Protein AF-0000000081719015 (afdb_homodimer)

pLDDT: mean 72.29, std 29.76, range [15.91, 98.38]

Radius of gyration: 31.26 Å; Cα contacts (8 Å, |Δi|>4): 1299; chains: 2; bounding box: 78×66×126 Å

InterPro domains:
  IPR002864 Acyl-ACP thioesterase, N-terminal hotdog domain [PF01643] (111-244)
  IPR029069 HotDog domain superfamily [SSF54637] (106-254)
  IPR029069 HotDog domain superfamily [SSF54637] (267-381)
  IPR045023 Acyl-[acyl-carrier-protein] hydrolase FATA/B [PTHR31727] (86-385)
  IPR049427 Acyl-ACP thioesterase-like, C-terminal domain [PF20791] (272-381)

Organism: Abrus precatorius (NCBI:txid3816)

Structure (mmCIF, N/CA/C/O backbone):
data_AF-0000000081719015-model_v1
#
loop_
_entity.id
_entity.type
_entity.pdbx_description
1 polymer Acyl-
#
loop_
_atom_site.group_PDB
_atom_site.id
_atom_site.type_symbol
_atom_site.label_atom_id
_atom_site.label_alt_id
_atom_site.label_comp_id
_atom_site.label_asym_id
_atom_site.label_entity_id
_atom_site.label_seq_id
_atom_site.pdbx_PDB_ins_code
_atom_site.Cartn_x
_atom_site.Cartn_y
_atom_site.Cartn_z
_atom_site.occupancy
_atom_site.B_iso_or_equiv
_atom_site.auth_seq_id
_atom_site.auth_comp_id
_atom_site.auth_asym_id
_atom_site.auth_atom_id
_atom_site.pdbx_PDB_model_num
ATOM 1 N N . MET A 1 1 ? -24.312 12.938 -63.031 1 16.83 1 MET A N 1
ATOM 2 C CA . MET A 1 1 ? -23.156 12.5 -63.781 1 16.83 1 MET A CA 1
ATOM 3 C C . MET A 1 1 ? -21.859 12.82 -63.062 1 16.83 1 MET A C 1
ATOM 5 O O . MET A 1 1 ? -20.781 12.375 -63.469 1 16.83 1 MET A O 1
ATOM 9 N N . ASN A 1 2 ? -21.75 13.93 -62.219 1 18.41 2 ASN A N 1
ATOM 10 C CA . ASN A 1 2 ? -20.531 14.727 -62.125 1 18.41 2 ASN A CA 1
ATOM 11 C C . ASN A 1 2 ? -19.469 14.016 -61.281 1 18.41 2 ASN A C 1
ATOM 13 O O . ASN A 1 2 ? -19.781 13.258 -60.375 1 18.41 2 ASN A O 1
ATOM 17 N N . SER A 1 3 ? -18.078 14.312 -61.5 1 18.88 3 SER A N 1
ATOM 18 C CA . SER A 1 3 ? -16.688 13.906 -61.656 1 18.88 3 SER A CA 1
ATOM 19 C C . SER A 1 3 ? -15.945 13.969 -60.312 1 18.88 3 SER A C 1
ATOM 21 O O . SER A 1 3 ? -16.031 14.969 -59.594 1 18.88 3 SER A O 1
ATOM 23 N N . ILE A 1 4 ? -15.43 12.844 -59.656 1 20.81 4 ILE A N 1
ATOM 24 C CA . ILE A 1 4 ? -14.797 12.172 -58.531 1 20.81 4 ILE A CA 1
ATOM 25 C C . ILE A 1 4 ? -13.32 12.562 -58.438 1 20.81 4 ILE A C 1
ATOM 27 O O . ILE A 1 4 ? -12.5 11.812 -57.906 1 20.81 4 ILE A O 1
ATOM 31 N N . SER A 1 5 ? -12.914 13.891 -58.5 1 17.84 5 SER A N 1
ATOM 32 C CA . SER A 1 5 ? -11.57 14.328 -58.875 1 17.84 5 SER A CA 1
ATOM 33 C C . SER A 1 5 ? -10.539 13.867 -57.844 1 17.84 5 SER A C 1
ATOM 35 O O . SER A 1 5 ? -10.789 13.945 -56.625 1 17.84 5 SER A O 1
ATOM 37 N N . ALA A 1 6 ? -9.352 13.109 -58.125 1 19.88 6 ALA A N 1
ATOM 38 C CA . ALA A 1 6 ? -8.258 12.195 -57.812 1 19.88 6 ALA A CA 1
ATOM 39 C C . ALA A 1 6 ? -7.082 12.945 -57.188 1 19.88 6 ALA A C 1
ATOM 41 O O . ALA A 1 6 ? -6.422 13.742 -57.875 1 19.88 6 ALA A O 1
ATOM 42 N N . PRO A 1 7 ? -7.098 13.57 -55.969 1 19.53 7 PRO A N 1
ATOM 43 C CA . PRO A 1 7 ? -6.035 14.539 -55.719 1 19.53 7 PRO A CA 1
ATOM 44 C C . PRO A 1 7 ? -4.645 13.914 -55.75 1 19.53 7 PRO A C 1
ATOM 46 O O . PRO A 1 7 ? -4.496 12.711 -55.531 1 19.53 7 PRO A O 1
ATOM 49 N N . SER A 1 8 ? -3.49 14.594 -56.375 1 17.31 8 SER A N 1
ATOM 50 C CA . SER A 1 8 ? -2.154 14.477 -56.938 1 17.31 8 SER A CA 1
ATOM 51 C C . SER A 1 8 ? -1.097 14.312 -55.844 1 17.31 8 SER A C 1
ATOM 53 O O . SER A 1 8 ? -1.199 14.914 -54.781 1 17.31 8 SER A O 1
ATOM 55 N N . ASN A 1 9 ? -0.097 13.266 -55.844 1 17.97 9 ASN A N 1
ATOM 56 C CA . ASN A 1 9 ? 0.99 12.477 -55.281 1 17.97 9 ASN A CA 1
ATOM 57 C C . ASN A 1 9 ? 2.287 13.281 -55.188 1 17.97 9 ASN A C 1
ATOM 59 O O . ASN A 1 9 ? 3.359 12.711 -54.969 1 17.97 9 ASN A O 1
ATOM 63 N N . ILE A 1 10 ? 2.449 14.68 -55.125 1 17.94 10 ILE A N 1
ATOM 64 C CA . ILE A 1 10 ? 3.691 15.188 -55.688 1 17.94 10 ILE A CA 1
ATOM 65 C C . ILE A 1 10 ? 4.863 14.836 -54.781 1 17.94 10 ILE A C 1
ATOM 67 O O . ILE A 1 10 ? 4.812 15.078 -53.562 1 17.94 10 ILE A O 1
ATOM 71 N N . GLY A 1 11 ? 6.012 14.016 -55.188 1 17.75 11 GLY A N 1
ATOM 72 C CA . GLY A 1 11 ? 7.242 13.305 -54.875 1 17.75 11 GLY A CA 1
ATOM 73 C C . GLY A 1 11 ? 8.414 14.227 -54.625 1 17.75 11 GLY A C 1
ATOM 74 O O . GLY A 1 11 ? 9.555 13.781 -54.531 1 17.75 11 GLY A O 1
ATOM 75 N N . LEU A 1 12 ? 8.453 15.484 -54 1 17.61 12 LEU A N 1
ATOM 76 C CA . LEU A 1 12 ? 9.594 16.328 -54.344 1 17.61 12 LEU A CA 1
ATOM 77 C C . LEU A 1 12 ? 10.875 15.805 -53.719 1 17.61 12 LEU A C 1
ATOM 79 O O . LEU A 1 12 ? 10.891 15.461 -52.531 1 17.61 12 LEU A O 1
ATOM 83 N N . GLN A 1 13 ? 12.016 15.406 -54.469 1 17.95 13 GLN A N 1
ATOM 84 C CA . GLN A 1 13 ? 13.352 14.812 -54.531 1 17.95 13 GLN A CA 1
ATOM 85 C C . GLN A 1 13 ? 14.406 15.805 -54.031 1 17.95 13 GLN A C 1
ATOM 87 O O . GLN A 1 13 ? 14.977 16.547 -54.844 1 17.95 13 GLN A O 1
ATOM 92 N N . PHE A 1 14 ? 14.445 16.484 -52.844 1 17.12 14 PHE A N 1
ATOM 93 C CA . PHE A 1 14 ? 15.422 17.562 -52.688 1 17.12 14 PHE A CA 1
ATOM 94 C C . PHE A 1 14 ? 16.828 16.984 -52.594 1 17.12 14 PHE A C 1
ATOM 96 O O . PHE A 1 14 ? 17.109 16.156 -51.719 1 17.12 14 PHE A O 1
ATOM 103 N N . ARG A 1 15 ? 17.812 17.031 -53.625 1 17.81 15 ARG A N 1
ATOM 104 C CA . ARG A 1 15 ? 19.141 16.562 -54 1 17.81 15 ARG A CA 1
ATOM 105 C C . ARG A 1 15 ? 20.219 17.375 -53.312 1 17.81 15 ARG A C 1
ATOM 107 O O . ARG A 1 15 ? 21.406 17.156 -53.531 1 17.81 15 ARG A O 1
ATOM 114 N N . GLY A 1 16 ? 20.219 18.5 -52.531 1 18.19 16 GLY A N 1
ATOM 115 C CA . GLY A 1 16 ? 21.312 19.469 -52.656 1 18.19 16 GLY A CA 1
ATOM 116 C C . GLY A 1 16 ? 22.609 18.984 -52.031 1 18.19 16 GLY A C 1
ATOM 117 O O . GLY A 1 16 ? 22.594 18.125 -51.156 1 18.19 16 GLY A O 1
ATOM 118 N N . ASN A 1 17 ? 23.922 19.234 -52.625 1 18.23 17 ASN A N 1
ATOM 119 C CA . ASN A 1 17 ? 25.359 18.969 -52.781 1 18.23 17 ASN A CA 1
ATOM 120 C C . ASN A 1 17 ? 26.156 19.609 -51.656 1 18.23 17 ASN A C 1
ATOM 122 O O . ASN A 1 17 ? 26.375 20.812 -51.656 1 18.23 17 ASN A O 1
ATOM 126 N N . ILE A 1 18 ? 25.906 19.516 -50.344 1 19.23 18 ILE A N 1
ATOM 127 C CA . ILE A 1 18 ? 26.609 20.344 -49.375 1 19.23 18 ILE A CA 1
ATOM 128 C C . ILE A 1 18 ? 28.109 20.047 -49.406 1 19.23 18 ILE A C 1
ATOM 130 O O . ILE A 1 18 ? 28.516 18.891 -49.25 1 19.23 18 ILE A O 1
ATOM 134 N N . CYS A 1 19 ? 29.016 21.016 -49.844 1 18.5 19 CYS A N 1
ATOM 135 C CA . CYS A 1 19 ? 30.422 21.25 -50.188 1 18.5 19 CYS A CA 1
ATOM 136 C C . CYS A 1 19 ? 31.312 20.984 -48.969 1 18.5 19 CYS A C 1
ATOM 138 O O . CYS A 1 19 ? 30.906 21.203 -47.844 1 18.5 19 CYS A O 1
ATOM 140 N N . ASN A 1 20 ? 32.656 20.406 -49.125 1 19.12 20 ASN A N 1
ATOM 141 C CA . ASN A 1 20 ? 33.75 19.656 -48.5 1 19.12 20 ASN A CA 1
ATOM 142 C C . ASN A 1 20 ? 34.625 20.562 -47.656 1 19.12 20 ASN A C 1
ATOM 144 O O . ASN A 1 20 ? 35.719 20.172 -47.25 1 19.12 20 ASN A O 1
ATOM 148 N N . THR A 1 21 ? 34.406 21.875 -47.344 1 18.88 21 THR A N 1
ATOM 149 C CA . THR A 1 21 ? 35.594 22.656 -47.094 1 18.88 21 THR A CA 1
ATOM 150 C C . THR A 1 21 ? 36.344 22.156 -45.875 1 18.88 21 THR A C 1
ATOM 152 O O . THR A 1 21 ? 35.719 21.984 -44.812 1 18.88 21 THR A O 1
ATOM 155 N N . LYS A 1 22 ? 37.688 21.797 -46 1 21.91 22 LYS A N 1
ATOM 156 C CA . LYS A 1 22 ? 38.844 21.188 -45.312 1 21.91 22 LYS A CA 1
ATOM 157 C C . LYS A 1 22 ? 39.375 22.109 -44.219 1 21.91 22 LYS A C 1
ATOM 159 O O . LYS A 1 22 ? 40.5 22.594 -44.312 1 21.91 22 LYS A O 1
ATOM 164 N N . MET A 1 23 ? 38.656 22.781 -43.281 1 18.45 23 MET A N 1
ATOM 165 C CA . MET A 1 23 ? 39.406 23.75 -42.5 1 18.45 23 MET A CA 1
ATOM 166 C C . MET A 1 23 ? 40.469 23.047 -41.625 1 18.45 23 MET A C 1
ATOM 168 O O . MET A 1 23 ? 40.156 22.031 -41 1 18.45 23 MET A O 1
ATOM 172 N N . LYS A 1 24 ? 41.781 23.375 -41.844 1 21.75 24 LYS A N 1
ATOM 173 C CA . LYS A 1 24 ? 43.094 23.047 -41.344 1 21.75 24 LYS A CA 1
ATOM 174 C C . LYS A 1 24 ? 43.219 23.344 -39.844 1 21.75 24 LYS A C 1
ATOM 176 O O . LYS A 1 24 ? 43.25 24.5 -39.438 1 21.75 24 LYS A O 1
ATOM 181 N N . ILE A 1 25 ? 42.531 22.609 -38.875 1 18.98 25 ILE A N 1
ATOM 182 C CA . ILE A 1 25 ? 42.594 22.812 -37.438 1 18.98 25 ILE A CA 1
ATOM 183 C C . ILE A 1 25 ? 44 22.516 -36.938 1 18.98 25 ILE A C 1
ATOM 185 O O . ILE A 1 25 ? 44.531 21.422 -37.125 1 18.98 25 ILE A O 1
ATOM 189 N N . VAL A 1 26 ? 44.875 23.484 -36.812 1 21.28 26 VAL A N 1
ATOM 190 C CA . VAL A 1 26 ? 46.25 23.547 -36.312 1 21.28 26 VAL A CA 1
ATOM 191 C C . VAL A 1 26 ? 46.312 22.812 -34.969 1 21.28 26 VAL A C 1
ATOM 193 O O . VAL A 1 26 ? 45.5 23.047 -34.062 1 21.28 26 VAL A O 1
ATOM 196 N N . GLU A 1 27 ? 47.125 21.656 -34.75 1 22.33 27 GLU A N 1
ATOM 197 C CA . GLU A 1 27 ? 47.406 20.5 -33.906 1 22.33 27 GLU A CA 1
ATOM 198 C C . GLU A 1 27 ? 48.125 20.922 -32.625 1 22.33 27 GLU A C 1
ATOM 200 O O . GLU A 1 27 ? 49.375 20.953 -32.625 1 22.33 27 GLU A O 1
ATOM 205 N N . LYS A 1 28 ? 48.094 22.094 -32.062 1 21.89 28 LYS A N 1
ATOM 206 C CA . LYS A 1 28 ? 49.031 22.234 -30.953 1 21.89 28 LYS A CA 1
ATOM 207 C C . LYS A 1 28 ? 49 21.016 -30.031 1 21.89 28 LYS A C 1
ATOM 209 O O . LYS A 1 28 ? 47.969 20.328 -29.953 1 21.89 28 LYS A O 1
ATOM 214 N N . ALA A 1 29 ? 50.094 20.609 -29.234 1 21.42 29 ALA A N 1
ATOM 215 C CA . ALA A 1 29 ? 50.688 19.469 -28.547 1 21.42 29 ALA A CA 1
ATOM 216 C C . ALA A 1 29 ? 49.719 18.938 -27.453 1 21.42 29 ALA A C 1
ATOM 218 O O . ALA A 1 29 ? 50.188 18.578 -26.375 1 21.42 29 ALA A O 1
ATOM 219 N N . GLY A 1 30 ? 48.469 19.312 -27.469 1 19.14 30 GLY A N 1
ATOM 220 C CA . GLY A 1 30 ? 47.594 19.234 -26.328 1 19.14 30 GLY A CA 1
ATOM 221 C C . GLY A 1 30 ? 47.281 17.812 -25.906 1 19.14 30 GLY A C 1
ATOM 222 O O . GLY A 1 30 ? 47 16.953 -26.75 1 19.14 30 GLY A O 1
ATOM 223 N N . GLU A 1 31 ? 47.875 17.281 -24.656 1 22.62 31 GLU A N 1
ATOM 224 C CA . GLU A 1 31 ? 47.844 15.93 -24.078 1 22.62 31 GLU A CA 1
ATOM 225 C C . GLU A 1 31 ? 46.438 15.32 -24.125 1 22.62 31 GLU A C 1
ATOM 227 O O . GLU A 1 31 ? 45.5 15.938 -23.672 1 22.62 31 GLU A O 1
ATOM 232 N N . ILE A 1 32 ? 46.094 14.602 -25.188 1 21.55 32 ILE A N 1
ATOM 233 C CA . ILE A 1 32 ? 44.875 13.898 -25.5 1 21.55 32 ILE A CA 1
ATOM 234 C C . ILE A 1 32 ? 44.594 12.836 -24.438 1 21.55 32 ILE A C 1
ATOM 236 O O . ILE A 1 32 ? 45.344 11.883 -24.297 1 21.55 32 ILE A O 1
ATOM 240 N N . LEU A 1 33 ? 44.156 13.297 -23.25 1 19.91 33 LEU A N 1
ATOM 241 C CA . LEU A 1 33 ? 43.812 12.281 -22.281 1 19.91 33 LEU A CA 1
ATOM 242 C C . LEU A 1 33 ? 42.781 11.305 -22.844 1 19.91 33 LEU A C 1
ATOM 244 O O . LEU A 1 33 ? 41.719 11.719 -23.281 1 19.91 33 LEU A O 1
ATOM 248 N N . LYS A 1 34 ? 43.219 10.375 -23.625 1 20.39 34 LYS A N 1
ATOM 249 C CA . LYS A 1 34 ? 42.438 9.289 -24.172 1 20.39 34 LYS A CA 1
ATOM 250 C C . LYS A 1 34 ? 41.625 8.594 -23.078 1 20.39 34 LYS A C 1
ATOM 252 O O . LYS A 1 34 ? 42.188 8.008 -22.156 1 20.39 34 LYS A O 1
ATOM 257 N N . LEU A 1 35 ? 40.594 9.227 -22.672 1 19.56 35 LEU A N 1
ATOM 258 C CA . LEU A 1 35 ? 39.75 8.508 -21.719 1 19.56 35 LEU A CA 1
ATOM 259 C C . LEU A 1 35 ? 39.188 7.234 -22.328 1 19.56 35 LEU A C 1
ATOM 261 O O . LEU A 1 35 ? 38.531 7.285 -23.375 1 19.56 35 LEU A O 1
ATOM 265 N N . SER A 1 36 ? 39.938 6.223 -22.438 1 20.36 36 SER A N 1
ATOM 266 C CA . SER A 1 36 ? 39.438 4.938 -22.906 1 20.36 36 SER A CA 1
ATOM 267 C C . SER A 1 36 ? 38.25 4.473 -22.078 1 20.36 36 SER A C 1
ATOM 269 O O . SER A 1 36 ? 38.344 4.375 -20.844 1 20.36 36 SER A O 1
ATOM 271 N N . PHE A 1 37 ? 37.031 4.93 -22.469 1 20.7 37 PHE A N 1
ATOM 272 C CA . PHE A 1 37 ? 35.812 4.453 -21.875 1 20.7 37 PHE A CA 1
ATOM 273 C C . PHE A 1 37 ? 35.625 2.963 -22.141 1 20.7 37 PHE A C 1
ATOM 275 O O . PHE A 1 37 ? 35.438 2.547 -23.281 1 20.7 37 PHE A O 1
ATOM 282 N N . ASN A 1 38 ? 36.406 2.117 -21.578 1 21.08 38 ASN A N 1
ATOM 283 C CA . ASN A 1 38 ? 36.094 0.701 -21.719 1 21.08 38 ASN A CA 1
ATOM 284 C C . ASN A 1 38 ? 34.656 0.392 -21.234 1 21.08 38 ASN A C 1
ATOM 286 O O . ASN A 1 38 ? 34.406 0.462 -20.031 1 21.08 38 ASN A O 1
ATOM 290 N N . SER A 1 39 ? 33.656 0.854 -21.953 1 21.84 39 SER A N 1
ATOM 291 C CA . SER A 1 39 ? 32.25 0.611 -21.672 1 21.84 39 SER A CA 1
ATOM 292 C C . SER A 1 39 ? 31.922 -0.876 -21.75 1 21.84 39 SER A C 1
ATOM 294 O O . SER A 1 39 ? 31.891 -1.45 -22.844 1 21.84 39 SER A O 1
ATOM 296 N N . SER A 1 40 ? 32.688 -1.756 -21.219 1 22.58 40 SER A N 1
ATOM 297 C CA . SER A 1 40 ? 32.062 -3.076 -21.328 1 22.58 40 SER A CA 1
ATOM 298 C C . SER A 1 40 ? 30.625 -3.055 -20.844 1 22.58 40 SER A C 1
ATOM 300 O O . SER A 1 40 ? 30.359 -3.146 -19.641 1 22.58 40 SER A O 1
ATOM 302 N N . PHE A 1 41 ? 29.875 -2.021 -21.172 1 22.64 41 PHE A N 1
ATOM 303 C CA . PHE A 1 41 ? 28.438 -1.97 -20.891 1 22.64 41 PHE A CA 1
ATOM 304 C C . PHE A 1 41 ? 27.719 -3.168 -21.5 1 22.64 41 PHE A C 1
ATOM 306 O O . PHE A 1 41 ? 27.938 -3.49 -22.672 1 22.64 41 PHE A O 1
ATOM 313 N N . ASN A 1 42 ? 27.625 -4.266 -20.734 1 22.84 42 ASN A N 1
ATOM 314 C CA . ASN A 1 42 ? 26.688 -5.266 -21.25 1 22.84 42 ASN A CA 1
ATOM 315 C C . ASN A 1 42 ? 25.5 -4.617 -21.938 1 22.84 42 ASN A C 1
ATOM 317 O O . ASN A 1 42 ? 24.875 -3.705 -21.391 1 22.84 42 ASN A O 1
ATOM 321 N N . SER A 1 43 ? 25.438 -4.555 -23.25 1 24.62 43 SER A N 1
ATOM 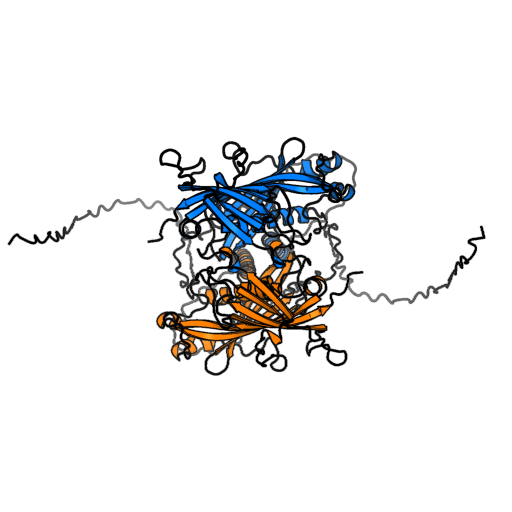322 C CA . SER A 1 43 ? 24.594 -4 -24.297 1 24.62 43 SER A CA 1
ATOM 323 C C . SER A 1 43 ? 23.109 -4.223 -23.984 1 24.62 43 SER A C 1
ATOM 325 O O . SER A 1 43 ? 22.234 -3.732 -24.703 1 24.62 43 SER A O 1
ATOM 327 N N . CYS A 1 44 ? 22.75 -5.285 -23.312 1 23.19 44 CYS A N 1
ATOM 328 C CA . CYS A 1 44 ? 21.375 -5.594 -23.672 1 23.19 44 CYS A CA 1
ATOM 329 C C . CYS A 1 44 ? 20.453 -4.426 -23.359 1 23.19 44 CYS A C 1
ATOM 331 O O . CYS A 1 44 ? 19.359 -4.309 -23.938 1 23.19 44 CYS A O 1
ATOM 333 N N . ILE A 1 45 ? 20.422 -3.988 -22.109 1 25.66 45 ILE A N 1
ATOM 334 C CA . ILE A 1 45 ? 19.234 -3.199 -21.828 1 25.66 45 ILE A CA 1
ATOM 335 C C . ILE A 1 45 ? 19.328 -1.847 -22.531 1 25.66 45 ILE A C 1
ATOM 337 O O . ILE A 1 45 ? 20.125 -0.993 -22.141 1 25.66 45 ILE A O 1
ATOM 341 N N . LEU A 1 46 ? 19.297 -1.758 -23.859 1 25.91 46 LEU A N 1
ATOM 342 C CA . LEU A 1 46 ? 19.234 -0.547 -24.672 1 25.91 46 LEU A CA 1
ATOM 343 C C . LEU A 1 46 ? 18.109 0.374 -24.203 1 25.91 46 LEU A C 1
ATOM 345 O O . LEU A 1 46 ? 17.688 1.271 -24.938 1 25.91 46 LEU A O 1
ATOM 349 N N . ASN A 1 47 ? 17.359 0.091 -23.156 1 25.83 47 ASN A N 1
ATOM 350 C CA . ASN A 1 47 ? 16.359 1.147 -23.047 1 25.83 47 ASN A CA 1
ATOM 351 C C . ASN A 1 47 ? 17.016 2.529 -23.016 1 25.83 47 ASN A C 1
ATOM 353 O O . ASN A 1 47 ? 18.031 2.723 -22.359 1 25.83 47 ASN A O 1
ATOM 357 N N . ASN A 1 48 ? 16.844 3.398 -24.094 1 26.81 48 ASN A N 1
ATOM 358 C CA . ASN A 1 48 ? 17.234 4.758 -24.438 1 26.81 48 ASN A CA 1
ATOM 359 C C . ASN A 1 48 ? 17.125 5.703 -23.25 1 26.81 48 ASN A C 1
ATOM 361 O O . ASN A 1 48 ? 17.125 6.922 -23.406 1 26.81 48 ASN A O 1
ATOM 365 N N . ASP A 1 49 ? 16.609 5.277 -22.141 1 27.23 49 ASP A N 1
ATOM 366 C CA . ASP A 1 49 ? 16.547 6.457 -21.281 1 27.23 49 ASP A CA 1
ATOM 367 C C . ASP A 1 49 ? 17.938 6.961 -20.938 1 27.23 49 ASP A C 1
ATOM 369 O O . ASP A 1 49 ? 18.719 6.25 -20.297 1 27.23 49 ASP A O 1
ATOM 373 N N . LYS A 1 50 ? 18.641 7.879 -21.75 1 29.64 50 LYS A N 1
ATOM 374 C CA . LYS A 1 50 ? 19.891 8.648 -21.656 1 29.64 50 LYS A CA 1
ATOM 375 C C . LYS A 1 50 ? 20.172 9.062 -20.219 1 29.64 50 LYS A C 1
ATOM 377 O O . LYS A 1 50 ? 21.188 9.711 -19.938 1 29.64 50 LYS A O 1
ATOM 382 N N . ARG A 1 51 ? 19.156 9.133 -19.375 1 28.11 51 ARG A N 1
ATOM 383 C CA . ARG A 1 51 ? 19.375 9.992 -18.219 1 28.11 51 ARG A CA 1
ATOM 384 C C . ARG A 1 51 ? 20.375 9.359 -17.25 1 28.11 51 ARG A C 1
ATOM 386 O O . ARG A 1 51 ? 20.625 9.898 -16.172 1 28.11 51 ARG A O 1
ATOM 393 N N . ARG A 1 52 ? 20.688 8.109 -17.328 1 28.25 52 ARG A N 1
ATOM 394 C CA . ARG A 1 52 ? 21.344 7.59 -16.141 1 28.25 52 ARG A CA 1
ATOM 395 C C . ARG A 1 52 ? 22.844 7.914 -16.141 1 28.25 52 ARG A C 1
ATOM 397 O O . ARG A 1 52 ? 23.641 7.195 -15.539 1 28.25 52 ARG A O 1
ATOM 404 N N . SER A 1 53 ? 23.359 8.797 -17.062 1 25.77 53 SER A N 1
ATOM 405 C CA . SER A 1 53 ? 24.812 8.898 -16.875 1 25.77 53 SER A CA 1
ATOM 406 C C . SER A 1 53 ? 25.156 9.594 -15.562 1 25.77 53 SER A C 1
ATOM 408 O O . SER A 1 53 ? 25.031 10.82 -15.461 1 25.77 53 SER A O 1
ATOM 410 N N . SER A 1 54 ? 24.578 9.328 -14.477 1 24.17 54 SER A N 1
ATOM 411 C CA . SER A 1 54 ? 25 10.133 -13.336 1 24.17 54 SER A CA 1
ATOM 412 C C . SER A 1 54 ? 26.5 9.977 -13.078 1 24.17 54 SER A C 1
ATOM 414 O O . SER A 1 54 ? 27.016 8.859 -13.039 1 24.17 54 SER A O 1
ATOM 416 N N . LEU A 1 55 ? 27.234 10.945 -13.578 1 23.55 55 LEU A N 1
ATOM 417 C CA . LEU A 1 55 ? 28.609 11.242 -13.156 1 23.55 55 LEU A CA 1
ATOM 418 C C . LEU A 1 55 ? 28.672 11.438 -11.641 1 23.55 55 LEU A C 1
ATOM 420 O O . LEU A 1 55 ? 28.047 12.352 -11.102 1 23.55 55 LEU A O 1
ATOM 424 N N . LEU A 1 56 ? 28.688 10.484 -10.844 1 23.03 56 LEU A N 1
ATOM 425 C CA . LEU A 1 56 ? 28.906 10.648 -9.406 1 23.03 56 LEU A CA 1
ATOM 426 C C . LEU A 1 56 ? 30.219 11.406 -9.148 1 23.03 56 LEU A C 1
ATOM 428 O O . LEU A 1 56 ? 31.297 10.922 -9.492 1 23.03 56 LEU A O 1
ATOM 432 N N . VAL A 1 57 ? 30.188 12.711 -9.367 1 21.09 57 VAL A N 1
ATOM 433 C CA . VAL A 1 57 ? 31.281 13.531 -8.867 1 21.09 57 VAL A CA 1
ATOM 434 C C . VAL A 1 57 ? 31.297 13.5 -7.336 1 21.09 57 VAL A C 1
ATOM 436 O O . VAL A 1 57 ? 30.312 13.891 -6.695 1 21.09 57 VAL A O 1
ATOM 439 N N . SER A 1 58 ? 31.922 12.641 -6.664 1 21.38 58 SER A N 1
ATOM 440 C CA . SER A 1 58 ? 32.188 12.617 -5.227 1 21.38 58 SER A CA 1
ATOM 441 C C . SER A 1 58 ? 32.906 13.875 -4.77 1 21.38 58 SER A C 1
ATOM 443 O O . SER A 1 58 ? 34.031 14.125 -5.18 1 21.38 58 SER A O 1
ATOM 445 N N . ALA A 1 59 ? 32.219 15 -4.629 1 20.95 59 ALA A N 1
ATOM 446 C CA . ALA A 1 59 ? 32.875 16.172 -4.027 1 20.95 59 ALA A CA 1
ATOM 447 C C . ALA A 1 59 ? 33.281 15.891 -2.578 1 20.95 59 ALA A C 1
ATOM 449 O O . ALA A 1 59 ? 32.438 15.477 -1.772 1 20.95 59 ALA A O 1
ATOM 450 N N . CYS A 1 60 ? 34.438 15.469 -2.275 1 21.25 60 CYS A N 1
ATOM 451 C CA . CYS A 1 60 ? 35.094 15.391 -0.968 1 21.25 60 CYS A CA 1
ATOM 452 C C . CYS A 1 60 ? 35.125 16.75 -0.297 1 21.25 60 CYS A C 1
ATOM 454 O O . CYS A 1 60 ? 35.719 17.703 -0.828 1 21.25 60 CYS A O 1
ATOM 456 N N . PHE A 1 61 ? 34 17.219 0.293 1 19.17 61 PHE A N 1
ATOM 457 C CA . PHE A 1 61 ? 34.031 18.469 1.063 1 19.17 61 PHE A CA 1
ATOM 458 C C . PHE A 1 61 ? 35.062 18.391 2.17 1 19.17 61 PHE A C 1
ATOM 460 O O . PHE A 1 61 ? 35.031 17.469 2.992 1 19.17 61 PHE A O 1
ATOM 467 N N . ASP A 1 62 ? 36.219 18.906 1.958 1 22.08 62 ASP A N 1
ATOM 468 C CA . ASP A 1 62 ? 37.25 19.188 2.934 1 22.08 62 ASP A CA 1
ATOM 469 C C . ASP A 1 62 ? 36.812 20.25 3.941 1 22.08 62 ASP A C 1
ATOM 471 O O . ASP A 1 62 ? 36.719 21.438 3.611 1 22.08 62 ASP A O 1
ATOM 475 N N . GLY A 1 63 ? 35.719 20.078 4.734 1 19.88 63 GLY A N 1
ATOM 476 C CA . GLY A 1 63 ? 35.375 21.062 5.754 1 19.88 63 GLY A CA 1
ATOM 477 C C . GLY A 1 63 ? 36.5 21.359 6.723 1 19.88 63 GLY A C 1
ATOM 478 O O . GLY A 1 63 ? 36.938 20.469 7.438 1 19.88 63 GLY A O 1
ATOM 479 N N . SER A 1 64 ? 37.375 22.234 6.387 1 21.34 64 SER A N 1
ATOM 480 C CA . SER A 1 64 ? 38.281 22.828 7.352 1 21.34 64 SER A CA 1
ATOM 481 C C . SER A 1 64 ? 37.5 23.516 8.484 1 21.34 64 SER A C 1
ATOM 483 O O . SER A 1 64 ? 36.781 24.469 8.258 1 21.34 64 SER A O 1
ATOM 485 N N . PHE A 1 65 ? 36.969 22.781 9.5 1 19.66 65 PHE A N 1
ATOM 486 C CA . PHE A 1 65 ? 36.438 23.328 10.742 1 19.66 65 PHE A CA 1
ATOM 487 C C . PHE A 1 65 ? 37.469 24.281 11.383 1 19.66 65 PHE A C 1
ATOM 489 O O . PHE A 1 65 ? 38.625 23.906 11.602 1 19.66 65 PHE A O 1
ATOM 496 N N . TRP A 1 66 ? 37.375 25.547 11.117 1 20.56 66 TRP A N 1
ATOM 497 C CA . TRP A 1 66 ? 38.094 26.594 11.836 1 20.56 66 TRP A CA 1
ATOM 498 C C . TRP A 1 66 ? 37.969 26.406 13.344 1 20.56 66 TRP A C 1
ATOM 500 O O . TRP A 1 66 ? 37.031 25.75 13.82 1 20.56 66 TRP A O 1
ATOM 510 N N . GLY A 1 67 ? 38.938 26.969 14.133 1 20.27 67 GLY A N 1
ATOM 511 C CA . GLY A 1 67 ? 39.562 27 15.453 1 20.27 67 GLY A CA 1
ATOM 512 C C . GLY A 1 67 ? 38.625 27.562 16.516 1 20.27 67 GLY A C 1
ATOM 513 O O . GLY A 1 67 ? 38.5 28.781 16.656 1 20.27 67 GLY A O 1
ATOM 514 N N . LEU A 1 68 ? 37.344 27.156 16.688 1 19.92 68 LEU A N 1
ATOM 515 C CA . LEU A 1 68 ? 36.688 27.766 17.844 1 19.92 68 LEU A CA 1
ATOM 516 C C . LEU A 1 68 ? 37.5 27.609 19.094 1 19.92 68 LEU A C 1
ATOM 518 O O . LEU A 1 68 ? 38.125 26.547 19.312 1 19.92 68 LEU A O 1
ATOM 522 N N . ASP A 1 69 ? 37.781 28.688 19.828 1 20.45 69 ASP A N 1
ATOM 523 C CA . ASP A 1 69 ? 38.5 28.984 21.078 1 20.45 69 ASP A CA 1
ATOM 524 C C . ASP A 1 69 ? 38.062 28.031 22.188 1 20.45 69 ASP A C 1
ATOM 526 O O . ASP A 1 69 ? 36.906 27.625 22.25 1 20.45 69 ASP A O 1
ATOM 530 N N . THR A 1 70 ? 39.094 27.328 22.844 1 21.81 70 THR A N 1
ATOM 531 C CA . THR A 1 70 ? 39.281 26.359 23.922 1 21.81 70 THR A CA 1
ATOM 532 C C . THR A 1 70 ? 38.594 26.828 25.203 1 21.81 70 THR A C 1
ATOM 534 O O . THR A 1 70 ? 39.062 27.766 25.859 1 21.81 70 THR A O 1
ATOM 537 N N . VAL A 1 71 ? 37.375 27.234 25.297 1 20.7 71 VAL A N 1
ATOM 538 C CA . VAL A 1 71 ? 37.094 27.547 26.703 1 20.7 71 VAL A CA 1
ATOM 539 C C . VAL A 1 71 ? 37.562 26.375 27.578 1 20.7 71 VAL A C 1
ATOM 541 O O . VAL A 1 71 ? 37.594 25.219 27.125 1 20.7 71 VAL A O 1
ATOM 544 N N . ASP A 1 72 ? 37.938 26.609 28.906 1 19.38 72 ASP A N 1
ATOM 545 C CA . ASP A 1 72 ? 38.812 26.062 29.938 1 19.38 72 ASP A CA 1
ATOM 546 C C . ASP A 1 72 ? 38.5 24.594 30.203 1 19.38 72 ASP A C 1
ATOM 548 O O . ASP A 1 72 ? 39.375 23.75 30.203 1 19.38 72 ASP A O 1
ATOM 552 N N . GLY A 1 73 ? 37.688 24.344 31.203 1 21.33 73 GLY A N 1
ATOM 553 C CA . GLY A 1 73 ? 37.938 23.375 32.281 1 21.33 73 GLY A CA 1
ATOM 554 C C . GLY A 1 73 ? 37.719 21.938 31.844 1 21.33 73 GLY A C 1
ATOM 555 O O . GLY A 1 73 ? 37.969 21.016 32.625 1 21.33 73 GLY A O 1
ATOM 556 N N . MET A 1 74 ? 36.688 21.719 31.062 1 18.66 74 MET A N 1
ATOM 557 C CA . MET A 1 74 ? 36.312 20.312 31.172 1 18.66 74 MET A CA 1
ATOM 558 C C . MET A 1 74 ? 37.344 19.422 30.5 1 18.66 74 MET A C 1
ATOM 560 O O . MET A 1 74 ? 37.906 19.781 29.469 1 18.66 74 MET A O 1
ATOM 564 N N . LYS A 1 75 ? 37.969 18.5 31.312 1 21.83 75 LYS A N 1
ATOM 565 C CA . LYS A 1 75 ? 38.969 17.484 31.016 1 21.83 75 LYS A CA 1
ATOM 566 C C . LYS A 1 75 ? 38.719 16.844 29.656 1 21.83 75 LYS A C 1
ATOM 568 O O . LYS A 1 75 ? 37.594 16.5 29.312 1 21.83 75 LYS A O 1
ATOM 573 N N . HIS A 1 76 ? 39.562 17.188 28.656 1 21.25 76 HIS A N 1
ATOM 574 C CA . HIS A 1 76 ? 39.781 16.766 27.266 1 21.25 76 HIS A CA 1
ATOM 575 C C . HIS A 1 76 ? 39.781 15.25 27.141 1 21.25 76 HIS A C 1
ATOM 577 O O . HIS A 1 76 ? 40.75 14.594 27.578 1 21.25 76 HIS A O 1
ATOM 583 N N . ALA A 1 77 ? 38.719 14.539 27.484 1 21.78 77 ALA A N 1
ATOM 584 C CA . ALA A 1 77 ? 38.938 13.117 27.266 1 21.78 77 ALA A CA 1
ATOM 585 C C . ALA A 1 77 ? 39.594 12.867 25.906 1 21.78 77 ALA A C 1
ATOM 587 O O . ALA A 1 77 ? 39.156 13.422 24.891 1 21.78 77 ALA A O 1
ATOM 588 N N . SER A 1 78 ? 40.875 12.688 25.938 1 21.09 78 SER A N 1
ATOM 589 C CA . SER A 1 78 ? 41.75 12.391 24.828 1 21.09 78 SER A CA 1
ATOM 590 C C . SER A 1 78 ? 41.125 11.414 23.844 1 21.09 78 SER A C 1
ATOM 592 O O . SER A 1 78 ? 40.781 10.289 24.203 1 21.09 78 SER A O 1
ATOM 594 N N . LEU A 1 79 ? 40.312 11.922 22.938 1 21.95 79 LEU A N 1
ATOM 595 C CA . LEU A 1 79 ? 39.875 11.07 21.828 1 21.95 79 LEU A CA 1
ATOM 596 C C . LEU A 1 79 ? 41.062 10.438 21.125 1 21.95 79 LEU A C 1
ATOM 598 O O . LEU A 1 79 ? 41.969 11.141 20.656 1 21.95 79 LEU A O 1
ATOM 602 N N . ALA A 1 80 ? 41.469 9.281 21.578 1 23.72 80 ALA A N 1
ATOM 603 C CA . ALA A 1 80 ? 42.562 8.562 20.953 1 23.72 80 ALA A CA 1
ATOM 604 C C . ALA A 1 80 ? 42.469 8.609 19.422 1 23.72 80 ALA A C 1
ATOM 606 O O . ALA A 1 80 ? 41.375 8.664 18.875 1 23.72 80 ALA A O 1
ATOM 607 N N . PRO A 1 81 ? 43.562 8.836 18.719 1 24.11 81 PRO A N 1
ATOM 608 C CA . PRO A 1 81 ? 43.688 8.922 17.25 1 24.11 81 PRO A CA 1
ATOM 609 C C . PRO A 1 81 ? 43.156 7.672 16.547 1 24.11 81 PRO A C 1
ATOM 611 O O . PRO A 1 81 ? 43.5 6.551 16.953 1 24.11 81 PRO A O 1
ATOM 614 N N . PHE A 1 82 ? 41.938 7.656 16 1 23.22 82 PHE A N 1
ATOM 615 C CA . PHE A 1 82 ? 41.406 6.574 15.195 1 23.22 82 PHE A CA 1
ATOM 616 C C . PHE A 1 82 ? 42.312 6.277 14.008 1 23.22 82 PHE A C 1
ATOM 618 O O . PHE A 1 82 ? 42.625 7.176 13.234 1 23.22 82 PHE A O 1
ATOM 625 N N . THR A 1 83 ? 43.188 5.383 14.203 1 24.98 83 THR A N 1
ATOM 626 C CA . THR A 1 83 ? 43.969 4.93 13.055 1 24.98 83 THR A CA 1
ATOM 627 C C . THR A 1 83 ? 43.031 4.453 11.938 1 24.98 83 THR A C 1
ATOM 629 O O . THR A 1 83 ? 42.125 3.68 12.18 1 24.98 83 THR A O 1
ATOM 632 N N . PRO A 1 84 ? 43.094 5.016 10.758 1 27.95 84 PRO A N 1
ATOM 633 C CA . PRO A 1 84 ? 42.312 4.754 9.531 1 27.95 84 PRO A CA 1
ATOM 634 C C . PRO A 1 84 ? 42.406 3.297 9.086 1 27.95 84 PRO A C 1
ATOM 636 O O . PRO A 1 84 ? 42.062 2.979 7.941 1 27.95 84 PRO A O 1
ATOM 639 N N . SER A 1 85 ? 42.375 2.332 9.992 1 26.02 85 SER A N 1
ATOM 640 C CA . SER A 1 85 ? 42.688 1.021 9.422 1 26.02 85 SER A CA 1
ATOM 641 C C . SER A 1 85 ? 41.625 0.596 8.414 1 26.02 85 SER A C 1
ATOM 643 O O . SER A 1 85 ? 40.5 1.104 8.43 1 26.02 85 SER A O 1
ATOM 645 N N . LYS A 1 86 ? 41.875 -0.466 7.582 1 33.38 86 LYS A N 1
ATOM 646 C CA . LYS A 1 86 ? 41.188 -1.158 6.5 1 33.38 86 LYS A CA 1
ATOM 647 C C . LYS A 1 86 ? 39.719 -1.407 6.852 1 33.38 86 LYS A C 1
ATOM 649 O O . LYS A 1 86 ? 38.938 -1.806 5.992 1 33.38 86 LYS A O 1
ATOM 654 N N . LEU A 1 87 ? 39.281 -1.432 8.086 1 32.72 87 LEU A N 1
ATOM 655 C CA . LEU A 1 87 ? 37.938 -1.612 8.672 1 32.72 87 LEU A CA 1
ATOM 656 C C . LEU A 1 87 ? 37.094 -0.359 8.484 1 32.72 87 LEU A C 1
ATOM 658 O O . LEU A 1 87 ? 35.906 -0.352 8.828 1 32.72 87 LEU A O 1
ATOM 662 N N . ALA A 1 88 ? 37.625 0.688 8.086 1 36.72 88 ALA A N 1
ATOM 663 C CA . ALA A 1 88 ? 37 2.004 7.918 1 36.72 88 ALA A CA 1
ATOM 664 C C . ALA A 1 88 ? 36.125 2.047 6.66 1 36.72 88 ALA A C 1
ATOM 666 O O . ALA A 1 88 ? 35.094 2.689 6.648 1 36.72 88 ALA A O 1
ATOM 667 N N . ASN A 1 89 ? 36.469 1.349 5.648 1 39.62 89 ASN A N 1
ATOM 668 C CA . ASN A 1 89 ? 35.75 1.416 4.367 1 39.62 89 ASN A CA 1
ATOM 669 C C . ASN A 1 89 ? 34.438 0.643 4.398 1 39.62 89 ASN A C 1
ATOM 671 O O . ASN A 1 89 ? 33.469 1.04 3.756 1 39.62 89 ASN A O 1
ATOM 675 N N . GLU A 1 90 ? 34.438 -0.626 4.977 1 43.81 90 GLU A N 1
ATOM 676 C CA . GLU A 1 90 ? 33.188 -1.38 5.082 1 43.81 90 GLU A CA 1
ATOM 677 C C . GLU A 1 90 ? 32.156 -0.631 5.93 1 43.81 90 GLU A C 1
ATOM 679 O O . GLU A 1 90 ? 30.969 -0.668 5.637 1 43.81 90 GLU A O 1
ATOM 684 N N . SER A 1 91 ? 32.656 0.157 6.941 1 48.81 91 SER A N 1
ATOM 685 C CA . SER A 1 91 ? 31.828 0.943 7.852 1 48.81 91 SER A CA 1
ATOM 686 C C . SER A 1 91 ? 31.172 2.109 7.129 1 48.81 91 SER A C 1
ATOM 688 O O . SER A 1 91 ? 30 2.398 7.359 1 48.81 91 SER A O 1
ATOM 690 N N . THR A 1 92 ? 31.953 2.457 6.082 1 49.91 92 THR A N 1
ATOM 691 C CA . THR A 1 92 ? 31.406 3.598 5.363 1 49.91 92 THR A CA 1
ATOM 692 C C . THR A 1 92 ? 30.312 3.152 4.395 1 49.91 92 THR A C 1
ATOM 694 O O . THR A 1 92 ? 29.281 3.82 4.258 1 49.91 92 THR A O 1
ATOM 697 N N . ALA A 1 93 ? 30.594 1.912 3.797 1 53.19 93 ALA A N 1
ATOM 698 C CA . ALA A 1 93 ? 29.594 1.4 2.859 1 53.19 93 ALA A CA 1
ATOM 699 C C . ALA A 1 93 ? 28.297 1.021 3.582 1 53.19 93 ALA A C 1
ATOM 701 O O . ALA A 1 93 ? 27.203 1.291 3.088 1 53.19 93 ALA A O 1
ATOM 702 N N . GLN A 1 94 ? 28.484 0.463 4.723 1 61.34 94 GLN A N 1
ATOM 703 C CA . GLN A 1 94 ? 27.312 0.079 5.5 1 61.34 94 GLN A CA 1
ATOM 704 C C . GLN A 1 94 ? 26.562 1.308 5.996 1 61.34 94 GLN A C 1
ATOM 706 O O . GLN A 1 94 ? 25.328 1.323 5.992 1 61.34 94 GLN A O 1
ATOM 711 N N . THR A 1 95 ? 27.344 2.27 6.355 1 60.84 95 THR A N 1
ATOM 712 C CA . THR A 1 95 ? 26.734 3.508 6.809 1 60.84 95 THR A CA 1
ATOM 713 C C . THR A 1 95 ? 25.969 4.184 5.668 1 60.84 95 THR A C 1
ATOM 715 O O . THR A 1 95 ? 24.875 4.703 5.863 1 60.84 95 THR A O 1
ATOM 718 N N . ALA A 1 96 ? 26.656 4.102 4.527 1 61.62 96 ALA A N 1
ATOM 719 C CA . ALA A 1 96 ? 26.016 4.691 3.361 1 61.62 96 ALA A CA 1
ATOM 720 C C . ALA A 1 96 ? 24.734 3.93 2.996 1 61.62 96 ALA A C 1
ATOM 722 O O . ALA A 1 96 ? 23.719 4.539 2.654 1 61.62 96 ALA A O 1
ATOM 723 N N . LEU A 1 97 ? 24.906 2.695 3.156 1 66.94 97 LEU A N 1
ATOM 724 C CA . LEU A 1 97 ? 23.75 1.863 2.859 1 66.94 97 LEU A CA 1
ATOM 725 C C . LEU A 1 97 ? 22.625 2.123 3.854 1 66.94 97 LEU A C 1
ATOM 727 O O . LEU A 1 97 ? 21.453 2.258 3.463 1 66.94 97 LEU A O 1
ATOM 731 N N . ASP A 1 98 ? 23.031 2.293 5.051 1 68.56 98 ASP A N 1
ATOM 732 C CA . ASP A 1 98 ? 22.047 2.553 6.09 1 68.56 98 ASP A CA 1
ATOM 733 C C . ASP A 1 98 ? 21.375 3.906 5.879 1 68.56 98 ASP A C 1
ATOM 735 O O . ASP A 1 98 ? 20.156 4.031 6.039 1 68.56 98 ASP A O 1
ATOM 739 N N . GLY A 1 99 ? 22.219 4.828 5.559 1 70.88 99 GLY A N 1
ATOM 740 C CA . GLY A 1 99 ? 21.672 6.148 5.297 1 70.88 99 GLY A CA 1
ATOM 741 C C . GLY A 1 99 ? 20.734 6.176 4.109 1 70.88 99 GLY A C 1
ATOM 742 O O . GLY A 1 99 ? 19.703 6.844 4.145 1 70.88 99 GLY A O 1
ATOM 743 N N . PHE A 1 100 ? 21.141 5.359 3.258 1 71.62 100 PHE A N 1
ATOM 744 C CA . PHE A 1 100 ? 20.312 5.293 2.064 1 71.62 100 PHE A CA 1
ATOM 745 C C . PHE A 1 100 ? 18.984 4.605 2.373 1 71.62 100 PHE A C 1
ATOM 747 O O . PHE A 1 100 ? 17.922 5.043 1.909 1 71.62 100 PHE A O 1
ATOM 754 N N . LEU A 1 101 ? 19 3.705 3.23 1 71.69 101 LEU A N 1
ATOM 755 C CA . LEU A 1 101 ? 17.828 2.875 3.465 1 71.69 101 LEU A CA 1
ATOM 756 C C . LEU A 1 101 ? 16.938 3.486 4.543 1 71.69 101 LEU A C 1
ATOM 758 O O . LEU A 1 101 ? 15.711 3.41 4.453 1 71.69 101 LEU A O 1
ATOM 762 N N . ARG A 1 102 ? 17.531 4.117 5.461 1 79.88 102 ARG A N 1
ATOM 763 C CA . ARG A 1 102 ? 16.766 4.555 6.621 1 79.88 102 ARG A CA 1
ATOM 764 C C . ARG A 1 102 ? 16.656 6.074 6.66 1 79.88 102 ARG A C 1
ATOM 766 O O . ARG A 1 102 ? 15.867 6.625 7.438 1 79.88 102 ARG A O 1
ATOM 773 N N . GLY A 1 103 ? 17.312 6.719 5.801 1 89 103 GLY A N 1
ATOM 774 C CA . GLY A 1 103 ? 17.312 8.172 5.797 1 89 103 GLY A CA 1
ATOM 775 C C . GLY A 1 103 ? 18.438 8.766 6.625 1 89 103 GLY A C 1
ATOM 776 O O . GLY A 1 103 ? 19.078 8.062 7.418 1 89 103 GLY A O 1
ATOM 777 N N . MET A 1 104 ? 18.75 10.031 6.379 1 89.69 104 MET A N 1
ATOM 778 C CA . MET A 1 104 ? 19.812 10.719 7.094 1 89.69 104 MET A CA 1
ATOM 779 C C . MET A 1 104 ? 19.562 12.227 7.133 1 89.69 104 MET A C 1
ATOM 781 O O . MET A 1 104 ? 18.875 12.766 6.258 1 89.69 104 MET A O 1
ATOM 785 N N . PHE A 1 105 ? 20.062 12.797 8.18 1 90.69 105 PHE A N 1
ATOM 786 C CA . PHE A 1 105 ? 20.047 14.258 8.219 1 90.69 105 PHE A CA 1
ATOM 787 C C . PHE A 1 105 ? 21.109 14.836 7.281 1 90.69 105 PHE A C 1
ATOM 789 O O . PHE A 1 105 ? 22.219 14.305 7.188 1 90.69 105 PHE A O 1
ATOM 796 N N . VAL A 1 106 ? 20.672 15.82 6.648 1 88.88 106 VAL A N 1
ATOM 797 C CA . VAL A 1 106 ? 21.578 16.531 5.754 1 88.88 106 VAL A CA 1
ATOM 798 C C . VAL A 1 106 ? 21.531 18.031 6.047 1 88.88 106 VAL A C 1
ATOM 800 O O . VAL A 1 106 ? 20.734 18.484 6.875 1 88.88 106 VAL A O 1
ATOM 803 N N . GLU A 1 107 ? 22.438 18.844 5.496 1 83.38 107 GLU A N 1
ATOM 804 C CA . GLU A 1 107 ? 22.484 20.297 5.656 1 83.38 107 GLU A CA 1
ATOM 805 C C . GLU A 1 107 ? 22.5 20.688 7.129 1 83.38 107 GLU A C 1
ATOM 807 O O . GLU A 1 107 ? 21.672 21.484 7.574 1 83.38 107 GLU A O 1
ATOM 812 N N . ASP A 1 108 ? 23.359 20.266 7.848 1 78.19 108 ASP A N 1
ATOM 813 C CA . ASP A 1 108 ? 23.578 20.578 9.258 1 78.19 108 ASP A CA 1
ATOM 814 C C . ASP A 1 108 ? 22.406 20.141 10.117 1 78.19 108 ASP A C 1
ATOM 816 O O . ASP A 1 108 ? 21.953 20.875 10.984 1 78.19 108 ASP A O 1
ATOM 820 N N . LYS A 1 109 ? 21.594 19.109 9.711 1 78.12 109 LYS A N 1
ATOM 821 C CA . LYS A 1 109 ? 20.625 18.359 10.508 1 78.12 109 LYS A CA 1
ATOM 822 C C . LYS A 1 109 ? 19.25 19 10.422 1 78.12 109 LYS A C 1
ATOM 824 O O . LYS A 1 109 ? 18.344 18.641 11.172 1 78.12 109 LYS A O 1
ATOM 829 N N . PHE A 1 110 ? 19.109 19.953 9.547 1 86.88 110 PHE A N 1
ATOM 830 C CA . PHE A 1 110 ? 17.828 20.625 9.453 1 86.88 110 PHE A CA 1
ATOM 831 C C . PHE A 1 110 ? 16.906 19.906 8.461 1 86.88 110 PHE A C 1
ATOM 833 O O . PHE A 1 110 ? 15.688 20.047 8.531 1 86.88 110 PHE A O 1
ATOM 840 N N . VAL A 1 111 ? 17.594 19.234 7.617 1 94.25 111 VAL A N 1
ATOM 841 C CA . VAL A 1 111 ? 16.828 18.547 6.578 1 94.25 111 VAL A CA 1
ATOM 842 C C . VAL A 1 111 ? 17.078 17.047 6.684 1 94.25 111 VAL A C 1
ATOM 844 O O . VAL A 1 111 ? 18.219 16.594 6.852 1 94.25 111 VAL A O 1
ATOM 847 N N . TYR A 1 112 ? 15.984 16.344 6.723 1 94.81 112 TYR A N 1
ATOM 848 C CA . TYR A 1 112 ? 16.062 14.883 6.703 1 94.81 112 TYR A CA 1
ATOM 849 C C . TYR A 1 112 ? 15.781 14.336 5.309 1 94.81 112 TYR A C 1
ATOM 851 O O . TYR A 1 112 ? 14.781 14.703 4.684 1 94.81 112 TYR A O 1
ATOM 859 N N . ARG A 1 113 ? 16.656 13.484 4.844 1 95.38 113 ARG A N 1
ATOM 860 C CA . ARG A 1 113 ? 16.547 12.953 3.49 1 95.38 113 ARG A CA 1
ATOM 861 C C . ARG A 1 113 ? 16.359 11.438 3.51 1 95.38 113 ARG A C 1
ATOM 863 O O . ARG A 1 113 ? 17.078 10.727 4.207 1 95.38 113 ARG A O 1
ATOM 870 N N . GLN A 1 114 ? 15.43 11.008 2.756 1 95.69 114 GLN A N 1
ATOM 871 C CA . GLN A 1 114 ? 15.164 9.586 2.596 1 95.69 114 GLN A CA 1
ATOM 872 C C . GLN A 1 114 ? 15.055 9.211 1.121 1 95.69 114 GLN A C 1
ATOM 874 O O . GLN A 1 114 ? 14.43 9.922 0.335 1 95.69 114 GLN A O 1
ATOM 879 N N . ASN A 1 115 ? 15.656 8.055 0.795 1 93.56 115 ASN A N 1
ATOM 880 C CA . ASN A 1 115 ? 15.57 7.531 -0.565 1 93.56 115 ASN A CA 1
ATOM 881 C C . ASN A 1 115 ? 14.578 6.375 -0.66 1 93.56 115 ASN A C 1
ATOM 883 O O . ASN A 1 115 ? 14.453 5.582 0.276 1 93.56 115 ASN A O 1
ATOM 887 N N . PHE A 1 116 ? 13.898 6.344 -1.74 1 94.94 116 PHE A N 1
ATOM 888 C CA . PHE A 1 116 ? 12.961 5.262 -2.01 1 94.94 116 PHE A CA 1
ATOM 889 C C . PHE A 1 116 ? 13.18 4.688 -3.404 1 94.94 116 PHE A C 1
ATOM 891 O O . PHE A 1 116 ? 13.445 5.434 -4.352 1 94.94 116 PHE A O 1
ATOM 898 N N . VAL A 1 117 ? 13.125 3.389 -3.523 1 94.19 117 VAL A N 1
ATOM 899 C CA . VAL A 1 117 ? 12.898 2.746 -4.812 1 94.19 117 VAL A CA 1
ATOM 900 C C . VAL A 1 117 ? 11.414 2.426 -4.973 1 94.19 117 VAL A C 1
ATOM 902 O O . VAL A 1 117 ? 10.82 1.751 -4.125 1 94.19 117 VAL A O 1
ATOM 905 N N . VAL A 1 118 ? 10.867 2.939 -6.059 1 96.06 118 VAL A N 1
ATOM 906 C CA . VAL A 1 118 ? 9.438 2.742 -6.273 1 96.06 118 VAL A CA 1
ATOM 907 C C . VAL A 1 118 ? 9.148 1.262 -6.508 1 96.06 118 VAL A C 1
ATOM 909 O O . VAL A 1 118 ? 9.766 0.634 -7.375 1 96.06 118 VAL A O 1
ATOM 912 N N . ARG A 1 119 ? 8.227 0.765 -5.762 1 94.56 119 ARG A N 1
ATOM 913 C CA . ARG A 1 119 ? 7.855 -0.644 -5.844 1 94.56 119 ARG A CA 1
ATOM 914 C C . ARG A 1 119 ? 6.656 -0.841 -6.766 1 94.56 119 ARG A C 1
ATOM 916 O O . ARG A 1 119 ? 5.926 0.108 -7.051 1 94.56 119 ARG A O 1
ATOM 923 N N . SER A 1 120 ? 6.43 -2.068 -7.234 1 92 120 SER A N 1
ATOM 924 C CA . SER A 1 120 ? 5.434 -2.359 -8.258 1 92 120 SER A CA 1
ATOM 925 C C . SER A 1 120 ? 4.02 -2.131 -7.734 1 92 120 SER A C 1
ATOM 927 O O . SER A 1 120 ? 3.123 -1.769 -8.5 1 92 120 SER A O 1
ATOM 929 N N . TYR A 1 121 ? 3.852 -2.326 -6.449 1 93.25 121 TYR A N 1
ATOM 930 C CA . TYR A 1 121 ? 2.504 -2.199 -5.906 1 93.25 121 TYR A CA 1
ATOM 931 C C . TYR A 1 121 ? 2.227 -0.766 -5.469 1 93.25 121 TYR A C 1
ATOM 933 O O . TYR A 1 121 ? 1.17 -0.477 -4.902 1 93.25 121 TYR A O 1
ATOM 941 N N . GLU A 1 122 ? 3.146 0.101 -5.734 1 95.38 122 GLU A N 1
ATOM 942 C CA . GLU A 1 122 ? 3.014 1.511 -5.383 1 95.38 122 GLU A CA 1
ATOM 943 C C . GLU A 1 122 ? 2.578 2.342 -6.586 1 95.38 122 GLU A C 1
ATOM 945 O O . GLU A 1 122 ? 2.371 3.551 -6.469 1 95.38 122 GLU A O 1
ATOM 950 N N . ILE A 1 123 ? 2.4 1.682 -7.723 1 93.69 123 ILE A N 1
ATOM 951 C CA . ILE A 1 123 ? 1.966 2.377 -8.93 1 93.69 123 ILE A CA 1
ATOM 952 C C . ILE A 1 123 ? 0.519 2.006 -9.25 1 93.69 123 ILE A C 1
ATOM 954 O O . ILE A 1 123 ? -0.005 1.02 -8.727 1 93.69 123 ILE A O 1
ATOM 958 N N . GLY A 1 124 ? -0.09 2.812 -10.031 1 90.38 124 GLY A N 1
ATOM 959 C CA . GLY A 1 124 ? -1.471 2.592 -10.438 1 90.38 124 GLY A CA 1
ATOM 960 C C . GLY A 1 124 ? -1.604 2.074 -11.852 1 90.38 124 GLY A C 1
ATOM 961 O O . GLY A 1 124 ? -0.623 1.633 -12.453 1 90.38 124 GLY A O 1
ATOM 962 N N . PRO A 1 125 ? -2.867 2.086 -12.32 1 88.44 125 PRO A N 1
ATOM 963 C CA . PRO A 1 125 ? -3.133 1.557 -13.664 1 88.44 125 PRO A CA 1
ATOM 964 C C . PRO A 1 125 ? -2.434 2.352 -14.766 1 88.44 125 PRO A C 1
ATOM 966 O O . PRO A 1 125 ? -2.27 1.855 -15.883 1 88.44 125 PRO A O 1
ATOM 969 N N . ASP A 1 126 ? -2.014 3.523 -14.461 1 88.5 126 ASP A N 1
ATOM 970 C CA . ASP A 1 126 ? -1.332 4.328 -15.469 1 88.5 126 ASP A CA 1
ATOM 971 C C . ASP A 1 126 ? 0.179 4.113 -15.414 1 88.5 126 ASP A C 1
ATOM 973 O O . ASP A 1 126 ? 0.94 4.848 -16.047 1 88.5 126 ASP A O 1
ATOM 977 N N . LYS A 1 127 ? 0.677 3.238 -14.586 1 90.69 127 LYS A N 1
ATOM 978 C CA . LYS A 1 127 ? 2.059 2.771 -14.5 1 90.69 127 LYS A CA 1
ATOM 979 C C . LYS A 1 127 ? 2.951 3.811 -13.828 1 90.69 127 LYS A C 1
ATOM 981 O O . LYS A 1 127 ? 4.152 3.871 -14.094 1 90.69 127 LYS A O 1
ATOM 986 N N . THR A 1 128 ? 2.336 4.688 -13.109 1 94.31 128 THR A N 1
ATOM 987 C CA . THR A 1 128 ? 3.084 5.652 -12.312 1 94.31 128 THR A CA 1
ATOM 988 C C . THR A 1 128 ? 2.641 5.602 -10.852 1 94.31 128 THR A C 1
ATOM 990 O O . THR A 1 128 ? 1.591 5.039 -10.539 1 94.31 128 THR A O 1
ATOM 993 N N . VAL A 1 129 ? 3.463 6.168 -10.039 1 96.5 129 VAL A N 1
ATOM 994 C CA . VAL A 1 129 ? 3.145 6.23 -8.609 1 96.5 129 VAL A CA 1
ATOM 995 C C . VAL A 1 129 ? 1.78 6.887 -8.414 1 96.5 129 VAL A C 1
ATOM 997 O O . VAL A 1 129 ? 1.465 7.883 -9.07 1 96.5 129 VAL A O 1
ATOM 1000 N N . THR A 1 130 ? 0.998 6.312 -7.582 1 95.31 130 THR A N 1
ATOM 1001 C CA . THR A 1 130 ? -0.283 6.93 -7.25 1 95.31 130 THR A CA 1
ATOM 1002 C C . THR A 1 130 ? -0.086 8.117 -6.316 1 95.31 130 THR A C 1
ATOM 1004 O O . THR A 1 130 ? 0.937 8.219 -5.637 1 95.31 130 THR A O 1
ATOM 1007 N N . ILE A 1 131 ? -1.064 9 -6.27 1 96.19 131 ILE A N 1
ATOM 1008 C CA . ILE A 1 131 ? -1.006 10.133 -5.355 1 96.19 131 ILE A CA 1
ATOM 1009 C C . ILE A 1 131 ? -0.977 9.641 -3.912 1 96.19 131 ILE A C 1
ATOM 1011 O O . ILE A 1 131 ? -0.328 10.242 -3.055 1 96.19 131 ILE A O 1
ATOM 1015 N N . GLU A 1 132 ? -1.661 8.547 -3.6 1 95.69 132 GLU A N 1
ATOM 1016 C CA . GLU A 1 132 ? -1.604 7.949 -2.27 1 95.69 132 GLU A CA 1
ATOM 1017 C C . GLU A 1 132 ? -0.178 7.535 -1.911 1 95.69 132 GLU A C 1
ATOM 1019 O O . GLU A 1 132 ? 0.284 7.785 -0.796 1 95.69 132 GLU A O 1
ATOM 1024 N N . THR A 1 133 ? 0.446 6.887 -2.848 1 96.94 133 THR A N 1
ATOM 1025 C CA . THR A 1 133 ? 1.825 6.473 -2.617 1 96.94 133 THR A CA 1
ATOM 1026 C C . THR A 1 133 ? 2.719 7.684 -2.365 1 96.94 133 THR A C 1
ATOM 1028 O O . THR A 1 133 ? 3.568 7.66 -1.471 1 96.94 133 THR A O 1
ATOM 1031 N N . LEU A 1 134 ? 2.541 8.703 -3.178 1 97.56 134 LEU A N 1
ATOM 1032 C CA . LEU A 1 134 ? 3.314 9.93 -2.979 1 97.56 134 LEU A CA 1
ATOM 1033 C C . LEU A 1 134 ? 3.131 10.461 -1.562 1 97.56 134 LEU A C 1
ATOM 1035 O O . LEU A 1 134 ? 4.109 10.789 -0.887 1 97.56 134 LEU A O 1
ATOM 1039 N N . MET A 1 135 ? 1.917 10.492 -1.091 1 97.44 135 MET A N 1
ATOM 1040 C CA . MET A 1 135 ? 1.615 10.953 0.261 1 97.44 135 MET A CA 1
ATOM 1041 C C . MET A 1 135 ? 2.209 10.016 1.304 1 97.44 135 MET A C 1
ATOM 1043 O O . MET A 1 135 ? 2.645 10.453 2.369 1 97.44 135 MET A O 1
ATOM 1047 N N . ASN A 1 136 ? 2.232 8.773 1.007 1 96.75 136 ASN A N 1
ATOM 1048 C CA . ASN A 1 136 ? 2.863 7.793 1.887 1 96.75 136 ASN A CA 1
ATOM 1049 C C . ASN A 1 136 ? 4.363 8.047 2.02 1 96.75 136 ASN A C 1
ATOM 1051 O O . ASN A 1 136 ? 4.934 7.871 3.098 1 96.75 136 ASN A O 1
ATOM 1055 N N . PHE A 1 137 ? 4.988 8.422 0.953 1 97.62 137 PHE A N 1
ATOM 1056 C CA . PHE A 1 137 ? 6.41 8.75 1.011 1 97.62 137 PHE A CA 1
ATOM 1057 C C . PHE A 1 137 ? 6.66 9.93 1.938 1 97.62 137 PHE A C 1
ATOM 1059 O O . PHE A 1 137 ? 7.605 9.922 2.729 1 97.62 137 PHE A O 1
ATOM 1066 N N . LEU A 1 138 ? 5.805 10.922 1.791 1 97.62 138 LEU A N 1
ATOM 1067 C CA . LEU A 1 138 ? 5.926 12.086 2.662 1 97.62 138 LEU A CA 1
ATOM 1068 C C . LEU A 1 138 ? 5.793 11.688 4.125 1 97.62 138 LEU A C 1
ATOM 1070 O O . LEU A 1 138 ? 6.625 12.062 4.957 1 97.62 138 LEU A O 1
ATOM 1074 N N . GLN A 1 139 ? 4.781 10.922 4.383 1 94.88 139 GLN A N 1
ATOM 1075 C CA . GLN A 1 139 ? 4.52 10.484 5.75 1 94.88 139 GLN A CA 1
ATOM 1076 C C . GLN A 1 139 ? 5.664 9.625 6.281 1 94.88 139 GLN A C 1
ATOM 1078 O O . GLN A 1 139 ? 6.109 9.805 7.414 1 94.88 139 GLN A O 1
ATOM 1083 N N . GLU A 1 140 ? 6.094 8.703 5.492 1 94.94 140 GLU A N 1
ATOM 1084 C CA . GLU A 1 140 ? 7.191 7.824 5.883 1 94.94 140 GLU A CA 1
ATOM 1085 C C . GLU A 1 140 ? 8.445 8.625 6.238 1 94.94 140 GLU A C 1
ATOM 1087 O O . GLU A 1 140 ? 9.086 8.359 7.258 1 94.94 140 GLU A O 1
ATOM 1092 N N . THR A 1 141 ? 8.781 9.555 5.449 1 95.88 141 THR A N 1
ATOM 1093 C CA . THR A 1 141 ? 9.969 10.359 5.672 1 95.88 141 THR A CA 1
ATOM 1094 C C . THR A 1 141 ? 9.836 11.18 6.949 1 95.88 141 THR A C 1
ATOM 1096 O O . THR A 1 141 ? 10.781 11.273 7.738 1 95.88 141 THR A O 1
ATOM 1099 N N . ALA A 1 142 ? 8.68 11.758 7.141 1 93.56 142 ALA A N 1
ATOM 1100 C CA . ALA A 1 142 ? 8.43 12.516 8.359 1 93.56 142 ALA A CA 1
ATOM 1101 C C . ALA A 1 142 ? 8.562 11.633 9.594 1 93.56 142 ALA A C 1
ATOM 1103 O O . ALA A 1 142 ? 9.195 12.023 10.578 1 93.56 142 ALA A O 1
ATOM 1104 N N . LEU A 1 143 ? 8.008 10.461 9.547 1 90.69 143 LEU A N 1
ATOM 1105 C CA . LEU A 1 143 ? 8.031 9.539 10.68 1 90.69 143 LEU A CA 1
ATOM 1106 C C . LEU A 1 143 ? 9.453 9.078 10.969 1 90.69 143 LEU A C 1
ATOM 1108 O O . LEU A 1 143 ? 9.844 8.961 12.133 1 90.69 143 LEU A O 1
ATOM 1112 N N . ASN A 1 144 ? 10.156 8.789 9.945 1 91.62 144 ASN A N 1
ATOM 1113 C CA . ASN A 1 144 ? 11.539 8.375 10.133 1 91.62 144 ASN A CA 1
ATOM 1114 C C . ASN A 1 144 ? 12.383 9.492 10.734 1 91.62 144 ASN A C 1
ATOM 1116 O O . ASN A 1 144 ? 13.266 9.242 11.555 1 91.62 144 ASN A O 1
ATOM 1120 N N . GLN A 1 145 ? 12.156 10.695 10.305 1 90.44 145 GLN A N 1
ATOM 1121 C CA . GLN A 1 145 ? 12.859 11.82 10.898 1 90.44 145 GLN A CA 1
ATOM 1122 C C . GLN A 1 145 ? 12.586 11.906 12.398 1 90.44 145 GLN A C 1
ATOM 1124 O O . GLN A 1 145 ? 13.508 12.055 13.203 1 90.44 145 GLN A O 1
ATOM 1129 N N . VAL A 1 146 ? 11.344 11.852 12.742 1 85 146 VAL A N 1
ATOM 1130 C CA . VAL A 1 146 ? 10.953 11.961 14.141 1 85 146 VAL A CA 1
ATOM 1131 C C . VAL A 1 146 ? 11.539 10.805 14.938 1 85 146 VAL A C 1
ATOM 1133 O O . VAL A 1 146 ? 12.023 10.992 16.062 1 85 146 VAL A O 1
ATOM 1136 N N . SER A 1 147 ? 11.461 9.664 14.383 1 83.12 147 SER A N 1
ATOM 1137 C CA . SER A 1 147 ? 12.016 8.484 15.039 1 83.12 147 SER A CA 1
ATOM 1138 C C . SER A 1 147 ? 13.516 8.633 15.273 1 83.12 147 SER A C 1
ATOM 1140 O O . SER A 1 147 ? 14.047 8.117 16.266 1 83.12 147 SER A O 1
ATOM 1142 N N . SER A 1 148 ? 14.141 9.273 14.438 1 81.88 148 SER A N 1
ATOM 1143 C CA . SER A 1 148 ? 15.586 9.445 14.531 1 81.88 148 SER A CA 1
ATOM 1144 C C . SER A 1 148 ? 15.961 10.328 15.719 1 81.88 148 SER A C 1
ATOM 1146 O O . SER A 1 148 ? 17.094 10.281 16.203 1 81.88 148 SER A O 1
ATOM 1148 N N . PHE A 1 149 ? 15.055 11.172 16.156 1 74.25 149 PHE A N 1
ATOM 1149 C CA . PHE A 1 149 ? 15.297 12 17.328 1 74.25 149 PHE A CA 1
ATOM 1150 C C . PHE A 1 149 ? 15.141 11.188 18.609 1 74.25 149 PHE A C 1
ATOM 1152 O O . PHE A 1 149 ? 15.445 11.68 19.688 1 74.25 149 PHE A O 1
ATOM 1159 N N . GLY A 1 150 ? 15.062 9.898 18.531 1 61.78 150 GLY A N 1
ATOM 1160 C CA . GLY A 1 150 ? 14.961 9.047 19.703 1 61.78 150 GLY A CA 1
ATOM 1161 C C . GLY A 1 150 ? 13.57 9.023 20.312 1 61.78 150 GLY A C 1
ATOM 1162 O O . GLY A 1 150 ? 13.391 8.586 21.453 1 61.78 150 GLY A O 1
ATOM 1163 N N . VAL A 1 151 ? 12.766 9.805 19.891 1 53.34 151 VAL A N 1
ATOM 1164 C CA . VAL A 1 151 ? 11.414 9.781 20.422 1 53.34 151 VAL A CA 1
ATOM 1165 C C . VAL A 1 151 ? 10.758 8.438 20.125 1 53.34 151 VAL A C 1
ATOM 1167 O O . VAL A 1 151 ? 11.047 7.809 19.109 1 53.34 151 VAL A O 1
ATOM 1170 N N . SER A 1 152 ? 10.422 7.758 21.172 1 48.44 152 SER A N 1
ATOM 1171 C CA . SER A 1 152 ? 9.828 6.43 21.094 1 48.44 152 SER A CA 1
ATOM 1172 C C . SER A 1 152 ? 8.906 6.305 19.891 1 48.44 152 SER A C 1
ATOM 1174 O O . SER A 1 152 ? 8.18 7.242 19.562 1 48.44 152 SER A O 1
ATOM 1176 N N . GLY A 1 153 ? 9.328 5.625 18.922 1 47.62 153 GLY A N 1
ATOM 1177 C CA . GLY A 1 153 ? 8.727 5.27 17.656 1 47.62 153 GLY A CA 1
ATOM 1178 C C . GLY A 1 153 ? 7.215 5.16 17.719 1 47.62 153 GLY A C 1
ATOM 1179 O O . GLY A 1 153 ? 6.547 5.07 16.688 1 47.62 153 GLY A O 1
ATOM 1180 N N . ASN A 1 154 ? 6.723 4.891 18.938 1 47.84 154 ASN A N 1
ATOM 1181 C CA . ASN A 1 154 ? 5.305 4.562 19.016 1 47.84 154 ASN A CA 1
ATOM 1182 C C . ASN A 1 154 ? 4.43 5.793 18.797 1 47.84 154 ASN A C 1
ATOM 1184 O O . ASN A 1 154 ? 3.211 5.68 18.672 1 47.84 154 ASN A O 1
ATOM 1188 N N . ASP A 1 155 ? 5.078 7.004 18.828 1 53.19 155 ASP A N 1
ATOM 1189 C CA . ASP A 1 155 ? 4.109 8.078 19 1 53.19 155 ASP A CA 1
ATOM 1190 C C . ASP A 1 155 ? 4.184 9.078 17.859 1 53.19 155 ASP A C 1
ATOM 1192 O O . ASP A 1 155 ? 3.785 10.234 18 1 53.19 155 ASP A O 1
ATOM 1196 N N . PHE A 1 156 ? 4.207 8.57 16.719 1 57.06 156 PHE A N 1
ATOM 1197 C CA . PHE A 1 156 ? 3.992 9.32 15.492 1 57.06 156 PHE A CA 1
ATOM 1198 C C . PHE A 1 156 ? 4.465 10.758 15.641 1 57.06 156 PHE A C 1
ATOM 1200 O O . PHE A 1 156 ? 3.727 11.695 15.32 1 57.06 156 PHE A O 1
ATOM 1207 N N . GLY A 1 157 ? 5.715 11 16.281 1 68.19 157 GLY A N 1
ATOM 1208 C CA . GLY A 1 157 ? 6.348 12.305 16.188 1 68.19 157 GLY A CA 1
ATOM 1209 C C . GLY A 1 157 ? 6.211 13.141 17.438 1 68.19 157 GLY A C 1
ATOM 1210 O O . GLY A 1 157 ? 6.367 14.359 17.406 1 68.19 157 GLY A O 1
ATOM 1211 N N . THR A 1 158 ? 5.859 12.547 18.547 1 78.88 158 THR A N 1
ATOM 1212 C CA . THR A 1 158 ? 5.734 13.273 19.797 1 78.88 158 THR A CA 1
ATOM 1213 C C . THR A 1 158 ? 7.09 13.406 20.484 1 78.88 158 THR A C 1
ATOM 1215 O O . THR A 1 158 ? 7.871 12.453 20.531 1 78.88 158 THR A O 1
ATOM 1218 N N . THR A 1 159 ? 7.352 14.617 20.969 1 83.06 159 THR A N 1
ATOM 1219 C CA . THR A 1 159 ? 8.547 14.852 21.766 1 83.06 159 THR A CA 1
ATOM 1220 C C . THR A 1 159 ? 8.336 14.398 23.203 1 83.06 159 THR A C 1
ATOM 1222 O O . THR A 1 159 ? 7.223 14.031 23.594 1 83.06 159 THR A O 1
ATOM 1225 N N . ARG A 1 160 ? 9.398 14.406 23.922 1 84.25 160 ARG A N 1
ATOM 1226 C CA . ARG A 1 160 ? 9.32 14.023 25.312 1 84.25 160 ARG A CA 1
ATOM 1227 C C . ARG A 1 160 ? 8.336 14.906 26.078 1 84.25 160 ARG A C 1
ATOM 1229 O O . ARG A 1 160 ? 7.477 14.406 26.812 1 84.25 160 ARG A O 1
ATOM 1236 N N . GLU A 1 161 ? 8.445 16.203 25.906 1 89.38 161 GLU A N 1
ATOM 1237 C CA . GLU A 1 161 ? 7.578 17.141 26.609 1 89.38 161 GLU A CA 1
ATOM 1238 C C . GLU A 1 161 ? 6.129 17 26.156 1 89.38 161 GLU A C 1
ATOM 1240 O O . GLU A 1 161 ? 5.203 17.203 26.953 1 89.38 161 GLU A O 1
ATOM 1245 N N . MET A 1 162 ? 5.938 16.656 24.984 1 89.38 162 MET A N 1
ATOM 1246 C CA . MET A 1 162 ? 4.582 16.422 24.516 1 89.38 162 MET A CA 1
ATOM 1247 C C . MET A 1 162 ? 3.982 15.188 25.172 1 89.38 162 MET A C 1
ATOM 1249 O O . MET A 1 162 ? 2.834 15.211 25.625 1 89.38 162 MET A O 1
ATOM 1253 N N . ASP A 1 163 ? 4.785 14.211 25.219 1 86.75 163 ASP A N 1
ATOM 1254 C CA . ASP A 1 163 ? 4.316 12.969 25.828 1 86.75 163 ASP A CA 1
ATOM 1255 C C . ASP A 1 163 ? 3.943 13.18 27.297 1 86.75 163 ASP A C 1
ATOM 1257 O O . ASP A 1 163 ? 2.904 12.695 27.75 1 86.75 163 ASP A O 1
ATOM 1261 N N . LEU A 1 164 ? 4.754 13.852 27.984 1 89.5 164 LEU A N 1
ATOM 1262 C CA . LEU A 1 164 ? 4.523 14.148 29.406 1 89.5 164 LEU A CA 1
ATOM 1263 C C . LEU A 1 164 ? 3.203 14.883 29.594 1 89.5 164 LEU A C 1
ATOM 1265 O O . LEU A 1 164 ? 2.529 14.711 30.609 1 89.5 164 LEU A O 1
ATOM 1269 N N . ARG A 1 165 ? 2.816 15.609 28.609 1 92.38 165 ARG A N 1
ATOM 1270 C CA . ARG A 1 165 ? 1.639 16.469 28.703 1 92.38 165 ARG A CA 1
ATOM 1271 C C . ARG A 1 165 ? 0.467 15.883 27.922 1 92.38 165 ARG A C 1
ATOM 1273 O O . ARG A 1 165 ? -0.545 16.547 27.719 1 92.38 165 ARG A O 1
ATOM 1280 N N . LYS A 1 166 ? 0.68 14.703 27.312 1 91.69 166 LYS A N 1
ATOM 1281 C CA . LYS A 1 166 ? -0.343 13.961 26.578 1 91.69 166 LYS A CA 1
ATOM 1282 C C . LYS A 1 166 ? -0.791 14.719 25.328 1 91.69 166 LYS A C 1
ATOM 1284 O O . LYS A 1 166 ? -1.986 14.797 25.047 1 91.69 166 LYS A O 1
ATOM 1289 N N . LEU A 1 167 ? 0.22 15.328 24.75 1 91.19 167 LEU A N 1
ATOM 1290 C CA . LEU A 1 167 ? -0.062 16.094 23.547 1 91.19 167 LEU A CA 1
ATOM 1291 C C . LEU A 1 167 ? 0.334 15.305 22.297 1 91.19 167 LEU A C 1
ATOM 1293 O O . LEU A 1 167 ? 1.263 14.5 22.328 1 91.19 167 LEU A O 1
ATOM 1297 N N . ILE A 1 168 ? -0.437 15.531 21.188 1 89 168 ILE A N 1
ATOM 1298 C CA . ILE A 1 168 ? -0.111 14.93 19.891 1 89 168 ILE A CA 1
ATOM 1299 C C . ILE A 1 168 ? -0.265 15.977 18.797 1 89 168 ILE A C 1
ATOM 1301 O O . ILE A 1 168 ? -0.938 16.984 18.984 1 89 168 ILE A O 1
ATOM 1305 N N . TRP A 1 169 ? 0.391 15.758 17.703 1 90.19 169 TRP A N 1
ATOM 1306 C CA . TRP A 1 169 ? 0.218 16.562 16.516 1 90.19 169 TRP A CA 1
ATOM 1307 C C . TRP A 1 169 ? -0.983 16.094 15.703 1 90.19 169 TRP A C 1
ATOM 1309 O O . TRP A 1 169 ? -1.213 14.891 15.562 1 90.19 169 TRP A O 1
ATOM 1319 N N . VAL A 1 170 ? -1.731 17 15.203 1 90.75 170 VAL A N 1
ATOM 1320 C CA . VAL A 1 170 ? -2.828 16.688 14.297 1 90.75 170 VAL A CA 1
ATOM 1321 C C . VAL A 1 170 ? -2.674 17.469 12.992 1 90.75 170 VAL A C 1
ATOM 1323 O O . VAL A 1 170 ? -2.486 18.688 13.008 1 90.75 170 VAL A O 1
ATOM 1326 N N . ALA A 1 171 ? -2.732 16.734 11.93 1 92.62 171 ALA A N 1
ATOM 1327 C CA . ALA A 1 171 ? -2.637 17.391 10.625 1 92.62 171 ALA A CA 1
ATOM 1328 C C . ALA A 1 171 ? -3.922 18.141 10.297 1 92.62 171 ALA A C 1
ATOM 1330 O O . ALA A 1 171 ? -5.02 17.578 10.383 1 92.62 171 ALA A O 1
ATOM 1331 N N . THR A 1 172 ? -3.775 19.391 9.859 1 93.75 172 THR A N 1
ATOM 1332 C CA . THR A 1 172 ? -4.957 20.172 9.523 1 93.75 172 THR A CA 1
ATOM 1333 C C . THR A 1 172 ? -5.047 20.406 8.016 1 93.75 172 THR A C 1
ATOM 1335 O O . THR A 1 172 ? -6.145 20.453 7.461 1 93.75 172 THR A O 1
ATOM 1338 N N . ARG A 1 173 ? -3.9 20.609 7.441 1 95.31 173 ARG A N 1
ATOM 1339 C CA . ARG A 1 173 ? -3.893 20.859 6.004 1 95.31 173 ARG A CA 1
ATOM 1340 C C . ARG A 1 173 ? -2.637 20.297 5.355 1 95.31 173 ARG A C 1
ATOM 1342 O O . ARG A 1 173 ? -1.576 20.234 5.98 1 95.31 173 ARG A O 1
ATOM 1349 N N . ILE A 1 174 ? -2.777 19.953 4.082 1 96.69 174 ILE A N 1
ATOM 1350 C CA . ILE A 1 174 ? -1.617 19.594 3.275 1 96.69 174 ILE A CA 1
ATOM 1351 C C . ILE A 1 174 ? -1.843 20.031 1.828 1 96.69 174 ILE A C 1
ATOM 1353 O O . ILE A 1 174 ? -2.965 19.953 1.321 1 96.69 174 ILE A O 1
ATOM 1357 N N . GLN A 1 175 ? -0.827 20.531 1.254 1 97.12 175 GLN A N 1
ATOM 1358 C CA . GLN A 1 175 ? -0.809 20.875 -0.162 1 97.12 175 GLN A CA 1
ATOM 1359 C C . GLN A 1 175 ? 0.353 20.203 -0.882 1 97.12 175 GLN A C 1
ATOM 1361 O O . GLN A 1 175 ? 1.475 20.172 -0.371 1 97.12 175 GLN A O 1
ATOM 1366 N N . VAL A 1 176 ? 0.023 19.656 -2.039 1 97.19 176 VAL A N 1
ATOM 1367 C CA . VAL A 1 176 ? 1.05 18.984 -2.828 1 97.19 176 VAL A CA 1
ATOM 1368 C C . VAL A 1 176 ? 0.984 19.469 -4.277 1 97.19 176 VAL A C 1
ATOM 1370 O O . VAL A 1 176 ? -0.104 19.641 -4.828 1 97.19 176 VAL A O 1
ATOM 1373 N N . GLN A 1 177 ? 2.107 19.719 -4.824 1 96.38 177 GLN A N 1
ATOM 1374 C CA . GLN A 1 177 ? 2.285 20.031 -6.238 1 96.38 177 GLN A CA 1
ATOM 1375 C C . GLN A 1 177 ? 3.168 18.984 -6.914 1 96.38 177 GLN A C 1
ATOM 1377 O O . GLN A 1 177 ? 4.266 18.688 -6.441 1 96.38 177 GLN A O 1
ATOM 1382 N N . VAL A 1 178 ? 2.648 18.469 -8 1 96.56 178 VAL A N 1
ATOM 1383 C CA . VAL A 1 178 ? 3.363 17.375 -8.656 1 96.56 178 VAL A CA 1
ATOM 1384 C C . VAL A 1 178 ? 3.734 17.797 -10.078 1 96.56 178 VAL A C 1
ATOM 1386 O O . VAL A 1 178 ? 2.861 18.125 -10.883 1 96.56 178 VAL A O 1
ATOM 1389 N N . GLN A 1 179 ? 4.992 17.703 -10.391 1 94.12 179 GLN A N 1
ATOM 1390 C CA . GLN A 1 179 ? 5.48 18.031 -11.727 1 94.12 179 GLN A CA 1
ATOM 1391 C C . GLN A 1 179 ? 5.555 16.781 -12.602 1 94.12 179 GLN A C 1
ATOM 1393 O O . GLN A 1 179 ? 5.305 16.844 -13.805 1 94.12 179 GLN A O 1
ATOM 1398 N N . ARG A 1 180 ? 5.898 15.703 -11.977 1 94.19 180 ARG A N 1
ATOM 1399 C CA . ARG A 1 180 ? 6.039 14.445 -12.695 1 94.19 180 ARG A CA 1
ATOM 1400 C C . ARG A 1 180 ? 5.848 13.25 -11.766 1 94.19 180 ARG A C 1
ATOM 1402 O O . ARG A 1 180 ? 6.312 13.273 -10.617 1 94.19 180 ARG A O 1
ATOM 1409 N N . TYR A 1 181 ? 5.203 12.25 -12.289 1 96.12 181 TYR A N 1
ATOM 1410 C CA . TYR A 1 181 ? 5.023 11.016 -11.523 1 96.12 181 TYR A CA 1
ATOM 1411 C C . TYR A 1 181 ? 6.09 9.992 -11.891 1 96.12 181 TYR A C 1
ATOM 1413 O O . TYR A 1 181 ? 6.387 9.789 -13.07 1 96.12 181 TYR A O 1
ATOM 1421 N N . SER A 1 182 ? 6.648 9.367 -10.883 1 96.81 182 SER A N 1
ATOM 1422 C CA . SER A 1 182 ? 7.684 8.359 -11.07 1 96.81 182 SER A CA 1
ATOM 1423 C C . SER A 1 182 ? 7.078 7.008 -11.453 1 96.81 182 SER A C 1
ATOM 1425 O O . SER A 1 182 ? 5.887 6.777 -11.242 1 96.81 182 SER A O 1
ATOM 1427 N N . LYS A 1 183 ? 7.949 6.191 -12 1 95.06 183 LYS A N 1
ATOM 1428 C CA . LYS A 1 183 ? 7.539 4.859 -12.438 1 95.06 183 LYS A CA 1
ATOM 1429 C C . LYS A 1 183 ? 8.172 3.775 -11.562 1 95.06 183 LYS A C 1
ATOM 1431 O O . LYS A 1 183 ? 9.047 4.062 -10.742 1 95.06 183 LYS A O 1
ATOM 1436 N N . TRP A 1 184 ? 7.68 2.57 -11.773 1 93.19 184 TRP A N 1
ATOM 1437 C CA . TRP A 1 184 ? 8.242 1.417 -11.078 1 93.19 184 TRP A CA 1
ATOM 1438 C C . TRP A 1 184 ? 9.742 1.324 -11.305 1 93.19 184 TRP A C 1
ATOM 1440 O O . TRP A 1 184 ? 10.219 1.465 -12.438 1 93.19 184 TRP A O 1
ATOM 1450 N N . GLY A 1 185 ? 10.445 1.213 -10.188 1 91.88 185 GLY A N 1
ATOM 1451 C CA . GLY A 1 185 ? 11.891 1.06 -10.289 1 91.88 185 GLY A CA 1
ATOM 1452 C C . GLY A 1 185 ? 12.641 2.373 -10.18 1 91.88 185 GLY A C 1
ATOM 1453 O O . GLY A 1 185 ? 13.852 2.387 -9.945 1 91.88 185 GLY A O 1
ATOM 1454 N N . ASP A 1 186 ? 11.938 3.502 -10.391 1 94.12 186 ASP A N 1
ATOM 1455 C CA . ASP A 1 186 ? 12.586 4.797 -10.219 1 94.12 186 ASP A CA 1
ATOM 1456 C C . ASP A 1 186 ? 13.062 4.992 -8.781 1 94.12 186 ASP A C 1
ATOM 1458 O O . ASP A 1 186 ? 12.445 4.484 -7.844 1 94.12 186 ASP A O 1
ATOM 1462 N N . GLU A 1 187 ? 14.133 5.668 -8.703 1 93.56 187 GLU A N 1
ATOM 1463 C CA . GLU A 1 187 ? 14.648 6.066 -7.398 1 93.56 187 GLU A CA 1
ATOM 1464 C C . GLU A 1 187 ? 14.367 7.539 -7.113 1 93.56 187 GLU A C 1
ATOM 1466 O O . GLU A 1 187 ? 14.656 8.406 -7.941 1 93.56 187 GLU A O 1
ATOM 1471 N N . ILE A 1 188 ? 13.797 7.734 -5.961 1 96.06 188 ILE A N 1
ATOM 1472 C CA . ILE A 1 188 ? 13.469 9.117 -5.633 1 96.06 188 ILE A CA 1
ATOM 1473 C C . ILE A 1 188 ? 14.086 9.492 -4.285 1 96.06 188 ILE A C 1
ATOM 1475 O O . ILE A 1 188 ? 14.383 8.617 -3.467 1 96.06 188 ILE A O 1
ATOM 1479 N N . GLU A 1 189 ? 14.297 10.766 -4.145 1 96 189 GLU A N 1
ATOM 1480 C CA . GLU A 1 189 ? 14.82 11.367 -2.924 1 96 189 GLU A CA 1
ATOM 1481 C C . GLU A 1 189 ? 13.812 12.344 -2.314 1 96 189 GLU A C 1
ATOM 1483 O O . GLU A 1 189 ? 13.336 13.258 -2.99 1 96 189 GLU A O 1
ATOM 1488 N N . VAL A 1 190 ? 13.523 12.117 -1.034 1 97.94 190 VAL A N 1
ATOM 1489 C CA . VAL A 1 190 ? 12.547 12.961 -0.348 1 97.94 190 VAL A CA 1
ATOM 1490 C C . VAL A 1 190 ? 13.242 13.727 0.778 1 97.94 190 VAL A C 1
ATOM 1492 O O . VAL A 1 190 ? 13.789 13.125 1.701 1 97.94 190 VAL A O 1
ATOM 1495 N N . ASP A 1 191 ? 13.219 15.008 0.737 1 97.62 191 ASP A N 1
ATOM 1496 C CA . ASP A 1 191 ? 13.688 15.883 1.806 1 97.62 191 ASP A CA 1
ATOM 1497 C C . ASP A 1 191 ? 12.523 16.453 2.605 1 97.62 191 ASP A C 1
ATOM 1499 O O . ASP A 1 191 ? 11.492 16.812 2.037 1 97.62 191 ASP A O 1
ATOM 1503 N N . THR A 1 192 ? 12.688 16.531 3.898 1 97.56 192 THR A N 1
ATOM 1504 C CA . THR A 1 192 ? 11.664 17.188 4.711 1 97.56 192 THR A CA 1
ATOM 1505 C C . THR A 1 192 ? 12.305 18.016 5.824 1 97.56 192 THR A C 1
ATOM 1507 O O . THR A 1 192 ? 13.406 17.688 6.285 1 97.56 192 THR A O 1
ATOM 1510 N N . TRP A 1 193 ? 11.664 19.031 6.168 1 96.19 193 TRP A N 1
ATOM 1511 C CA . TRP A 1 193 ? 12.008 19.891 7.301 1 96.19 193 TRP A CA 1
ATOM 1512 C C . TRP A 1 193 ? 10.758 20.547 7.883 1 96.19 193 TRP A C 1
ATOM 1514 O O . TRP A 1 193 ? 9.664 20.406 7.336 1 96.19 193 TRP A O 1
ATOM 1524 N N . PHE A 1 194 ? 10.922 21.094 9.016 1 93.88 194 PHE A N 1
ATOM 1525 C CA . PHE A 1 194 ? 9.75 21.719 9.625 1 93.88 194 PHE A CA 1
ATOM 1526 C C . PHE A 1 194 ? 10.109 23.062 10.25 1 93.88 194 PHE A C 1
ATOM 1528 O O . PHE A 1 194 ? 11.289 23.359 10.445 1 93.88 194 PHE A O 1
ATOM 1535 N N . ASP A 1 195 ? 9.094 23.828 10.375 1 94.12 195 ASP A N 1
ATOM 1536 C CA . ASP A 1 195 ? 9.172 25.156 10.984 1 94.12 195 ASP A CA 1
ATOM 1537 C C . ASP A 1 195 ? 7.852 25.516 11.656 1 94.12 195 ASP A C 1
ATOM 1539 O O . ASP A 1 195 ? 6.879 24.766 11.586 1 94.12 195 ASP A O 1
ATOM 1543 N N . ALA A 1 196 ? 7.902 26.672 12.312 1 92.19 196 ALA A N 1
ATOM 1544 C CA . ALA A 1 196 ? 6.688 27.156 12.953 1 92.19 196 ALA A CA 1
ATOM 1545 C C . ALA A 1 196 ? 5.664 27.609 11.914 1 92.19 196 ALA A C 1
ATOM 1547 O O . ALA A 1 196 ? 6.031 28.125 10.852 1 92.19 196 ALA A O 1
ATOM 1548 N N . ALA A 1 197 ? 4.445 27.375 12.219 1 90.81 197 ALA A N 1
ATOM 1549 C CA . ALA A 1 197 ? 3.312 27.922 11.492 1 90.81 197 ALA A CA 1
ATOM 1550 C C . ALA A 1 197 ? 2.451 28.797 12.398 1 90.81 197 ALA A C 1
ATOM 1552 O O . ALA A 1 197 ? 1.599 28.297 13.133 1 90.81 197 ALA A O 1
ATOM 1553 N N . GLY A 1 198 ? 2.635 30.109 12.25 1 86.12 198 GLY A N 1
ATOM 1554 C CA . GLY A 1 198 ? 1.958 30.984 13.188 1 86.12 198 GLY A CA 1
ATOM 1555 C C . GLY A 1 198 ? 2.408 30.797 14.617 1 86.12 198 GLY A C 1
ATOM 1556 O O . GLY A 1 198 ? 3.545 30.391 14.867 1 86.12 198 GLY A O 1
ATOM 1557 N N . LYS A 1 199 ? 1.483 31.094 15.562 1 82.94 199 LYS A N 1
ATOM 1558 C CA . LYS A 1 199 ? 1.827 31.094 16.984 1 82.94 199 LYS A CA 1
ATOM 1559 C C . LYS A 1 199 ? 1.646 29.703 17.578 1 82.94 199 LYS A C 1
ATOM 1561 O O . LYS A 1 199 ? 2.34 29.344 18.531 1 82.94 199 LYS A O 1
ATOM 1566 N N . ASN A 1 200 ? 0.762 28.922 17.016 1 86.94 200 ASN A N 1
ATOM 1567 C CA . ASN A 1 200 ? 0.406 27.688 17.703 1 86.94 200 ASN A CA 1
ATOM 1568 C C . ASN A 1 200 ? 0.456 26.484 16.75 1 86.94 200 ASN A C 1
ATOM 1570 O O . ASN A 1 200 ? -0.165 25.453 17.031 1 86.94 200 ASN A O 1
ATOM 1574 N N . GLY A 1 201 ? 1.152 26.656 15.688 1 90.75 201 GLY A N 1
ATOM 1575 C CA . GLY A 1 201 ? 1.181 25.547 14.75 1 90.75 201 GLY A CA 1
ATOM 1576 C C . GLY A 1 201 ? 2.574 25.234 14.242 1 90.75 201 GLY A C 1
ATOM 1577 O O . GLY A 1 201 ? 3.531 25.938 14.562 1 90.75 201 GLY A O 1
ATOM 1578 N N . MET A 1 202 ? 2.666 24.125 13.578 1 93.19 202 MET A N 1
ATOM 1579 C CA . MET A 1 202 ? 3.898 23.672 12.938 1 93.19 202 MET A CA 1
ATOM 1580 C C . MET A 1 202 ? 3.678 23.422 11.445 1 93.19 202 MET A C 1
ATOM 1582 O O . MET A 1 202 ? 2.631 22.906 11.047 1 93.19 202 MET A O 1
ATOM 1586 N N . ARG A 1 203 ? 4.645 23.906 10.711 1 95.5 203 ARG A N 1
ATOM 1587 C CA . ARG A 1 203 ? 4.652 23.641 9.273 1 95.5 203 ARG A CA 1
ATOM 1588 C C . ARG A 1 203 ? 5.707 22.594 8.914 1 95.5 203 ARG A C 1
ATOM 1590 O O . ARG A 1 203 ? 6.828 22.641 9.422 1 95.5 203 ARG A O 1
ATOM 1597 N N . ARG A 1 204 ? 5.348 21.672 8.094 1 96.44 204 ARG A N 1
ATOM 1598 C CA . ARG A 1 204 ? 6.32 20.734 7.535 1 96.44 204 ARG A CA 1
ATOM 1599 C C . ARG A 1 204 ? 6.336 20.797 6.012 1 96.44 204 ARG A C 1
ATOM 1601 O O . ARG A 1 204 ? 5.281 20.797 5.375 1 96.44 204 ARG A O 1
ATOM 1608 N N . ASP A 1 205 ? 7.531 20.781 5.484 1 97.81 205 ASP A N 1
ATOM 1609 C CA . ASP A 1 205 ? 7.73 20.922 4.043 1 97.81 205 ASP A CA 1
ATOM 1610 C C . ASP A 1 205 ? 8.484 19.719 3.48 1 97.81 205 ASP A C 1
ATOM 1612 O O . ASP A 1 205 ? 9.227 19.047 4.203 1 97.81 205 ASP A O 1
ATOM 1616 N N . TRP A 1 206 ? 8.219 19.453 2.201 1 98.38 206 TRP A N 1
ATOM 1617 C CA . TRP A 1 206 ? 8.922 18.375 1.506 1 98.38 206 TRP A CA 1
ATOM 1618 C C . TRP A 1 206 ? 9.328 18.812 0.104 1 98.38 206 TRP A C 1
ATOM 1620 O O . TRP A 1 206 ? 8.609 19.578 -0.553 1 98.38 206 TRP A O 1
ATOM 1630 N N . ILE A 1 207 ? 10.422 18.297 -0.345 1 98.06 207 ILE A N 1
ATOM 1631 C CA . ILE A 1 207 ? 10.805 18.297 -1.751 1 98.06 207 ILE A CA 1
ATOM 1632 C C . ILE A 1 207 ? 11.133 16.859 -2.186 1 98.06 207 ILE A C 1
ATOM 1634 O O . ILE A 1 207 ? 11.852 16.141 -1.488 1 98.06 207 ILE A O 1
ATOM 1638 N N . ILE A 1 208 ? 10.523 16.453 -3.266 1 98.25 208 ILE A N 1
ATOM 1639 C CA . ILE A 1 208 ? 10.836 15.156 -3.857 1 98.25 208 ILE A CA 1
ATOM 1640 C C . ILE A 1 208 ? 11.617 15.359 -5.156 1 98.25 208 ILE A C 1
ATOM 1642 O O . ILE A 1 208 ? 11.188 16.109 -6.035 1 98.25 208 ILE A O 1
ATOM 1646 N N . ARG A 1 209 ? 12.711 14.633 -5.281 1 97.94 209 ARG A N 1
ATOM 1647 C CA . ARG A 1 209 ? 13.555 14.719 -6.469 1 97.94 209 ARG A CA 1
ATOM 1648 C C . ARG A 1 209 ? 13.773 13.336 -7.082 1 97.94 209 ARG A C 1
ATOM 1650 O O . ARG A 1 209 ? 13.727 12.328 -6.379 1 97.94 209 ARG A O 1
ATOM 1657 N N . ASP A 1 210 ? 13.906 13.391 -8.391 1 96.06 210 ASP A N 1
ATOM 1658 C CA . ASP A 1 210 ? 14.516 12.219 -9.016 1 96.06 210 ASP A CA 1
ATOM 1659 C C . ASP A 1 210 ? 15.938 12 -8.508 1 96.06 210 ASP A C 1
ATOM 1661 O O . ASP A 1 210 ? 16.766 12.922 -8.531 1 96.06 210 ASP A O 1
ATOM 1665 N N . HIS A 1 211 ? 16.188 10.82 -8.102 1 92.25 211 HIS A N 1
ATOM 1666 C CA . HIS A 1 211 ? 17.484 10.578 -7.477 1 92.25 211 HIS A CA 1
ATOM 1667 C C . HIS A 1 211 ? 18.625 10.781 -8.469 1 92.25 211 HIS A C 1
ATOM 1669 O O . HIS A 1 211 ? 19.672 11.328 -8.109 1 92.25 211 HIS A O 1
ATOM 1675 N N . CYS A 1 212 ? 18.438 10.352 -9.641 1 89.56 212 CYS A N 1
ATOM 1676 C CA . CYS A 1 212 ? 19.5 10.359 -10.633 1 89.56 212 CYS A CA 1
ATOM 1677 C C . CYS A 1 212 ? 19.672 11.75 -11.242 1 89.56 212 CYS A C 1
ATOM 1679 O O . CYS A 1 212 ? 20.781 12.297 -11.25 1 89.56 212 CYS A O 1
ATOM 1681 N N . THR A 1 213 ? 18.609 12.375 -11.641 1 93.19 213 THR A N 1
ATOM 1682 C CA . THR A 1 213 ? 18.688 13.648 -12.344 1 93.19 213 THR A CA 1
ATOM 1683 C C . THR A 1 213 ? 18.641 14.812 -11.359 1 93.19 213 THR A C 1
ATOM 1685 O O . THR A 1 213 ? 18.969 15.945 -11.703 1 93.19 213 THR A O 1
ATOM 1688 N N . LYS A 1 214 ? 18.141 14.617 -10.25 1 94.69 214 LYS A N 1
ATOM 1689 C CA . LYS A 1 214 ? 17.969 15.602 -9.188 1 94.69 214 LYS A CA 1
ATOM 1690 C C . LYS A 1 214 ? 16.891 16.625 -9.539 1 94.69 214 LYS A C 1
ATOM 1692 O O . LYS A 1 214 ? 16.719 17.625 -8.844 1 94.69 214 LYS A O 1
ATOM 1697 N N . GLU A 1 215 ? 16.219 16.312 -10.539 1 95.62 215 GLU A N 1
ATOM 1698 C CA . GLU A 1 215 ? 15.07 17.141 -10.891 1 95.62 215 GLU A CA 1
ATOM 1699 C C . GLU A 1 215 ? 13.984 17.062 -9.828 1 95.62 215 GLU A C 1
ATOM 1701 O O . GLU A 1 215 ? 13.68 15.992 -9.32 1 95.62 215 GLU A O 1
ATOM 1706 N N . ILE A 1 216 ? 13.477 18.266 -9.523 1 96.75 216 ILE A N 1
ATOM 1707 C CA . ILE A 1 216 ? 12.359 18.281 -8.586 1 96.75 216 ILE A CA 1
ATOM 1708 C C . ILE A 1 216 ? 11.109 17.734 -9.266 1 96.75 216 ILE A C 1
ATOM 1710 O O . ILE A 1 216 ? 10.711 18.219 -10.328 1 96.75 216 ILE A O 1
ATOM 1714 N N . ILE A 1 217 ? 10.477 16.766 -8.609 1 96.56 217 ILE A N 1
ATOM 1715 C CA . ILE A 1 217 ? 9.312 16.172 -9.273 1 96.56 217 ILE A CA 1
ATOM 1716 C C . ILE A 1 217 ? 8.047 16.5 -8.477 1 96.56 217 ILE A C 1
ATOM 1718 O O . ILE A 1 217 ? 6.938 16.375 -9 1 96.56 217 ILE A O 1
ATOM 1722 N N . ALA A 1 218 ? 8.18 16.859 -7.203 1 97.69 218 ALA A N 1
ATOM 1723 C CA . ALA A 1 218 ? 7.023 17.266 -6.414 1 97.69 218 ALA A CA 1
ATOM 1724 C C . ALA A 1 218 ? 7.441 18.125 -5.23 1 97.69 218 ALA A C 1
ATOM 1726 O O . ALA A 1 218 ? 8.586 18.062 -4.773 1 97.69 218 ALA A O 1
ATOM 1727 N N . ARG A 1 219 ? 6.586 18.969 -4.734 1 98 219 ARG A N 1
ATOM 1728 C CA . ARG A 1 219 ? 6.688 19.781 -3.527 1 98 219 ARG A CA 1
ATOM 1729 C C . ARG A 1 219 ? 5.445 19.625 -2.654 1 98 219 ARG A C 1
ATOM 1731 O O . ARG A 1 219 ? 4.344 19.422 -3.166 1 98 219 ARG A O 1
ATOM 1738 N N . ALA A 1 220 ? 5.664 19.734 -1.389 1 98.19 220 ALA A N 1
ATOM 1739 C CA . ALA A 1 220 ? 4.508 19.656 -0.497 1 98.19 220 ALA A CA 1
ATOM 1740 C C . ALA A 1 220 ? 4.727 20.484 0.765 1 98.19 220 ALA A C 1
ATOM 1742 O O . ALA A 1 220 ? 5.867 20.719 1.167 1 98.19 220 ALA A O 1
ATOM 1743 N N . THR A 1 221 ? 3.688 20.922 1.366 1 97.44 221 THR A N 1
ATOM 1744 C CA . THR A 1 221 ? 3.678 21.625 2.646 1 97.44 221 THR A CA 1
ATOM 1745 C C . THR A 1 221 ? 2.445 21.234 3.461 1 97.44 221 THR A C 1
ATOM 1747 O O . THR A 1 221 ? 1.409 20.875 2.898 1 97.44 221 THR A O 1
ATOM 1750 N N . SER A 1 222 ? 2.57 21.203 4.723 1 96.56 222 SER A N 1
ATOM 1751 C CA . SER A 1 222 ? 1.46 20.844 5.598 1 96.56 222 SER A CA 1
ATOM 1752 C C . SER A 1 222 ? 1.475 21.688 6.875 1 96.56 222 SER A C 1
ATOM 1754 O O . SER A 1 222 ? 2.492 22.297 7.211 1 96.56 222 SER A O 1
ATOM 1756 N N . THR A 1 223 ? 0.377 21.75 7.477 1 95.06 223 THR A N 1
ATOM 1757 C CA . THR A 1 223 ? 0.226 22.453 8.742 1 95.06 223 THR A CA 1
ATOM 1758 C C . THR A 1 223 ? -0.334 21.516 9.82 1 95.06 223 THR A C 1
ATOM 1760 O O . THR A 1 223 ? -1.239 20.719 9.547 1 95.06 223 THR A O 1
ATOM 1763 N N . TRP A 1 224 ? 0.174 21.641 11.008 1 94.06 224 TRP A N 1
ATOM 1764 C CA . TRP A 1 224 ? -0.173 20.781 12.133 1 94.06 224 TRP A CA 1
ATOM 1765 C C . TRP A 1 224 ? -0.53 21.609 13.359 1 94.06 224 TRP A C 1
ATOM 1767 O O . TRP A 1 224 ? 0.055 22.672 13.594 1 94.06 224 TRP A O 1
ATOM 1777 N N . ALA A 1 225 ? -1.452 21.109 14.102 1 93.56 225 ALA A N 1
ATOM 1778 C CA . ALA A 1 225 ? -1.82 21.672 15.391 1 93.56 225 ALA A CA 1
ATOM 1779 C C . ALA A 1 225 ? -1.578 20.688 16.531 1 93.56 225 ALA A C 1
ATOM 1781 O O . ALA A 1 225 ? -1.347 19.5 16.281 1 93.56 225 ALA A O 1
ATOM 1782 N N . ILE A 1 226 ? -1.566 21.188 17.719 1 92 226 ILE A N 1
ATOM 1783 C CA . ILE A 1 226 ? -1.386 20.328 18.891 1 92 226 ILE A CA 1
ATOM 1784 C C . ILE A 1 226 ? -2.73 20.109 19.578 1 92 226 ILE A C 1
ATOM 1786 O O . ILE A 1 226 ? -3.531 21.047 19.703 1 92 226 ILE A O 1
ATOM 1790 N N . MET A 1 227 ? -2.873 18.875 19.953 1 91.81 227 MET A N 1
ATOM 1791 C CA . MET A 1 227 ? -4.094 18.547 20.688 1 91.81 227 MET A CA 1
ATOM 1792 C C . MET A 1 227 ? -3.799 17.578 21.828 1 91.81 227 MET A C 1
ATOM 1794 O O . MET A 1 227 ? -2.809 16.859 21.797 1 91.81 227 MET A O 1
ATOM 1798 N N . ASN A 1 228 ? -4.613 17.672 22.828 1 92.5 228 ASN A N 1
ATOM 1799 C CA . ASN A 1 228 ? -4.531 16.688 23.906 1 92.5 228 ASN A CA 1
ATOM 1800 C C . ASN A 1 228 ? -5.09 15.336 23.469 1 92.5 228 ASN A C 1
ATOM 1802 O O . ASN A 1 228 ? -6.227 15.25 23 1 92.5 228 ASN A O 1
ATOM 1806 N N . ARG A 1 229 ? -4.395 14.297 23.656 1 87.44 229 ARG A N 1
ATOM 1807 C CA . ARG A 1 229 ? -4.781 12.992 23.125 1 87.44 229 ARG A CA 1
ATOM 1808 C C . ARG A 1 229 ? -5.945 12.406 23.906 1 87.44 229 ARG A C 1
ATOM 1810 O O . ARG A 1 229 ? -6.664 11.539 23.406 1 87.44 229 ARG A O 1
ATOM 1817 N N . GLU A 1 230 ? -6.195 12.828 25.094 1 89.38 230 GLU A N 1
ATOM 1818 C CA . GLU A 1 230 ? -7.266 12.297 25.922 1 89.38 230 GLU A CA 1
ATOM 1819 C C . GLU A 1 230 ? -8.547 13.109 25.766 1 89.38 230 GLU A C 1
ATOM 1821 O O . GLU A 1 230 ? -9.625 12.547 25.578 1 89.38 230 GLU A O 1
ATOM 1826 N N . THR A 1 231 ? -8.438 14.414 25.797 1 91 231 THR A N 1
ATOM 1827 C CA . THR A 1 231 ? -9.617 15.273 25.75 1 91 231 THR A CA 1
ATOM 1828 C C . THR A 1 231 ? -9.984 15.578 24.297 1 91 231 THR A C 1
ATOM 1830 O O . THR A 1 231 ? -11.102 16.031 24.016 1 91 231 THR A O 1
ATOM 1833 N N . ARG A 1 232 ? -9.016 15.469 23.422 1 87.19 232 ARG A N 1
ATOM 1834 C CA . ARG A 1 232 ? -9.156 15.727 21.984 1 87.19 232 ARG A CA 1
ATOM 1835 C C . ARG A 1 232 ? -9.414 17.203 21.719 1 87.19 232 ARG A C 1
ATOM 1837 O O . ARG A 1 232 ? -10.078 17.562 20.734 1 87.19 232 ARG A O 1
ATOM 1844 N N . ARG A 1 233 ? -8.938 17.984 22.641 1 91.44 233 ARG A N 1
ATOM 1845 C CA . ARG A 1 233 ? -9.055 19.438 22.469 1 91.44 233 ARG A CA 1
ATOM 1846 C C . ARG A 1 233 ? -7.73 20.047 22.016 1 91.44 233 ARG A C 1
ATOM 1848 O O . ARG A 1 233 ? -6.66 19.609 22.438 1 91.44 233 ARG A O 1
ATOM 1855 N N . LEU A 1 234 ? -7.934 21.047 21.25 1 91 234 LEU A N 1
ATOM 1856 C CA . LEU A 1 234 ? -6.754 21.766 20.781 1 91 234 LEU A CA 1
ATOM 1857 C C . LEU A 1 234 ? -6.043 22.469 21.938 1 91 234 LEU A C 1
ATOM 1859 O O . LEU A 1 234 ? -6.688 22.875 22.906 1 91 234 LEU A O 1
ATOM 1863 N N . SER A 1 235 ? -4.742 22.516 21.781 1 91.31 235 SER A N 1
ATOM 1864 C CA . SER A 1 235 ? -3.9 23.141 22.812 1 91.31 235 SER A CA 1
ATOM 1865 C C . SER A 1 235 ? -2.852 24.047 22.188 1 91.31 235 SER A C 1
ATOM 1867 O O . SER A 1 235 ? -2.465 23.859 21.031 1 91.31 235 SER A O 1
ATOM 1869 N N . LYS A 1 236 ? -2.51 25.031 22.953 1 92.31 236 LYS A N 1
ATOM 1870 C CA . LYS A 1 236 ? -1.346 25.812 22.578 1 92.31 236 LYS A CA 1
ATOM 1871 C C . LYS A 1 236 ? -0.054 25.031 22.781 1 92.31 236 LYS A C 1
ATOM 1873 O O . LYS A 1 236 ? 0.003 24.125 23.609 1 92.31 236 LYS A O 1
ATOM 1878 N N . ILE A 1 237 ? 0.946 25.406 22.047 1 91.94 237 ILE A N 1
ATOM 1879 C CA . ILE A 1 237 ? 2.238 24.75 22.203 1 91.94 237 ILE A CA 1
ATOM 1880 C C . ILE A 1 237 ? 2.906 25.25 23.484 1 91.94 237 ILE A C 1
ATOM 1882 O O . ILE A 1 237 ? 3.254 26.422 23.594 1 91.94 237 ILE A O 1
ATOM 1886 N N . PRO A 1 238 ? 3.088 24.406 24.375 1 93.25 238 PRO A N 1
ATOM 1887 C CA . PRO A 1 238 ? 3.76 24.812 25.594 1 93.25 238 PRO A CA 1
ATOM 1888 C C . PRO A 1 238 ? 5.199 25.266 25.359 1 93.25 238 PRO A C 1
ATOM 1890 O O . PRO A 1 238 ? 5.852 24.797 24.438 1 93.25 238 PRO A O 1
ATOM 1893 N N . GLU A 1 239 ? 5.641 26.062 26.297 1 93.56 239 GLU A N 1
ATOM 1894 C CA . GLU A 1 239 ? 6.992 26.609 26.188 1 93.56 239 GLU A CA 1
ATOM 1895 C C . GLU A 1 239 ? 8.039 25.5 26.219 1 93.56 239 GLU A C 1
ATOM 1897 O O . GLU A 1 239 ? 9.047 25.562 25.516 1 93.56 239 GLU A O 1
ATOM 1902 N N . GLU A 1 240 ? 7.793 24.5 27.016 1 93.06 240 GLU A N 1
ATOM 1903 C CA . GLU A 1 240 ? 8.711 23.375 27.141 1 93.06 240 GLU A CA 1
ATOM 1904 C C . GLU A 1 240 ? 8.836 22.609 25.812 1 93.06 240 GLU A C 1
ATOM 1906 O O . GLU A 1 240 ? 9.922 22.172 25.438 1 93.06 240 GLU A O 1
ATOM 1911 N N . VAL A 1 241 ? 7.734 22.5 25.156 1 90.81 241 VAL A N 1
ATOM 1912 C CA . VAL A 1 241 ? 7.719 21.844 23.859 1 90.81 241 VAL A CA 1
ATOM 1913 C C . VAL A 1 241 ? 8.422 22.703 22.812 1 90.81 241 VAL A C 1
ATOM 1915 O O . VAL A 1 241 ? 9.195 22.203 22 1 90.81 241 VAL A O 1
ATOM 1918 N N . LYS A 1 242 ? 8.227 24 22.875 1 90.94 242 LYS A N 1
ATOM 1919 C CA . LYS A 1 242 ? 8.883 24.938 21.969 1 90.94 242 LYS A CA 1
ATOM 1920 C C . LYS A 1 242 ? 10.398 24.828 22.078 1 90.94 242 LYS A C 1
ATOM 1922 O O . LYS A 1 242 ? 11.109 24.875 21.078 1 90.94 242 LYS A O 1
ATOM 1927 N N . GLN A 1 243 ? 10.859 24.719 23.266 1 91.31 243 GLN A N 1
ATOM 1928 C CA . GLN A 1 243 ? 12.289 24.656 23.516 1 91.31 243 GLN A CA 1
ATOM 1929 C C . GLN A 1 243 ? 12.906 23.422 22.859 1 91.31 243 GLN A C 1
ATOM 1931 O O . GLN A 1 243 ? 14.062 23.438 22.438 1 91.31 243 GLN A O 1
ATOM 1936 N N . GLU A 1 244 ? 12.094 22.375 22.734 1 87 244 GLU A N 1
ATOM 1937 C CA . GLU A 1 244 ? 12.57 21.141 22.125 1 87 244 GLU A CA 1
ATOM 1938 C C . GLU A 1 244 ? 12.609 21.266 20.594 1 87 244 GLU A C 1
ATOM 1940 O O . GLU A 1 244 ? 13.508 20.719 19.953 1 87 244 GLU A O 1
ATOM 1945 N N . ILE A 1 245 ? 11.695 22.016 20.078 1 87.75 245 ILE A N 1
ATOM 1946 C CA . ILE A 1 245 ? 11.484 21.891 18.641 1 87.75 245 ILE A CA 1
ATOM 1947 C C . ILE A 1 245 ? 12.109 23.078 17.922 1 87.75 245 ILE A C 1
ATOM 1949 O O . ILE A 1 245 ? 12.547 22.969 16.766 1 87.75 245 ILE A O 1
ATOM 1953 N N . VAL A 1 246 ? 12.258 24.234 18.547 1 89.06 246 VAL A N 1
ATOM 1954 C CA . VAL A 1 246 ? 12.672 25.469 17.906 1 89.06 246 VAL A CA 1
ATOM 1955 C C . VAL A 1 246 ? 14.102 25.344 17.391 1 89.06 246 VAL A C 1
ATOM 1957 O O . VAL A 1 246 ? 14.414 25.781 16.281 1 89.06 246 VAL A O 1
ATOM 1960 N N . PRO A 1 247 ? 14.977 24.688 18.125 1 87.94 247 PRO A N 1
ATOM 1961 C CA . PRO A 1 247 ? 16.344 24.547 17.641 1 87.94 247 PRO A CA 1
ATOM 1962 C C . PRO A 1 247 ? 16.438 23.734 16.344 1 87.94 247 PRO A C 1
ATOM 1964 O O . PRO A 1 247 ? 17.469 23.766 15.664 1 87.94 247 PRO A O 1
ATOM 1967 N N . LEU A 1 248 ? 15.414 23.094 16 1 86.62 248 LEU A N 1
ATOM 1968 C CA . LEU A 1 248 ? 15.43 22.219 14.828 1 86.62 248 LEU A CA 1
ATOM 1969 C C . LEU A 1 248 ? 14.688 22.875 13.664 1 86.62 248 LEU A C 1
ATOM 1971 O O . LEU A 1 248 ? 14.594 22.281 12.578 1 86.62 248 LEU A O 1
ATOM 1975 N N . HIS A 1 249 ? 14.211 24.078 13.836 1 91 249 HIS A N 1
ATOM 1976 C CA . HIS A 1 249 ? 13.445 24.781 12.812 1 91 249 HIS A CA 1
ATOM 1977 C C . HIS A 1 249 ? 14.32 25.125 11.609 1 91 249 HIS A C 1
ATOM 1979 O O . HIS A 1 249 ? 15.484 25.484 11.773 1 91 249 HIS A O 1
ATOM 1985 N N . CYS A 1 250 ? 13.727 24.969 10.516 1 91.75 250 CYS A N 1
ATOM 1986 C CA . CYS A 1 250 ? 14.352 25.344 9.258 1 91.75 250 CYS A CA 1
ATOM 1987 C C . CYS A 1 250 ? 13.484 26.328 8.484 1 91.75 250 CYS A C 1
ATOM 1989 O O . CYS A 1 250 ? 12.383 25.969 8.047 1 91.75 250 CYS A O 1
ATOM 1991 N N . ASP A 1 251 ? 13.953 27.516 8.297 1 90 251 ASP A N 1
ATOM 1992 C CA . ASP A 1 251 ? 13.188 28.578 7.641 1 90 251 ASP A CA 1
ATOM 1993 C C . ASP A 1 251 ? 13.297 28.469 6.121 1 90 251 ASP A C 1
ATOM 1995 O O . ASP A 1 251 ? 13.938 29.312 5.488 1 90 251 ASP A O 1
ATOM 1999 N N . ARG A 1 252 ? 12.766 27.531 5.562 1 92.69 252 ARG A N 1
ATOM 2000 C CA . ARG A 1 252 ? 12.695 27.281 4.125 1 92.69 252 ARG A CA 1
ATOM 2001 C C . ARG A 1 252 ? 11.297 26.828 3.709 1 92.69 252 ARG A C 1
ATOM 2003 O O . ARG A 1 252 ? 10.633 26.094 4.441 1 92.69 252 ARG A O 1
ATOM 2010 N N . LEU A 1 253 ? 10.922 27.391 2.617 1 94.38 253 LEU A N 1
ATOM 2011 C CA . LEU A 1 253 ? 9.609 27.016 2.102 1 94.38 253 LEU A CA 1
ATOM 2012 C C . LEU A 1 253 ? 9.734 26.125 0.873 1 94.38 253 LEU A C 1
ATOM 2014 O O . LEU A 1 253 ? 10.477 26.438 -0.06 1 94.38 253 LEU A O 1
ATOM 2018 N N . ALA A 1 254 ? 9.07 25.016 0.924 1 95.31 254 ALA A N 1
ATOM 2019 C CA . ALA A 1 254 ? 9.055 24.141 -0.255 1 95.31 254 ALA A CA 1
ATOM 2020 C C . ALA A 1 254 ? 8.188 24.734 -1.356 1 95.31 254 ALA A C 1
ATOM 2022 O O . ALA A 1 254 ? 8.492 24.594 -2.543 1 95.31 254 ALA A O 1
ATOM 2023 N N . ILE A 1 255 ? 7.102 25.266 -0.968 1 92.69 255 ILE A N 1
ATOM 2024 C CA . ILE A 1 255 ? 6.195 25.969 -1.873 1 92.69 255 ILE A CA 1
ATOM 2025 C C . ILE A 1 255 ? 6.184 27.453 -1.543 1 92.69 255 ILE A C 1
ATOM 2027 O O . ILE A 1 255 ? 5.902 27.844 -0.406 1 92.69 255 ILE A O 1
ATOM 2031 N N . ALA A 1 256 ? 6.41 28.172 -2.545 1 86.75 256 ALA A N 1
ATOM 2032 C CA . ALA A 1 256 ? 6.48 29.625 -2.35 1 86.75 256 ALA A CA 1
ATOM 2033 C C . ALA A 1 256 ? 5.168 30.156 -1.791 1 86.75 256 ALA A C 1
ATOM 2035 O O . ALA A 1 256 ? 4.09 29.656 -2.125 1 86.75 256 ALA A O 1
ATOM 2036 N N . SER A 1 257 ? 5.312 31.156 -0.944 1 80.81 257 SER A N 1
ATOM 2037 C CA . SER A 1 257 ? 4.156 31.734 -0.267 1 80.81 257 SER A CA 1
ATOM 2038 C C . SER A 1 257 ? 3.098 32.188 -1.269 1 80.81 257 SER A C 1
ATOM 2040 O O . SER A 1 257 ? 1.898 32.062 -1.011 1 80.81 257 SER A O 1
ATOM 2042 N N . GLU A 1 258 ? 3.562 32.594 -2.428 1 74.56 258 GLU A N 1
ATOM 2043 C CA . GLU A 1 258 ? 2.654 33.094 -3.465 1 74.56 258 GLU A CA 1
ATOM 2044 C C . GLU A 1 258 ? 1.901 31.922 -4.117 1 74.56 258 GLU A C 1
ATOM 2046 O O . GLU A 1 258 ? 0.824 32.125 -4.684 1 74.56 258 GLU A O 1
ATOM 2051 N N . GLU A 1 259 ? 2.467 30.797 -3.939 1 73.44 259 GLU A N 1
ATOM 2052 C CA . GLU A 1 259 ? 1.896 29.625 -4.594 1 73.44 259 GLU A CA 1
ATOM 2053 C C . GLU A 1 259 ? 1.068 28.797 -3.617 1 73.44 259 GLU A C 1
ATOM 2055 O O . GLU A 1 259 ? 0.348 27.891 -4.023 1 73.44 259 GLU A O 1
ATOM 2060 N N . LYS A 1 260 ? 1.295 29.203 -2.408 1 74.25 260 LYS A N 1
ATOM 2061 C CA . LYS A 1 260 ? 0.498 28.516 -1.398 1 74.25 260 LYS A CA 1
ATOM 2062 C C . LYS A 1 260 ? -0.972 28.922 -1.492 1 74.25 260 LYS A C 1
ATOM 2064 O O . LYS A 1 260 ? -1.295 30.109 -1.589 1 74.25 260 LYS A O 1
ATOM 2069 N N . ASP A 1 261 ? -1.772 27.953 -1.672 1 72.06 261 ASP A N 1
ATOM 2070 C CA . ASP A 1 261 ? -3.209 28.219 -1.688 1 72.06 261 ASP A CA 1
ATOM 2071 C C . ASP A 1 261 ? -3.752 28.391 -0.272 1 72.06 261 ASP A C 1
ATOM 2073 O O . ASP A 1 261 ? -4.086 27.406 0.396 1 72.06 261 ASP A O 1
ATOM 2077 N N . CYS A 1 262 ? -3.84 29.594 0.121 1 71.06 262 CYS A N 1
ATOM 2078 C CA . CYS A 1 262 ? -4.266 29.875 1.487 1 71.06 262 CYS A CA 1
ATOM 2079 C C . CYS A 1 262 ? -5.781 30.031 1.563 1 71.06 262 CYS A C 1
ATOM 2081 O O . CYS A 1 262 ? -6.332 30.25 2.643 1 71.06 262 CYS A O 1
ATOM 2083 N N . GLN A 1 263 ? -6.332 29.875 0.355 1 75.12 263 GLN A N 1
ATOM 2084 C CA . GLN A 1 263 ? -7.785 30.016 0.362 1 75.12 263 GLN A CA 1
ATOM 2085 C C . GLN A 1 263 ? -8.453 28.781 0.95 1 75.12 263 GLN A C 1
ATOM 2087 O O . GLN A 1 263 ? -8.039 27.656 0.675 1 75.12 263 GLN A O 1
ATOM 2092 N N . LYS A 1 264 ? -9.375 29.125 1.807 1 81.94 264 LYS A N 1
ATOM 2093 C CA . LYS A 1 264 ? -10.18 28.047 2.363 1 81.94 264 LYS A CA 1
ATOM 2094 C C . LYS A 1 264 ? -10.977 27.328 1.271 1 81.94 264 LYS A C 1
ATOM 2096 O O . LYS A 1 264 ? -11.461 27.969 0.334 1 81.94 264 LYS A O 1
ATOM 2101 N N . ILE A 1 265 ? -11.031 26.078 1.411 1 89.38 265 ILE A N 1
ATOM 2102 C CA . ILE A 1 265 ? -11.812 25.297 0.466 1 89.38 265 ILE A CA 1
ATOM 2103 C C . ILE A 1 265 ? -13.305 25.438 0.785 1 89.38 265 ILE A C 1
ATOM 2105 O O . ILE A 1 265 ? -13.742 25.141 1.896 1 89.38 265 ILE A O 1
ATOM 2109 N N . HIS A 1 266 ? -13.992 25.891 -0.177 1 86.12 266 HIS A N 1
ATOM 2110 C CA . HIS A 1 266 ? -15.43 26.047 0.018 1 86.12 266 HIS A CA 1
ATOM 2111 C C . HIS A 1 266 ? -16.109 24.703 0.211 1 86.12 266 HIS A C 1
ATOM 2113 O O . HIS A 1 266 ? -15.766 23.719 -0.45 1 86.12 266 HIS A O 1
ATOM 2119 N N . LYS A 1 267 ? -17.109 24.828 1.093 1 86.19 267 LYS A N 1
ATOM 2120 C CA . LYS A 1 267 ? -17.859 23.609 1.37 1 86.19 267 LYS A CA 1
ATOM 2121 C C . LYS A 1 267 ? -18.781 23.25 0.206 1 86.19 267 LYS A C 1
ATOM 2123 O O . LYS A 1 267 ? -19.531 24.094 -0.268 1 86.19 267 LYS A O 1
ATOM 2128 N N . LEU A 1 268 ? -18.625 22.062 -0.177 1 91 268 LEU A N 1
ATOM 2129 C CA . LEU A 1 268 ? -19.547 21.547 -1.18 1 91 268 LEU A CA 1
ATOM 2130 C C . LEU A 1 268 ? -20.891 21.188 -0.547 1 91 268 LEU A C 1
ATOM 2132 O O . LEU A 1 268 ? -20.922 20.609 0.542 1 91 268 LEU A O 1
ATOM 2136 N N . THR A 1 269 ? -21.938 21.625 -1.207 1 89.69 269 THR A N 1
ATOM 2137 C CA . THR A 1 269 ? -23.281 21.25 -0.791 1 89.69 269 THR A CA 1
ATOM 2138 C C . THR A 1 269 ? -23.922 20.312 -1.804 1 89.69 269 THR A C 1
ATOM 2140 O O . THR A 1 269 ? -23.375 20.094 -2.887 1 89.69 269 THR A O 1
ATOM 2143 N N . ASP A 1 270 ? -25 19.781 -1.415 1 89.38 270 ASP A N 1
ATOM 2144 C CA . ASP A 1 270 ? -25.703 18.859 -2.305 1 89.38 270 ASP A CA 1
ATOM 2145 C C . ASP A 1 270 ? -26.078 19.547 -3.617 1 89.38 270 ASP A C 1
ATOM 2147 O O . ASP A 1 270 ? -26.094 18.906 -4.672 1 89.38 270 ASP A O 1
ATOM 2151 N N . ASP A 1 271 ? -26.25 20.844 -3.547 1 89.75 271 ASP A N 1
ATOM 2152 C CA . ASP A 1 271 ? -26.672 21.594 -4.723 1 89.75 271 ASP A CA 1
ATOM 2153 C C . ASP A 1 271 ? -25.5 21.906 -5.641 1 89.75 271 ASP A C 1
ATOM 2155 O O . ASP A 1 271 ? -25.672 22.078 -6.848 1 89.75 271 ASP A O 1
ATOM 2159 N N . THR A 1 272 ? -24.375 21.922 -5.098 1 90.81 272 THR A N 1
ATOM 2160 C CA . THR A 1 272 ? -23.203 22.297 -5.879 1 90.81 272 THR A CA 1
ATOM 2161 C C . THR A 1 272 ? -22.422 21.062 -6.305 1 90.81 272 THR A C 1
ATOM 2163 O O . THR A 1 272 ? -21.359 21.188 -6.922 1 90.81 272 THR A O 1
ATOM 2166 N N . THR A 1 273 ? -22.984 19.953 -5.961 1 93.06 273 THR A N 1
ATOM 2167 C CA . THR A 1 273 ? -22.297 18.703 -6.258 1 93.06 273 THR A CA 1
ATOM 2168 C C . THR A 1 273 ? -22.734 18.156 -7.617 1 93.06 273 THR A C 1
ATOM 2170 O O . THR A 1 273 ? -23.922 18.219 -7.965 1 93.06 273 THR A O 1
ATOM 2173 N N . ASP A 1 274 ? -21.812 17.672 -8.344 1 94.44 274 ASP A N 1
ATOM 2174 C CA . ASP A 1 274 ? -22.078 17.047 -9.641 1 94.44 274 ASP A CA 1
ATOM 2175 C C . ASP A 1 274 ? -22.156 15.523 -9.508 1 94.44 274 ASP A C 1
ATOM 2177 O O . ASP A 1 274 ? -23.031 14.891 -10.109 1 94.44 274 ASP A O 1
ATOM 2181 N N . ARG A 1 275 ? -21.266 14.961 -8.695 1 95.94 275 ARG A N 1
ATOM 2182 C CA . ARG A 1 275 ? -21.188 13.516 -8.555 1 95.94 275 ARG A CA 1
ATOM 2183 C C . ARG A 1 275 ? -21.062 13.117 -7.086 1 95.94 275 ARG A C 1
ATOM 2185 O O . ARG A 1 275 ? -20.344 13.766 -6.324 1 95.94 275 ARG A O 1
ATOM 2192 N N . VAL A 1 276 ? -21.766 12.055 -6.801 1 95.44 276 VAL A N 1
ATOM 2193 C CA . VAL A 1 276 ? -21.719 11.531 -5.438 1 95.44 276 VAL A CA 1
ATOM 2194 C C . VAL A 1 276 ? -21.5 10.016 -5.473 1 95.44 276 VAL A C 1
ATOM 2196 O O . VAL A 1 276 ? -22.141 9.312 -6.258 1 95.44 276 VAL A O 1
ATOM 2199 N N . ARG A 1 277 ? -20.562 9.523 -4.734 1 93.56 277 ARG A N 1
ATOM 2200 C CA . ARG A 1 277 ? -20.375 8.102 -4.477 1 93.56 277 ARG A CA 1
ATOM 2201 C C . ARG A 1 277 ? -20.609 7.773 -3.006 1 93.56 277 ARG A C 1
ATOM 2203 O O . ARG A 1 277 ? -19.922 8.289 -2.125 1 93.56 277 ARG A O 1
ATOM 2210 N N . SER A 1 278 ? -21.562 6.816 -2.783 1 91.75 278 SER A N 1
ATOM 2211 C CA . SER A 1 278 ? -21.953 6.484 -1.417 1 91.75 278 SER A CA 1
ATOM 2212 C C . SER A 1 278 ? -21.609 5.035 -1.086 1 91.75 278 SER A C 1
ATOM 2214 O O . SER A 1 278 ? -21.172 4.277 -1.956 1 91.75 278 SER A O 1
ATOM 2216 N N . GLY A 1 279 ? -21.656 4.766 0.166 1 89.06 279 GLY A N 1
ATOM 2217 C CA . GLY A 1 279 ? -21.562 3.383 0.612 1 89.06 279 GLY A CA 1
ATOM 2218 C C . GLY A 1 279 ? -20.141 2.904 0.793 1 89.06 279 GLY A C 1
ATOM 2219 O O . GLY A 1 279 ? -19.891 1.698 0.825 1 89.06 279 GLY A O 1
ATOM 2220 N N . MET A 1 280 ? -19.25 3.793 0.882 1 89.38 280 MET A N 1
ATOM 2221 C CA . MET A 1 280 ? -17.859 3.387 1.038 1 89.38 280 MET A CA 1
ATOM 2222 C C . MET A 1 280 ? -17.531 3.121 2.504 1 89.38 280 MET A C 1
ATOM 2224 O O . MET A 1 280 ? -17.875 3.92 3.375 1 89.38 280 MET A O 1
ATOM 2228 N N . THR A 1 281 ? -16.859 1.979 2.73 1 87.56 281 THR A N 1
ATOM 2229 C CA . THR A 1 281 ? -16.531 1.612 4.102 1 87.56 281 THR A CA 1
ATOM 2230 C C . THR A 1 281 ? -15.031 1.351 4.242 1 87.56 281 THR A C 1
ATOM 2232 O O . THR A 1 281 ? -14.43 0.695 3.393 1 87.56 281 THR A O 1
ATOM 2235 N N . PRO A 1 282 ? -14.445 1.855 5.359 1 88.94 282 PRO A N 1
ATOM 2236 C CA . PRO A 1 282 ? -13.047 1.523 5.613 1 88.94 282 PRO A CA 1
ATOM 2237 C C . PRO A 1 282 ? -12.828 0.033 5.863 1 88.94 282 PRO A C 1
ATOM 2239 O O . PRO A 1 282 ? -13.664 -0.62 6.492 1 88.94 282 PRO A O 1
ATOM 2242 N N . ARG A 1 283 ? -11.742 -0.433 5.332 1 87.5 283 ARG A N 1
ATOM 2243 C CA . ARG A 1 283 ? -11.32 -1.802 5.605 1 87.5 283 ARG A CA 1
ATOM 2244 C C . ARG A 1 283 ? -10.398 -1.857 6.824 1 87.5 283 ARG A C 1
ATOM 2246 O O . ARG A 1 283 ? -9.914 -0.825 7.293 1 87.5 283 ARG A O 1
ATOM 2253 N N . TRP A 1 284 ? -10.195 -3.09 7.25 1 83.88 284 TRP A N 1
ATOM 2254 C CA . TRP A 1 284 ? -9.297 -3.299 8.383 1 83.88 284 TRP A CA 1
ATOM 2255 C C . TRP A 1 284 ? -7.914 -2.74 8.086 1 83.88 284 TRP A C 1
ATOM 2257 O O . TRP A 1 284 ? -7.293 -2.105 8.938 1 83.88 284 TRP A O 1
ATOM 2267 N N . THR A 1 285 ? -7.484 -2.908 6.859 1 83.81 285 THR A N 1
ATOM 2268 C CA . THR A 1 285 ? -6.125 -2.543 6.492 1 83.81 285 THR A CA 1
ATOM 2269 C C . THR A 1 285 ? -6.02 -1.043 6.223 1 83.81 285 THR A C 1
ATOM 2271 O O . THR A 1 285 ? -4.934 -0.528 5.957 1 83.81 285 THR A O 1
ATOM 2274 N N . ASP A 1 286 ? -7.156 -0.353 6.301 1 88.25 286 ASP A N 1
ATOM 2275 C CA . ASP A 1 286 ? -7.141 1.099 6.148 1 88.25 286 ASP A CA 1
ATOM 2276 C C . ASP A 1 286 ? -6.82 1.786 7.473 1 88.25 286 ASP A C 1
ATOM 2278 O O . ASP A 1 286 ? -6.516 2.98 7.504 1 88.25 286 ASP A O 1
ATOM 2282 N N . MET A 1 287 ? -6.871 1.051 8.523 1 85.12 287 MET A N 1
ATOM 2283 C CA . MET A 1 287 ? -6.664 1.605 9.859 1 85.12 287 MET A CA 1
ATOM 2284 C C . MET A 1 287 ? -5.18 1.658 10.211 1 85.12 287 MET A C 1
ATOM 2286 O O . MET A 1 287 ? -4.41 0.793 9.789 1 85.12 287 MET A O 1
ATOM 2290 N N . ASP A 1 288 ? -4.891 2.656 10.945 1 81 288 ASP A N 1
ATOM 2291 C CA . ASP A 1 288 ? -3.518 2.752 11.43 1 81 288 ASP A CA 1
ATOM 2292 C C . ASP A 1 288 ? -3.381 2.15 12.828 1 81 288 ASP A C 1
ATOM 2294 O O . ASP A 1 288 ? -4.305 1.501 13.32 1 81 288 ASP A O 1
ATOM 2298 N N . VAL A 1 289 ? -2.24 2.314 13.406 1 76.38 289 VAL A N 1
ATOM 2299 C CA . VAL A 1 289 ? -1.894 1.693 14.68 1 76.38 289 VAL A CA 1
ATOM 2300 C C . VAL A 1 289 ? -2.766 2.275 15.789 1 76.38 289 VAL A C 1
ATOM 2302 O O . VAL A 1 289 ? -2.879 1.689 16.875 1 76.38 289 VAL A O 1
ATOM 2305 N N . ASN A 1 290 ? -3.332 3.473 15.555 1 73.25 290 ASN A N 1
ATOM 2306 C CA . ASN A 1 290 ? -4.207 4.109 16.531 1 73.25 290 ASN A CA 1
ATOM 2307 C C . ASN A 1 290 ? -5.664 3.697 16.328 1 73.25 290 ASN A C 1
ATOM 2309 O O . ASN A 1 290 ? -6.559 4.207 17.016 1 73.25 290 ASN A O 1
ATOM 2313 N N . GLN A 1 291 ? -5.918 2.844 15.328 1 74.69 291 GLN A N 1
ATOM 2314 C CA . GLN A 1 291 ? -7.223 2.27 15.031 1 74.69 291 GLN A CA 1
ATOM 2315 C C . GLN A 1 291 ? -8.156 3.316 14.43 1 74.69 291 GLN A C 1
ATOM 2317 O O . GLN A 1 291 ? -9.375 3.244 14.609 1 74.69 291 GLN A O 1
ATOM 2322 N N . HIS A 1 292 ? -7.57 4.383 13.945 1 83.88 292 HIS A N 1
ATOM 2323 C CA . HIS A 1 292 ? -8.258 5.332 13.078 1 83.88 292 HIS A CA 1
ATOM 2324 C C . HIS A 1 292 ? -7.809 5.176 11.625 1 83.88 292 HIS A C 1
ATOM 2326 O O . HIS A 1 292 ? -6.77 4.566 11.359 1 83.88 292 HIS A O 1
ATOM 2332 N N . VAL A 1 293 ? -8.656 5.652 10.812 1 88.62 293 VAL A N 1
ATOM 2333 C CA . VAL A 1 293 ? -8.289 5.574 9.406 1 88.62 293 VAL A CA 1
ATOM 2334 C C . VAL A 1 293 ? -7.059 6.445 9.148 1 88.62 293 VAL A C 1
ATOM 2336 O O . VAL A 1 293 ? -6.992 7.59 9.609 1 88.62 293 VAL A O 1
ATOM 2339 N N . ASN A 1 294 ? -6.09 5.918 8.469 1 88.5 294 ASN A N 1
ATOM 2340 C CA . ASN A 1 294 ? -4.91 6.664 8.039 1 88.5 294 ASN A CA 1
ATOM 2341 C C . ASN A 1 294 ? -5.281 7.824 7.125 1 88.5 294 ASN A C 1
ATOM 2343 O O . ASN A 1 294 ? -6.094 7.664 6.211 1 88.5 294 ASN A O 1
ATOM 2347 N N . ASN A 1 295 ? -4.633 8.953 7.32 1 88.94 295 ASN A N 1
ATOM 2348 C CA . ASN A 1 295 ? -4.965 10.18 6.602 1 88.94 295 ASN A CA 1
ATOM 2349 C C . ASN A 1 295 ? -4.812 10.008 5.09 1 88.94 295 ASN A C 1
ATOM 2351 O O . ASN A 1 295 ? -5.543 10.617 4.312 1 88.94 295 ASN A O 1
ATOM 2355 N N . VAL A 1 296 ? -3.9 9.203 4.715 1 92.81 296 VAL A N 1
ATOM 2356 C CA . VAL A 1 296 ? -3.621 9.023 3.293 1 92.81 296 VAL A CA 1
ATOM 2357 C C . VAL A 1 296 ? -4.785 8.297 2.625 1 92.81 296 VAL A C 1
ATOM 2359 O O . VAL A 1 296 ? -5.086 8.539 1.455 1 92.81 296 VAL A O 1
ATOM 2362 N N . LYS A 1 297 ? -5.469 7.5 3.35 1 92.06 297 LYS A N 1
ATOM 2363 C CA . LYS A 1 297 ? -6.543 6.68 2.793 1 92.06 297 LYS A CA 1
ATOM 2364 C C . LYS A 1 297 ? -7.73 7.543 2.375 1 92.06 297 LYS A C 1
ATOM 2366 O O . LYS A 1 297 ? -8.477 7.18 1.466 1 92.06 297 LYS A O 1
ATOM 2371 N N . TYR A 1 298 ? -7.898 8.711 3.01 1 94.94 298 TYR A N 1
ATOM 2372 C CA . TYR A 1 298 ? -8.984 9.609 2.641 1 94.94 298 TYR A CA 1
ATOM 2373 C C . TYR A 1 298 ? -8.883 10.008 1.172 1 94.94 298 TYR A C 1
ATOM 2375 O O . TYR A 1 298 ? -9.906 10.219 0.512 1 94.94 298 TYR A O 1
ATOM 2383 N N . ILE A 1 299 ? -7.711 10.07 0.698 1 94.75 299 ILE A N 1
ATOM 2384 C CA . ILE A 1 299 ? -7.469 10.492 -0.677 1 94.75 299 ILE A CA 1
ATOM 2385 C C . ILE A 1 299 ? -8.109 9.492 -1.643 1 94.75 299 ILE A C 1
ATOM 2387 O O . ILE A 1 299 ? -8.766 9.891 -2.607 1 94.75 299 ILE A O 1
ATOM 2391 N N . GLY A 1 300 ? -7.938 8.227 -1.367 1 92.25 300 GLY A N 1
ATOM 2392 C CA . GLY A 1 300 ? -8.562 7.211 -2.197 1 92.25 300 GLY A CA 1
ATOM 2393 C C . GLY A 1 300 ? -10.07 7.355 -2.291 1 92.25 300 GLY A C 1
ATOM 2394 O O . GLY A 1 300 ? -10.648 7.18 -3.363 1 92.25 300 GLY A O 1
ATOM 2395 N N . TRP A 1 301 ? -10.68 7.711 -1.243 1 93.75 301 TRP A N 1
ATOM 2396 C CA . TRP A 1 301 ? -12.133 7.855 -1.221 1 93.75 301 TRP A CA 1
ATOM 2397 C C . TRP A 1 301 ? -12.562 9.125 -1.939 1 93.75 301 TRP A C 1
ATOM 2399 O O . TRP A 1 301 ? -13.578 9.133 -2.646 1 93.75 301 TRP A O 1
ATOM 2409 N N . ILE A 1 302 ? -11.797 10.156 -1.762 1 94.81 302 ILE A N 1
ATOM 2410 C CA . ILE A 1 302 ? -12.094 11.414 -2.432 1 94.81 302 ILE A CA 1
ATOM 2411 C C . ILE A 1 302 ? -12.117 11.203 -3.943 1 94.81 302 ILE A C 1
ATOM 2413 O O . ILE A 1 302 ? -12.977 11.742 -4.641 1 94.81 302 ILE A O 1
ATOM 2417 N N . LEU A 1 303 ? -11.32 10.398 -4.445 1 94.12 303 LEU A N 1
ATOM 2418 C CA . LEU A 1 303 ? -11.148 10.203 -5.879 1 94.12 303 LEU A CA 1
ATOM 2419 C C . LEU A 1 303 ? -12.258 9.32 -6.445 1 94.12 303 LEU A C 1
ATOM 2421 O O . LEU A 1 303 ? -12.453 9.258 -7.66 1 94.12 303 LEU A O 1
ATOM 2425 N N . GLU A 1 304 ? -12.969 8.664 -5.59 1 93 304 GLU A N 1
ATOM 2426 C CA . GLU A 1 304 ? -14 7.734 -6.043 1 93 304 GLU A CA 1
ATOM 2427 C C . GLU A 1 304 ? -15.133 8.469 -6.754 1 93 304 GLU A C 1
ATOM 2429 O O . GLU A 1 304 ? -15.875 7.863 -7.527 1 93 304 GLU A O 1
ATOM 2434 N N . SER A 1 305 ? -15.289 9.719 -6.488 1 95.06 305 SER A N 1
ATOM 2435 C CA . SER A 1 305 ? -16.359 10.469 -7.133 1 95.06 305 SER A CA 1
ATOM 2436 C C . SER A 1 305 ? -15.836 11.242 -8.344 1 95.06 305 SER A C 1
ATOM 2438 O O . SER A 1 305 ? -16.594 11.93 -9.023 1 95.06 305 SER A O 1
ATOM 2440 N N . VAL A 1 306 ? -14.578 11.188 -8.617 1 95.94 306 VAL A N 1
ATOM 2441 C CA . VAL A 1 306 ? -14.016 11.812 -9.812 1 95.94 306 VAL A CA 1
ATOM 2442 C C . VAL A 1 306 ? -14.352 10.984 -11.047 1 95.94 306 VAL A C 1
ATOM 2444 O O . VAL A 1 306 ? -14.242 9.75 -11.023 1 95.94 306 VAL A O 1
ATOM 2447 N N . PRO A 1 307 ? -14.75 11.656 -12.133 1 94.19 307 PRO A N 1
ATOM 2448 C CA . PRO A 1 307 ? -15.055 10.898 -13.344 1 94.19 307 PRO A CA 1
ATOM 2449 C C . PRO A 1 307 ? -13.891 10.016 -13.797 1 94.19 307 PRO A C 1
ATOM 2451 O O . PRO A 1 307 ? -12.734 10.445 -13.758 1 94.19 307 PRO A O 1
ATOM 2454 N N . ARG A 1 308 ? -14.227 8.844 -14.266 1 89.56 308 ARG A N 1
ATOM 2455 C CA . ARG A 1 308 ? -13.227 7.855 -14.664 1 89.56 308 ARG A CA 1
ATOM 2456 C C . ARG A 1 308 ? -12.352 8.391 -15.797 1 89.56 308 ARG A C 1
ATOM 2458 O O . ARG A 1 308 ? -11.148 8.125 -15.836 1 89.56 308 ARG A O 1
ATOM 2465 N N . GLU A 1 309 ? -12.914 9.086 -16.703 1 92.19 309 GLU A N 1
ATOM 2466 C CA . GLU A 1 309 ? -12.18 9.648 -17.844 1 92.19 309 GLU A CA 1
ATOM 2467 C C . GLU A 1 309 ? -11.055 10.562 -17.359 1 92.19 309 GLU A C 1
ATOM 2469 O O . GLU A 1 309 ? -9.992 10.625 -18 1 92.19 309 GLU A O 1
ATOM 2474 N N . VAL A 1 310 ? -11.305 11.258 -16.281 1 94.38 310 VAL A N 1
ATOM 2475 C CA . VAL A 1 310 ? -10.297 12.164 -15.742 1 94.38 310 VAL A CA 1
ATOM 2476 C C . VAL A 1 310 ? -9.164 11.352 -15.117 1 94.38 310 VAL A C 1
ATOM 2478 O O . VAL A 1 310 ? -7.984 11.633 -15.352 1 94.38 310 VAL A O 1
ATOM 2481 N N . LEU A 1 311 ? -9.547 10.328 -14.422 1 91.56 311 LEU A N 1
ATOM 2482 C CA . LEU A 1 311 ? -8.547 9.484 -13.781 1 91.56 311 LEU A CA 1
ATOM 2483 C C . LEU A 1 311 ? -7.652 8.812 -14.812 1 91.56 311 LEU A C 1
ATOM 2485 O O . LEU A 1 311 ? -6.465 8.586 -14.562 1 91.56 311 LEU A O 1
ATOM 2489 N N . VAL A 1 312 ? -8.164 8.555 -15.961 1 90.19 312 VAL A N 1
ATOM 2490 C CA . VAL A 1 312 ? -7.441 7.824 -17 1 90.19 312 VAL A CA 1
ATOM 2491 C C . VAL A 1 312 ? -6.637 8.805 -17.844 1 90.19 312 VAL A C 1
ATOM 2493 O O . VAL A 1 312 ? -5.457 8.57 -18.125 1 90.19 312 VAL A O 1
ATOM 2496 N N . ASP A 1 313 ? -7.211 9.914 -18.188 1 93.5 313 ASP A N 1
ATOM 2497 C CA . ASP A 1 313 ? -6.66 10.75 -19.266 1 93.5 313 ASP A CA 1
ATOM 2498 C C . ASP A 1 313 ? -5.887 11.938 -18.688 1 93.5 313 ASP A C 1
ATOM 2500 O O . ASP A 1 313 ? -5.191 12.641 -19.422 1 93.5 313 ASP A O 1
ATOM 2504 N N . TYR A 1 314 ? -5.973 12.203 -17.391 1 94.44 314 TYR A N 1
ATOM 2505 C CA . TYR A 1 314 ? -5.336 13.375 -16.812 1 94.44 314 TYR A CA 1
ATOM 2506 C C . TYR A 1 314 ? -4.371 12.977 -15.695 1 94.44 314 TYR A C 1
ATOM 2508 O O . TYR A 1 314 ? -4.52 11.914 -15.094 1 94.44 314 TYR A O 1
ATOM 2516 N N . ASN A 1 315 ? -3.385 13.812 -15.477 1 94.88 315 ASN A N 1
ATOM 2517 C CA . ASN A 1 315 ? -2.541 13.75 -14.289 1 94.88 315 ASN A CA 1
ATOM 2518 C C . ASN A 1 315 ? -2.941 14.805 -13.266 1 94.88 315 ASN A C 1
ATOM 2520 O O . ASN A 1 315 ? -3.16 15.969 -13.609 1 94.88 315 ASN A O 1
ATOM 2524 N N . MET A 1 316 ? -3.068 14.398 -12.062 1 96.12 316 MET A N 1
ATOM 2525 C CA . MET A 1 316 ? -3.27 15.383 -11.008 1 96.12 316 MET A CA 1
ATOM 2526 C C . MET A 1 316 ? -1.995 16.188 -10.758 1 96.12 316 MET A C 1
ATOM 2528 O O . MET A 1 316 ? -0.946 15.617 -10.461 1 96.12 316 MET A O 1
ATOM 2532 N N . THR A 1 317 ? -2.029 17.469 -10.828 1 95.81 317 THR A N 1
ATOM 2533 C CA . THR A 1 317 ? -0.833 18.297 -10.727 1 95.81 317 THR A CA 1
ATOM 2534 C C . THR A 1 317 ? -0.798 19.031 -9.383 1 95.81 317 THR A C 1
ATOM 2536 O O . THR A 1 317 ? 0.248 19.531 -8.977 1 95.81 317 THR A O 1
ATOM 2539 N N . SER A 1 318 ? -1.956 19.094 -8.727 1 95.38 318 SER A N 1
ATOM 2540 C CA . SER A 1 318 ? -2.021 19.75 -7.426 1 95.38 318 SER A CA 1
ATOM 2541 C C . SER A 1 318 ? -3.168 19.188 -6.586 1 95.38 318 SER A C 1
ATOM 2543 O O . SER A 1 318 ? -4.191 18.766 -7.129 1 95.38 318 SER A O 1
ATOM 2545 N N . MET A 1 319 ? -2.973 19.172 -5.316 1 96.56 319 MET A N 1
ATOM 2546 C CA . MET A 1 319 ? -3.994 18.734 -4.371 1 96.56 319 MET A CA 1
ATOM 2547 C C . MET A 1 319 ? -3.861 19.484 -3.047 1 96.56 319 MET A C 1
ATOM 2549 O O . MET A 1 319 ? -2.756 19.625 -2.518 1 96.56 319 MET A O 1
ATOM 2553 N N . LYS A 1 320 ? -4.898 20 -2.611 1 96.5 320 LYS A N 1
ATOM 2554 C CA . LYS A 1 320 ? -5.008 20.609 -1.287 1 96.5 320 LYS A CA 1
ATOM 2555 C C . LYS A 1 320 ? -6.043 19.875 -0.436 1 96.5 320 LYS A C 1
ATOM 2557 O O . LYS A 1 320 ? -7.168 19.641 -0.884 1 96.5 320 LYS A O 1
ATOM 2562 N N . LEU A 1 321 ? -5.668 19.516 0.74 1 97 321 LEU A N 1
ATOM 2563 C CA . LEU A 1 321 ? -6.566 18.828 1.665 1 97 321 LEU A CA 1
ATOM 2564 C C . LEU A 1 321 ? -6.711 19.625 2.961 1 97 321 LEU A C 1
ATOM 2566 O O . LEU A 1 321 ? -5.734 20.172 3.469 1 97 321 LEU A O 1
ATOM 2570 N N . GLU A 1 322 ? -7.859 19.672 3.475 1 96.62 322 GLU A N 1
ATOM 2571 C CA . GLU A 1 322 ? -8.172 20.141 4.82 1 96.62 322 GLU A CA 1
ATOM 2572 C C . GLU A 1 322 ? -8.867 19.062 5.641 1 96.62 322 GLU A C 1
ATOM 2574 O O . GLU A 1 322 ? -9.984 18.656 5.324 1 96.62 322 GLU A O 1
ATOM 2579 N N . PHE A 1 323 ? -8.219 18.656 6.641 1 94.94 323 PHE A N 1
ATOM 2580 C CA . PHE A 1 323 ? -8.758 17.609 7.5 1 94.94 323 PHE A CA 1
ATOM 2581 C C . PHE A 1 323 ? -9.664 18.203 8.57 1 94.94 323 PHE A C 1
ATOM 2583 O O . PHE A 1 323 ? -9.297 19.172 9.234 1 94.94 323 PHE A O 1
ATOM 2590 N N . ARG A 1 324 ? -10.789 17.547 8.766 1 92.94 324 ARG A N 1
ATOM 2591 C CA . ARG A 1 324 ? -11.766 18.094 9.695 1 92.94 324 ARG A CA 1
ATOM 2592 C C . ARG A 1 324 ? -12.023 17.141 10.852 1 92.94 324 ARG A C 1
ATOM 2594 O O . ARG A 1 324 ? -12.117 17.562 12 1 92.94 324 ARG A O 1
ATOM 2601 N N . ARG A 1 325 ? -12.18 15.867 10.516 1 91.06 325 ARG A N 1
ATOM 2602 C CA . ARG A 1 325 ? -12.492 14.867 11.531 1 91.06 325 ARG A CA 1
ATOM 2603 C C . ARG A 1 325 ? -11.906 13.508 11.164 1 91.06 325 ARG A C 1
ATOM 2605 O O . ARG A 1 325 ? -11.602 13.258 9.992 1 91.06 325 ARG A O 1
ATOM 2612 N N . GLU A 1 326 ? -11.789 12.703 12.188 1 88 326 GLU A N 1
ATOM 2613 C CA . GLU A 1 326 ? -11.352 11.328 11.984 1 88 326 GLU A CA 1
ATOM 2614 C C . GLU A 1 326 ? -12.539 10.383 11.812 1 88 326 GLU A C 1
ATOM 2616 O O . GLU A 1 326 ? -13.664 10.719 12.195 1 88 326 GLU A O 1
ATOM 2621 N N . CYS A 1 327 ? -12.234 9.305 11.141 1 88.19 327 CYS A N 1
ATOM 2622 C CA . CYS A 1 327 ? -13.281 8.289 11.055 1 88.19 327 CYS A CA 1
ATOM 2623 C C . CYS A 1 327 ? -12.734 6.918 11.43 1 88.19 327 CYS A C 1
ATOM 2625 O O . CYS A 1 327 ? -11.523 6.73 11.516 1 88.19 327 CYS A O 1
ATOM 2627 N N . THR A 1 328 ? -13.68 6.023 11.781 1 85.69 328 THR A N 1
ATOM 2628 C CA . THR A 1 328 ? -13.344 4.672 12.203 1 85.69 328 THR A CA 1
ATOM 2629 C C . THR A 1 328 ? -13.898 3.641 11.227 1 85.69 328 THR A C 1
ATOM 2631 O O . THR A 1 328 ? -14.562 4 10.25 1 85.69 328 THR A O 1
ATOM 2634 N N . GLN A 1 329 ? -13.648 2.404 11.562 1 83.94 329 GLN A N 1
ATOM 2635 C CA . GLN A 1 329 ? -14.016 1.314 10.664 1 83.94 329 GLN A CA 1
ATOM 2636 C C . GLN A 1 329 ? -15.531 1.161 10.578 1 83.94 329 GLN A C 1
ATOM 2638 O O . GLN A 1 329 ? -16.047 0.618 9.602 1 83.94 329 GLN A O 1
ATOM 2643 N N . SER A 1 330 ? -16.266 1.593 11.5 1 83.75 330 SER A N 1
ATOM 2644 C CA . SER A 1 330 ? -17.719 1.401 11.539 1 83.75 330 SER A CA 1
ATOM 2645 C C . SER A 1 330 ? -18.438 2.467 10.727 1 83.75 330 SER A C 1
ATOM 2647 O O . SER A 1 330 ? -19.641 2.352 10.469 1 83.75 330 SER A O 1
ATOM 2649 N N . ASN A 1 331 ? -17.766 3.4 10.273 1 89.5 331 ASN A N 1
ATOM 2650 C CA . ASN A 1 331 ? -18.375 4.512 9.555 1 89.5 331 ASN A CA 1
ATOM 2651 C C . ASN A 1 331 ? -18.578 4.184 8.078 1 89.5 331 ASN A C 1
ATOM 2653 O O . ASN A 1 331 ? -17.859 3.354 7.516 1 89.5 331 ASN A O 1
ATOM 2657 N N . VAL A 1 332 ? -19.594 4.789 7.535 1 92.19 332 VAL A N 1
ATOM 2658 C CA . VAL A 1 332 ? -19.844 4.727 6.098 1 92.19 332 VAL A CA 1
ATOM 2659 C C . VAL A 1 332 ? -19.641 6.105 5.477 1 92.19 332 VAL A C 1
ATOM 2661 O O . VAL A 1 332 ? -20.141 7.105 5.984 1 92.19 332 VAL A O 1
ATOM 2664 N N . LEU A 1 333 ? -18.922 6.141 4.387 1 94.5 333 LEU A N 1
ATOM 2665 C CA . LEU A 1 333 ? -18.484 7.414 3.838 1 94.5 333 LEU A CA 1
ATOM 2666 C C . LEU A 1 333 ? -19.203 7.727 2.529 1 94.5 333 LEU A C 1
ATOM 2668 O O . LEU A 1 333 ? -19.688 6.82 1.857 1 94.5 333 LEU A O 1
ATOM 2672 N N . GLU A 1 334 ? -19.203 8.992 2.256 1 96.19 334 GLU A N 1
ATOM 2673 C CA . GLU A 1 334 ? -19.688 9.523 0.983 1 96.19 334 GLU A CA 1
ATOM 2674 C C . GLU A 1 334 ? -18.688 10.516 0.386 1 96.19 334 GLU A C 1
ATOM 2676 O O . GLU A 1 334 ? -18.219 11.414 1.077 1 96.19 334 GLU A O 1
ATOM 2681 N N . SER A 1 335 ? -18.406 10.266 -0.861 1 96.5 335 SER A N 1
ATOM 2682 C CA . SER A 1 335 ? -17.5 11.156 -1.592 1 96.5 335 SER A CA 1
ATOM 2683 C C . SER A 1 335 ? -18.266 12.031 -2.576 1 96.5 335 SER A C 1
ATOM 2685 O O . SER A 1 335 ? -19.078 11.531 -3.357 1 96.5 335 SER A O 1
ATOM 2687 N N . MET A 1 336 ? -17.953 13.336 -2.523 1 97.31 336 MET A N 1
ATOM 2688 C CA . MET A 1 336 ? -18.641 14.297 -3.389 1 97.31 336 MET A CA 1
ATOM 2689 C C . MET A 1 336 ? -17.625 15.094 -4.211 1 97.31 336 MET A C 1
ATOM 2691 O O . MET A 1 336 ? -16.578 15.484 -3.705 1 97.31 336 MET A O 1
ATOM 2695 N N . THR A 1 337 ? -18 15.328 -5.473 1 97.19 337 THR A N 1
ATOM 2696 C CA . THR A 1 337 ? -17.156 16.109 -6.363 1 97.19 337 THR A CA 1
ATOM 2697 C C . THR A 1 337 ? -17.969 17.156 -7.109 1 97.19 337 THR A C 1
ATOM 2699 O O . THR A 1 337 ? -19.078 16.875 -7.57 1 97.19 337 THR A O 1
ATOM 2702 N N . SER A 1 338 ? -17.484 18.312 -7.242 1 96 338 SER A N 1
ATOM 2703 C CA . SER A 1 338 ? -18.125 19.422 -7.961 1 96 338 SER A CA 1
ATOM 2704 C C . SER A 1 338 ? -18.016 19.219 -9.469 1 96 338 SER A C 1
ATOM 2706 O O . SER A 1 338 ? -17.281 18.359 -9.945 1 96 338 SER A O 1
ATOM 2708 N N . PRO A 1 339 ? -18.766 20.062 -10.258 1 93 339 PRO A N 1
ATOM 2709 C CA . PRO A 1 339 ? -18.469 20.125 -11.688 1 93 339 PRO A CA 1
ATOM 2710 C C . PRO A 1 339 ? -17.062 20.672 -11.977 1 93 339 PRO A C 1
ATOM 2712 O O . PRO A 1 339 ? -16.516 21.422 -11.164 1 93 339 PRO A O 1
ATOM 2715 N N . PRO A 1 340 ? -16.547 20.203 -13.086 1 91.75 340 PRO A N 1
ATOM 2716 C CA . PRO A 1 340 ? -15.219 20.719 -13.422 1 91.75 340 PRO A CA 1
ATOM 2717 C C . PRO A 1 340 ? -15.211 22.203 -13.734 1 91.75 340 PRO A C 1
ATOM 2719 O O . PRO A 1 340 ? -16.156 22.719 -14.344 1 91.75 340 PRO A O 1
ATOM 2722 N N . CYS A 1 341 ? -14.289 22.828 -13.156 1 87.5 341 CYS A N 1
ATOM 2723 C CA . CYS A 1 341 ? -13.984 24.188 -13.586 1 87.5 341 CYS A CA 1
ATOM 2724 C C . CYS A 1 341 ? -12.805 24.203 -14.555 1 87.5 341 CYS A C 1
ATOM 2726 O O . CYS A 1 341 ? -11.719 23.719 -14.227 1 87.5 341 CYS A O 1
ATOM 2728 N N . THR A 1 342 ? -13.07 24.562 -15.797 1 81.19 342 THR A N 1
ATOM 2729 C CA . THR A 1 342 ? -11.992 24.641 -16.781 1 81.19 342 THR A CA 1
ATOM 2730 C C . THR A 1 342 ? -11.172 25.906 -16.594 1 81.19 342 THR A C 1
ATOM 2732 O O . THR A 1 342 ? -11.727 26.984 -16.344 1 81.19 342 THR A O 1
ATOM 2735 N N . VAL A 1 343 ? -9.938 25.672 -16.328 1 69.88 343 VAL A N 1
ATOM 2736 C CA . VAL A 1 343 ? -9.062 26.844 -16.188 1 69.88 343 VAL A CA 1
ATOM 2737 C C . VAL A 1 343 ? -8.594 27.297 -17.578 1 69.88 343 VAL A C 1
ATOM 2739 O O . VAL A 1 343 ? -8.109 26.5 -18.375 1 69.88 343 VAL A O 1
ATOM 2742 N N . THR A 1 344 ? -9.211 28.141 -18.391 1 57.97 344 THR A N 1
ATOM 2743 C CA . THR A 1 344 ? -8.898 28.688 -19.719 1 57.97 344 THR A CA 1
ATOM 2744 C C . THR A 1 344 ? -7.43 29.094 -19.797 1 57.97 344 THR A C 1
ATOM 2746 O O . THR A 1 344 ? -6.773 29.281 -18.766 1 57.97 344 THR A O 1
ATOM 2749 N N . ASP A 1 345 ? -6.828 29.516 -21.203 1 51.91 345 ASP A N 1
ATOM 2750 C CA . ASP A 1 345 ? -5.586 29.703 -21.938 1 51.91 345 ASP A CA 1
ATOM 2751 C C . ASP A 1 345 ? -4.562 30.484 -21.109 1 51.91 345 ASP A C 1
ATOM 2753 O O . ASP A 1 345 ? -3.367 30.188 -21.172 1 51.91 345 ASP A O 1
ATOM 2757 N N . ALA A 1 346 ? -4.75 31.891 -20.953 1 47.84 346 ALA A N 1
ATOM 2758 C CA . ALA A 1 346 ? -3.637 32.812 -20.734 1 47.84 346 ALA A CA 1
ATOM 2759 C C . ALA A 1 346 ? -2.834 32.438 -19.5 1 47.84 346 ALA A C 1
ATOM 2761 O O . ALA A 1 346 ? -1.681 32.844 -19.344 1 47.84 346 ALA A O 1
ATOM 2762 N N . SER A 1 347 ? -3.379 31.859 -18.422 1 46.28 347 SER A N 1
ATOM 2763 C CA . SER A 1 347 ? -2.781 31.703 -17.094 1 46.28 347 SER A CA 1
ATOM 2764 C C . SER A 1 347 ? -2.498 30.234 -16.781 1 46.28 347 SER A C 1
ATOM 2766 O O . SER A 1 347 ? -2.367 29.859 -15.617 1 46.28 347 SER A O 1
ATOM 2768 N N . ASN A 1 348 ? -2.404 29.344 -17.641 1 52.66 348 ASN A N 1
ATOM 2769 C CA . ASN A 1 348 ? -2.424 27.891 -17.609 1 52.66 348 ASN A CA 1
ATOM 2770 C C . ASN A 1 348 ? -1.215 27.328 -16.875 1 52.66 348 ASN A C 1
ATOM 2772 O O . ASN A 1 348 ? -1.07 26.109 -16.75 1 52.66 348 ASN A O 1
ATOM 277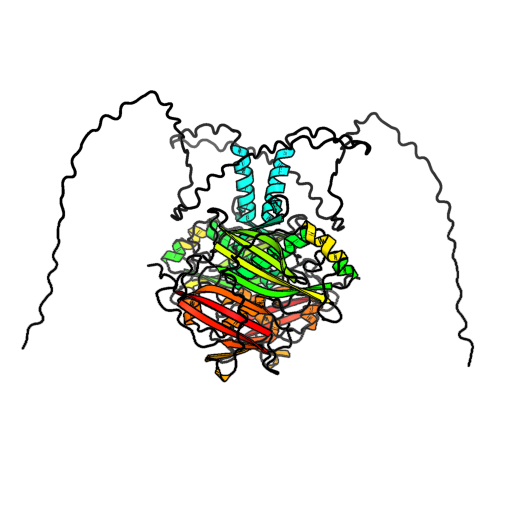6 N N . HIS A 1 349 ? -0.236 28 -16.844 1 52.94 349 HIS A N 1
ATOM 2777 C CA . HIS A 1 349 ? 0.897 27.531 -16.047 1 52.94 349 HIS A CA 1
ATOM 2778 C C . HIS A 1 349 ? 0.96 28.25 -14.695 1 52.94 349 HIS A C 1
ATOM 2780 O O . HIS A 1 349 ? 0.693 29.438 -14.609 1 52.94 349 HIS A O 1
ATOM 2786 N N . ASP A 1 350 ? 0.92 27.453 -13.781 1 55.41 350 ASP A N 1
ATOM 2787 C CA . ASP A 1 350 ? 1.207 28.125 -12.516 1 55.41 350 ASP A CA 1
ATOM 2788 C C . ASP A 1 350 ? 2.66 28.594 -12.461 1 55.41 350 ASP A C 1
ATOM 2790 O O . ASP A 1 350 ? 3.4 28.453 -13.438 1 55.41 350 ASP A O 1
ATOM 2794 N N . SER A 1 351 ? 2.945 29.344 -11.516 1 48.72 351 SER A N 1
ATOM 2795 C CA . SER A 1 351 ? 4.25 29.969 -11.359 1 48.72 351 SER A CA 1
ATOM 2796 C C . SER A 1 351 ? 5.379 28.969 -11.523 1 48.72 351 SER A C 1
ATOM 2798 O O . SER A 1 351 ? 6.508 29.344 -11.852 1 48.72 351 SER A O 1
ATOM 2800 N N . VAL A 1 352 ? 4.973 27.734 -11.367 1 56.62 352 VAL A N 1
ATOM 2801 C CA . VAL A 1 352 ? 6.074 26.781 -11.469 1 56.62 352 VAL A CA 1
ATOM 2802 C C . VAL A 1 352 ? 5.93 25.969 -12.75 1 56.62 352 VAL A C 1
ATOM 2804 O O . VAL A 1 352 ? 6.559 24.906 -12.891 1 56.62 352 VAL A O 1
ATOM 2807 N N . GLY A 1 353 ? 5.023 26.547 -13.742 1 60.53 353 GLY A N 1
ATOM 2808 C CA . GLY A 1 353 ? 5.023 25.969 -15.078 1 60.53 353 GLY A CA 1
ATOM 2809 C C . GLY A 1 353 ? 4.09 24.781 -15.203 1 60.53 353 GLY A C 1
ATOM 2810 O O . GLY A 1 353 ? 4.172 24.016 -16.172 1 60.53 353 GLY A O 1
ATOM 2811 N N . ARG A 1 354 ? 3.258 24.766 -14.102 1 65.94 354 ARG A N 1
ATOM 2812 C CA . ARG A 1 354 ? 2.336 23.641 -14.219 1 65.94 354 ARG A CA 1
ATOM 2813 C C . ARG A 1 354 ? 1.11 24.016 -15.047 1 65.94 354 ARG A C 1
ATOM 2815 O O . ARG A 1 354 ? 0.528 25.094 -14.836 1 65.94 354 ARG A O 1
ATOM 2822 N N . LYS A 1 355 ? 0.759 23.172 -16.016 1 74.94 355 LYS A N 1
ATOM 2823 C CA . LYS A 1 355 ? -0.454 23.359 -16.797 1 74.94 355 LYS A CA 1
ATOM 2824 C C . LYS A 1 355 ? -1.669 22.781 -16.094 1 74.94 355 LYS A C 1
ATOM 2826 O O . LYS A 1 355 ? -1.582 21.703 -15.477 1 74.94 355 LYS A O 1
ATOM 2831 N N . ILE A 1 356 ? -2.744 23.578 -16.031 1 82.56 356 ILE A N 1
ATOM 2832 C CA . ILE A 1 356 ? -3.986 23.156 -15.391 1 82.56 356 ILE A CA 1
ATOM 2833 C C . ILE A 1 356 ? -5.125 23.172 -16.406 1 82.56 356 ILE A C 1
ATOM 2835 O O . ILE A 1 356 ? -5.402 24.203 -17.016 1 82.56 356 ILE A O 1
ATOM 2839 N N . ASP A 1 357 ? -5.773 22 -16.562 1 87.81 357 ASP A N 1
ATOM 2840 C CA . ASP A 1 357 ? -6.898 21.906 -17.484 1 87.81 357 ASP A CA 1
ATOM 2841 C C . ASP A 1 357 ? -8.227 21.828 -16.734 1 87.81 357 ASP A C 1
ATOM 2843 O O . ASP A 1 357 ? -9.211 22.438 -17.141 1 87.81 357 ASP A O 1
ATOM 2847 N N . LEU A 1 358 ? -8.172 21.125 -15.594 1 93.88 358 LEU A N 1
ATOM 2848 C CA . LEU A 1 358 ? -9.391 20.906 -14.828 1 93.88 358 LEU A CA 1
ATOM 2849 C C . LEU A 1 358 ? -9.148 21.125 -13.344 1 93.88 358 LEU A C 1
ATOM 2851 O O . LEU A 1 358 ? -8.055 20.844 -12.836 1 93.88 358 LEU A O 1
ATOM 2855 N N . GLN A 1 359 ? -10.172 21.672 -12.695 1 94.44 359 GLN A N 1
ATOM 2856 C CA . GLN A 1 359 ? -10.148 21.828 -11.242 1 94.44 359 GLN A CA 1
ATOM 2857 C C . GLN A 1 359 ? -11.422 21.281 -10.609 1 94.44 359 GLN A C 1
ATOM 2859 O O . GLN A 1 359 ? -12.516 21.469 -11.141 1 94.44 359 GLN A O 1
ATOM 2864 N N . TYR A 1 360 ? -11.25 20.562 -9.531 1 95.88 360 TYR A N 1
ATOM 2865 C CA . TYR A 1 360 ? -12.398 20.016 -8.805 1 95.88 360 TYR A CA 1
ATOM 2866 C C . TYR A 1 360 ? -12.336 20.391 -7.328 1 95.88 360 TYR A C 1
ATOM 2868 O O . TYR A 1 360 ? -11.25 20.5 -6.754 1 95.88 360 TYR A O 1
ATOM 2876 N N . THR A 1 361 ? -13.461 20.625 -6.754 1 96.38 361 THR A N 1
ATOM 2877 C CA . THR A 1 361 ? -13.633 20.672 -5.305 1 96.38 361 THR A CA 1
ATOM 2878 C C . THR A 1 361 ? -14.281 19.391 -4.785 1 96.38 361 THR A C 1
ATOM 2880 O O . THR A 1 361 ? -15.18 18.844 -5.422 1 96.38 361 THR A O 1
ATOM 2883 N N . HIS A 1 362 ? -13.797 18.953 -3.686 1 97.56 362 HIS A N 1
ATOM 2884 C CA . HIS A 1 362 ? -14.25 17.672 -3.15 1 97.56 362 HIS A CA 1
ATOM 2885 C C . HIS A 1 362 ? -14.688 17.797 -1.696 1 97.56 362 HIS A C 1
ATOM 2887 O O . HIS A 1 362 ? -14.188 18.672 -0.971 1 97.56 362 HIS A O 1
ATOM 2893 N N . LEU A 1 363 ? -15.602 16.953 -1.31 1 97.75 363 LEU A N 1
ATOM 2894 C CA . LEU A 1 363 ? -16 16.781 0.084 1 97.75 363 LEU A CA 1
ATOM 2895 C C . LEU A 1 363 ? -16.172 15.312 0.43 1 97.75 363 LEU A C 1
ATOM 2897 O O . LEU A 1 363 ? -16.891 14.586 -0.275 1 97.75 363 LEU A O 1
ATOM 2901 N N . LEU A 1 364 ? -15.477 14.867 1.396 1 97.19 364 LEU A N 1
ATOM 2902 C CA . LEU A 1 364 ? -15.703 13.555 2.008 1 97.19 364 LEU A CA 1
ATOM 2903 C C . LEU A 1 364 ? -16.453 13.695 3.324 1 97.19 364 LEU A C 1
ATOM 2905 O O . LEU A 1 364 ? -16.047 14.453 4.207 1 97.19 364 LEU A O 1
ATOM 2909 N N . ARG A 1 365 ? -17.516 13 3.49 1 96.94 365 ARG A N 1
ATOM 2910 C CA . ARG A 1 365 ? -18.328 13.125 4.691 1 96.94 365 ARG A CA 1
ATOM 2911 C C . ARG A 1 365 ? -18.922 11.781 5.105 1 96.94 365 ARG A C 1
ATOM 2913 O O . ARG A 1 365 ? -18.844 10.812 4.348 1 96.94 365 ARG A O 1
ATOM 2920 N N . LEU A 1 366 ? -19.391 11.742 6.293 1 95.94 366 LEU A N 1
ATOM 2921 C CA . LEU A 1 366 ? -20.109 10.555 6.754 1 95.94 366 LEU A CA 1
ATOM 2922 C C . LEU A 1 366 ? -21.5 10.477 6.113 1 95.94 366 LEU A C 1
ATOM 2924 O O . LEU A 1 366 ? -22.188 11.492 5.98 1 95.94 366 LEU A O 1
ATOM 2928 N N . GLN A 1 367 ? -21.828 9.312 5.727 1 93.88 367 GLN A N 1
ATOM 2929 C CA . GLN A 1 367 ? -23.094 9.125 5.027 1 93.88 367 GLN A CA 1
ATOM 2930 C C . GLN A 1 367 ? -24.281 9.312 5.973 1 93.88 367 GLN A C 1
ATOM 2932 O O . GLN A 1 367 ? -25.312 9.844 5.582 1 93.88 367 GLN A O 1
ATOM 2937 N N . ASP A 1 368 ? -24.141 8.875 7.176 1 91.56 368 ASP A N 1
ATOM 2938 C CA . ASP A 1 368 ? -25.25 8.844 8.117 1 91.56 368 ASP A CA 1
ATOM 2939 C C . ASP A 1 368 ? -25.609 10.258 8.586 1 91.56 368 ASP A C 1
ATOM 2941 O O . ASP A 1 368 ? -26.734 10.719 8.375 1 91.56 368 ASP A O 1
ATOM 2945 N N . ASP A 1 369 ? -24.656 11.047 9.125 1 92.5 369 ASP A N 1
ATOM 2946 C CA . ASP A 1 369 ? -24.969 12.344 9.711 1 92.5 369 ASP A CA 1
ATOM 2947 C C . ASP A 1 369 ? -24.391 13.484 8.875 1 92.5 369 ASP A C 1
ATOM 2949 O O . ASP A 1 369 ? -24.516 14.648 9.242 1 92.5 369 ASP A O 1
ATOM 2953 N N . LYS A 1 370 ? -23.734 13.195 7.809 1 93.69 370 LYS A N 1
ATOM 2954 C CA . LYS A 1 370 ? -23.203 14.156 6.848 1 93.69 370 LYS A CA 1
ATOM 2955 C C . LYS A 1 370 ? -22.094 14.992 7.469 1 93.69 370 LYS A C 1
ATOM 2957 O O . LYS A 1 370 ? -21.797 16.094 6.992 1 93.69 370 LYS A O 1
ATOM 2962 N N . THR A 1 371 ? -21.562 14.414 8.492 1 95.06 371 THR A N 1
ATOM 2963 C CA . THR A 1 371 ? -20.422 15.086 9.109 1 95.06 371 THR A CA 1
ATOM 2964 C C . THR A 1 371 ? -19.234 15.141 8.148 1 95.06 371 THR A C 1
ATOM 2966 O O . THR A 1 371 ? -18.891 14.125 7.531 1 95.06 371 THR A O 1
ATOM 2969 N N . GLU A 1 372 ? -18.625 16.344 8.055 1 96.12 372 GLU A N 1
ATOM 2970 C CA . GLU A 1 372 ? -17.5 16.516 7.145 1 96.12 372 GLU A CA 1
ATOM 2971 C C . GLU A 1 372 ? -16.234 15.867 7.707 1 96.12 372 GLU A C 1
ATOM 2973 O O . GLU A 1 372 ? -15.938 16 8.898 1 96.12 372 GLU A O 1
ATOM 2978 N N . LEU A 1 373 ? -15.531 15.18 6.836 1 96.12 373 LEU A N 1
ATOM 2979 C CA . LEU A 1 373 ? -14.266 14.578 7.215 1 96.12 373 LEU A CA 1
ATOM 2980 C C . LEU A 1 373 ? -13.094 15.32 6.574 1 96.12 373 LEU A C 1
ATOM 2982 O O . LEU A 1 373 ? -12.141 15.703 7.262 1 96.12 373 LEU A O 1
ATOM 2986 N N . VAL A 1 374 ? -13.18 15.516 5.293 1 97.19 374 VAL A N 1
ATOM 2987 C CA . VAL A 1 374 ? -12.086 16.141 4.555 1 97.19 374 VAL A CA 1
ATOM 2988 C C . VAL A 1 374 ? -12.656 16.984 3.418 1 97.19 374 VAL A C 1
ATOM 2990 O O . VAL A 1 374 ? -13.578 16.562 2.717 1 97.19 374 VAL A O 1
ATOM 2993 N N . ARG A 1 375 ? -12.133 18.172 3.248 1 97.31 375 ARG A N 1
ATOM 2994 C CA . ARG A 1 375 ? -12.32 18.969 2.049 1 97.31 375 ARG A CA 1
ATOM 2995 C C . ARG A 1 375 ? -11.07 18.969 1.18 1 97.31 375 ARG A C 1
ATOM 2997 O O . ARG A 1 375 ? -9.953 18.938 1.694 1 97.31 375 ARG A O 1
ATOM 3004 N N . ALA A 1 376 ? -11.328 19.016 -0.108 1 97.25 376 ALA A N 1
ATOM 3005 C CA . ALA A 1 376 ? -10.156 18.984 -0.973 1 97.25 376 ALA A CA 1
ATOM 3006 C C . ALA A 1 376 ? -10.383 19.781 -2.25 1 97.25 376 ALA A C 1
ATOM 3008 O O . ALA A 1 376 ? -11.523 20.016 -2.643 1 97.25 376 ALA A O 1
ATOM 3009 N N . LYS A 1 377 ? -9.336 20.25 -2.787 1 96.19 377 LYS A N 1
ATOM 3010 C CA . LYS A 1 377 ? -9.258 20.828 -4.125 1 96.19 377 LYS A CA 1
ATOM 3011 C C . LYS A 1 377 ? -8.172 20.156 -4.957 1 96.19 377 LYS A C 1
ATOM 3013 O O . LYS A 1 377 ? -7.051 19.953 -4.48 1 96.19 377 LYS A O 1
ATOM 3018 N N . THR A 1 378 ? -8.523 19.766 -6.148 1 96.12 378 THR A N 1
ATOM 3019 C CA . THR A 1 378 ? -7.551 19.109 -7.012 1 96.12 378 THR A CA 1
ATOM 3020 C C . THR A 1 378 ? -7.48 19.797 -8.367 1 96.12 378 THR A C 1
ATOM 3022 O O . THR A 1 378 ? -8.484 20.328 -8.852 1 96.12 378 THR A O 1
ATOM 3025 N N . GLU A 1 379 ? -6.281 19.812 -8.938 1 95.44 379 GLU A N 1
ATOM 3026 C CA . GLU A 1 379 ? -6.035 20.312 -10.281 1 95.44 379 GLU A CA 1
ATOM 3027 C C . GLU A 1 379 ? -5.445 19.234 -11.188 1 95.44 379 GLU A C 1
ATOM 3029 O O . GLU A 1 379 ? -4.609 18.438 -10.742 1 95.44 379 GLU A O 1
ATOM 3034 N N . TRP A 1 380 ? -5.902 19.234 -12.445 1 95.75 380 TRP A N 1
ATOM 3035 C CA . TRP A 1 380 ? -5.559 18.172 -13.367 1 95.75 380 TRP A CA 1
ATOM 3036 C C . TRP A 1 380 ? -5.086 18.734 -14.703 1 95.75 380 TRP A C 1
ATOM 3038 O O . TRP A 1 380 ? -5.586 19.766 -15.164 1 95.75 380 TRP A O 1
ATOM 3048 N N . HIS A 1 381 ? -4.137 18 -15.305 1 94.94 381 HIS A N 1
ATOM 3049 C CA . HIS A 1 381 ? -3.637 18.344 -16.641 1 94.94 381 HIS A CA 1
ATOM 3050 C C . HIS A 1 381 ? -3.693 17.125 -17.562 1 94.94 381 HIS A C 1
ATOM 3052 O O . HIS A 1 381 ? -3.332 16.016 -17.172 1 94.94 381 HIS A O 1
ATOM 3058 N N . LEU A 1 382 ? -4.109 17.344 -18.766 1 93.06 382 LEU A N 1
ATOM 3059 C CA . LEU A 1 382 ? -4.277 16.281 -19.75 1 93.06 382 LEU A CA 1
ATOM 3060 C C . LEU A 1 382 ? -2.951 15.586 -20.031 1 93.06 382 LEU A C 1
ATOM 3062 O O . LEU A 1 382 ? -1.931 16.25 -20.25 1 93.06 382 LEU A O 1
ATOM 3066 N N . LYS A 1 383 ? -3.033 14.195 -19.938 1 89.75 383 LYS A N 1
ATOM 3067 C CA . LYS A 1 383 ? -1.837 13.406 -20.219 1 89.75 383 LYS A CA 1
ATOM 3068 C C . LYS A 1 383 ? -1.433 13.539 -21.688 1 89.75 383 LYS A C 1
ATOM 3070 O O . LYS A 1 383 ? -2.289 13.578 -22.578 1 89.75 383 LYS A O 1
ATOM 3075 N N . GLN A 1 384 ? -0.143 13.703 -21.891 1 75.94 384 GLN A N 1
ATOM 3076 C CA . GLN A 1 384 ? 0.319 13.719 -23.281 1 75.94 384 GLN A CA 1
ATOM 3077 C C . GLN A 1 384 ? 0.341 12.312 -23.859 1 75.94 384 GLN A C 1
ATOM 3079 O O . GLN A 1 384 ? 0.794 11.367 -23.219 1 75.94 384 GLN A O 1
ATOM 3084 N N . LYS A 1 385 ? -0.577 11.914 -24.766 1 59.06 385 LYS A N 1
ATOM 3085 C CA . LYS A 1 385 ? -0.621 10.609 -25.422 1 59.06 385 LYS A CA 1
ATOM 3086 C C . LYS A 1 385 ? 0.754 10.211 -25.938 1 59.06 385 LYS A C 1
ATOM 3088 O O . LYS A 1 385 ? 1.437 11.016 -26.578 1 59.06 385 LYS A O 1
ATOM 3093 N N . GLN A 1 386 ? 1.493 9.359 -25.297 1 42.88 386 GLN A N 1
ATOM 3094 C CA . GLN A 1 386 ? 2.674 8.844 -25.984 1 42.88 386 GLN A CA 1
ATOM 3095 C C . GLN A 1 386 ? 2.328 8.359 -27.391 1 42.88 386 GLN A C 1
ATOM 3097 O O . GLN A 1 386 ? 1.428 7.531 -27.547 1 42.88 386 GLN A O 1
ATOM 3102 N N . LYS A 1 387 ? 2.473 9.117 -28.375 1 38.34 387 LYS A N 1
ATOM 3103 C CA . LYS A 1 387 ? 2.484 8.641 -29.75 1 38.34 387 LYS A CA 1
ATOM 3104 C C . LYS A 1 387 ? 3.439 7.461 -29.922 1 38.34 387 LYS A C 1
ATOM 3106 O O . LYS A 1 387 ? 4.52 7.445 -29.328 1 38.34 387 LYS A O 1
ATOM 3111 N N . MET B 1 1 ? -21.453 -1.383 61.25 1 18.5 1 MET B N 1
ATOM 3112 C CA . MET B 1 1 ? -20.406 -0.704 62.031 1 18.5 1 MET B CA 1
ATOM 3113 C C . MET B 1 1 ? -19.031 -1.257 61.688 1 18.5 1 MET B C 1
ATOM 3115 O O . MET B 1 1 ? -18.062 -0.506 61.625 1 18.5 1 MET B O 1
ATOM 3119 N N . ASN B 1 2 ? -18.875 -2.668 61.844 1 18.02 2 ASN B N 1
ATOM 3120 C CA . ASN B 1 2 ? -17.734 -3.275 62.531 1 18.02 2 ASN B CA 1
ATOM 3121 C C . ASN B 1 2 ? -16.484 -3.242 61.656 1 18.02 2 ASN B C 1
ATOM 3123 O O . ASN B 1 2 ? -16.562 -3.072 60.438 1 18.02 2 ASN B O 1
ATOM 3127 N N . SER B 1 3 ? -15.367 -3.721 62.25 1 18.8 3 SER B N 1
ATOM 3128 C CA . SER B 1 3 ? -13.93 -3.635 62.469 1 18.8 3 SER B CA 1
ATOM 3129 C C . SER B 1 3 ? -13.164 -4.387 61.375 1 18.8 3 SER B C 1
ATOM 3131 O O . SER B 1 3 ? -13.367 -5.586 61.188 1 18.8 3 SER B O 1
ATOM 3133 N N . ILE B 1 4 ? -12.859 -3.732 60.219 1 20.28 4 ILE B N 1
ATOM 3134 C CA . ILE B 1 4 ? -12.156 -4.023 59 1 20.28 4 ILE B CA 1
ATOM 3135 C C . ILE B 1 4 ? -10.742 -4.504 59.312 1 20.28 4 ILE B C 1
ATOM 3137 O O . ILE B 1 4 ? -9.828 -3.693 59.5 1 20.28 4 ILE B O 1
ATOM 3141 N N . SER B 1 5 ? -10.688 -5.543 60.125 1 15.91 5 SER B N 1
ATOM 3142 C CA . SER B 1 5 ? -9.43 -5.867 60.781 1 15.91 5 SER B CA 1
ATOM 3143 C C . SER B 1 5 ? -8.336 -6.184 59.781 1 15.91 5 SER B C 1
ATOM 3145 O O . SER B 1 5 ? -7.238 -5.625 59.844 1 15.91 5 SER B O 1
ATOM 3147 N N . ALA B 1 6 ? -8.141 -7.41 59.094 1 17.02 6 ALA B N 1
ATOM 3148 C CA . ALA B 1 6 ? -7.117 -8.227 59.75 1 17.02 6 ALA B CA 1
ATOM 3149 C C . ALA B 1 6 ? -5.758 -8.039 59.062 1 17.02 6 ALA B C 1
ATOM 3151 O O . ALA B 1 6 ? -4.75 -7.824 59.75 1 17.02 6 ALA B O 1
ATOM 3152 N N . PRO B 1 7 ? -5.387 -8.672 57.75 1 18.95 7 PRO B N 1
ATOM 3153 C CA . PRO B 1 7 ? -4.328 -9.68 57.844 1 18.95 7 PRO B CA 1
ATOM 3154 C C . PRO B 1 7 ? -2.928 -9.078 57.719 1 18.95 7 PRO B C 1
ATOM 3156 O O . PRO B 1 7 ? -2.768 -7.977 57.219 1 18.95 7 PRO B O 1
ATOM 3159 N N . SER B 1 8 ? -1.835 -9.789 58.312 1 17 8 SER B N 1
ATOM 3160 C CA . SER B 1 8 ? -0.486 -9.773 58.875 1 17 8 SER B CA 1
ATOM 3161 C C . SER B 1 8 ? 0.562 -9.633 57.781 1 17 8 SER B C 1
ATOM 3163 O O . SER B 1 8 ? 0.337 -10.047 56.625 1 17 8 SER B O 1
ATOM 3165 N N . ASN B 1 9 ? 1.636 -8.828 57.938 1 18.14 9 ASN B N 1
ATOM 3166 C CA . ASN B 1 9 ? 2.85 -8.133 57.531 1 18.14 9 ASN B CA 1
ATOM 3167 C C . ASN B 1 9 ? 3.975 -9.109 57.188 1 18.14 9 ASN B C 1
ATOM 3169 O O . ASN B 1 9 ? 5.117 -8.703 56.969 1 18.14 9 ASN B O 1
ATOM 3173 N N . ILE B 1 10 ? 3.803 -10.531 57.031 1 17.53 10 ILE B N 1
ATOM 3174 C CA . ILE B 1 10 ? 5.016 -11.195 57.531 1 17.53 10 ILE B CA 1
ATOM 3175 C C . ILE B 1 10 ? 6.172 -10.898 56.562 1 17.53 10 ILE B C 1
ATOM 3177 O O . ILE B 1 10 ? 6.027 -11.031 55.344 1 17.53 10 ILE B O 1
ATOM 3181 N N . GLY B 1 11 ? 7.32 -10.188 57 1 18.12 11 GLY B N 1
ATOM 3182 C CA . GLY B 1 11 ? 8.625 -9.625 56.719 1 18.12 11 GLY B CA 1
ATOM 3183 C C . GLY B 1 11 ? 9.656 -10.672 56.312 1 18.12 11 GLY B C 1
ATOM 3184 O O . GLY B 1 11 ? 10.844 -10.367 56.188 1 18.12 11 GLY B O 1
ATOM 3185 N N . LEU B 1 12 ? 9.367 -11.883 55.625 1 17.38 12 LEU B N 1
ATOM 3186 C CA . LEU B 1 12 ? 10.43 -12.859 55.844 1 17.38 12 LEU B CA 1
ATOM 3187 C C . LEU B 1 12 ? 11.742 -12.375 55.219 1 17.38 12 LEU B C 1
ATOM 3189 O O . LEU B 1 12 ? 11.766 -11.891 54.094 1 17.38 12 LEU B O 1
ATOM 3193 N N . GLN B 1 13 ? 12.875 -12.195 56 1 18.06 13 GLN B N 1
ATOM 3194 C CA . GLN B 1 13 ? 14.266 -11.773 56.156 1 18.06 13 GLN B CA 1
ATOM 3195 C C . GLN B 1 13 ? 15.211 -12.758 55.469 1 18.06 13 GLN B C 1
ATOM 3197 O O . GLN B 1 13 ? 16.375 -12.883 55.875 1 18.06 13 GLN B O 1
ATOM 3202 N N . PHE B 1 14 ? 14.984 -13.422 54.312 1 17.58 14 PHE B N 1
ATOM 3203 C CA . PHE B 1 14 ? 15.953 -14.5 54.156 1 17.58 14 PHE B CA 1
ATOM 3204 C C . PHE B 1 14 ? 17.359 -13.938 53.938 1 17.58 14 PHE B C 1
ATOM 3206 O O . PHE B 1 14 ? 17.578 -13.086 53.062 1 17.58 14 PHE B O 1
ATOM 3213 N N . ARG B 1 15 ? 18.328 -14.016 54.938 1 17.83 15 ARG B N 1
ATOM 3214 C CA . ARG B 1 15 ? 19.688 -13.602 55.312 1 17.83 15 ARG B CA 1
ATOM 3215 C C . ARG B 1 15 ? 20.719 -14.383 54.5 1 17.83 15 ARG B C 1
ATOM 3217 O O . ARG B 1 15 ? 21.922 -14.164 54.656 1 17.83 15 ARG B O 1
ATOM 3224 N N . GLY B 1 16 ? 20.562 -15.5 53.719 1 18.19 16 GLY B N 1
ATOM 3225 C CA . GLY B 1 16 ? 21.656 -16.453 53.781 1 18.19 16 GLY B CA 1
ATOM 3226 C C . GLY B 1 16 ? 22.922 -15.945 53.125 1 18.19 16 GLY B C 1
ATOM 3227 O O . GLY B 1 16 ? 22.859 -15.055 52.25 1 18.19 16 GLY B O 1
ATOM 3228 N N . ASN B 1 17 ? 24.172 -16.234 53.656 1 18.06 17 ASN B N 1
ATOM 3229 C CA . ASN B 1 17 ? 25.609 -15.969 53.781 1 18.06 17 ASN B CA 1
ATOM 3230 C C . ASN B 1 17 ? 26.375 -16.547 52.594 1 18.06 17 ASN B C 1
ATOM 3232 O O . ASN B 1 17 ? 26.578 -17.766 52.531 1 18.06 17 ASN B O 1
ATOM 3236 N N . ILE B 1 18 ? 25.969 -16.422 51.344 1 19.17 18 ILE B N 1
ATOM 3237 C CA . ILE B 1 18 ? 26.703 -17.156 50.312 1 19.1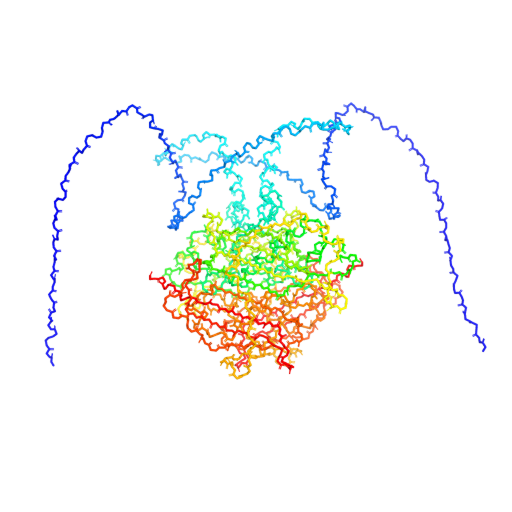7 18 ILE B CA 1
ATOM 3238 C C . ILE B 1 18 ? 28.188 -16.797 50.344 1 19.17 18 ILE B C 1
ATOM 3240 O O . ILE B 1 18 ? 28.547 -15.617 50.219 1 19.17 18 ILE B O 1
ATOM 3244 N N . CYS B 1 19 ? 29.062 -17.719 50.875 1 18.31 19 CYS B N 1
ATOM 3245 C CA . CYS B 1 19 ? 30.484 -17.875 51.156 1 18.31 19 CYS B CA 1
ATOM 3246 C C . CYS B 1 19 ? 31.328 -17.609 49.938 1 18.31 19 CYS B C 1
ATOM 3248 O O . CYS B 1 19 ? 30.922 -17.938 48.812 1 18.31 19 CYS B O 1
ATOM 3250 N N . ASN B 1 20 ? 32.562 -16.922 50.031 1 19.2 20 ASN B N 1
ATOM 3251 C CA . ASN B 1 20 ? 33.625 -16.172 49.344 1 19.2 20 ASN B CA 1
ATOM 3252 C C . ASN B 1 20 ? 34.531 -17.094 48.562 1 19.2 20 ASN B C 1
ATOM 3254 O O . ASN B 1 20 ? 35.625 -16.703 48.188 1 19.2 20 ASN B O 1
ATOM 3258 N N . THR B 1 21 ? 34.281 -18.406 48.312 1 18.78 21 THR B N 1
ATOM 3259 C CA . THR B 1 21 ? 35.469 -19.188 48.062 1 18.78 21 THR B CA 1
ATOM 3260 C C . THR B 1 21 ? 36.219 -18.656 46.812 1 18.78 21 THR B C 1
ATOM 3262 O O . THR B 1 21 ? 35.625 -18.547 45.75 1 18.78 21 THR B O 1
ATOM 3265 N N . LYS B 1 22 ? 37.5 -18.203 47 1 21.83 22 LYS B N 1
ATOM 3266 C CA . LYS B 1 22 ? 38.625 -17.547 46.281 1 21.83 22 LYS B CA 1
ATOM 3267 C C . LYS B 1 22 ? 39.25 -18.469 45.25 1 21.83 22 LYS B C 1
ATOM 3269 O O . LYS B 1 22 ? 40.031 -19.359 45.594 1 21.83 22 LYS B O 1
ATOM 3274 N N . MET B 1 23 ? 38.562 -19.188 44.312 1 18.45 23 MET B N 1
ATOM 3275 C CA . MET B 1 23 ? 39.375 -20.109 43.531 1 18.45 23 MET B CA 1
ATOM 3276 C C . MET B 1 23 ? 40.406 -19.375 42.719 1 18.45 23 MET B C 1
ATOM 3278 O O . MET B 1 23 ? 40.094 -18.375 42.062 1 18.45 23 MET B O 1
ATOM 3282 N N . LYS B 1 24 ? 41.719 -19.625 43 1 21.47 24 LYS B N 1
ATOM 3283 C CA . LYS B 1 24 ? 43.031 -19.219 42.531 1 21.47 24 LYS B CA 1
ATOM 3284 C C . LYS B 1 24 ? 43.219 -19.562 41.062 1 21.47 24 LYS B C 1
ATOM 3286 O O . LYS B 1 24 ? 43.312 -20.734 40.688 1 21.47 24 LYS B O 1
ATOM 3291 N N . ILE B 1 25 ? 42.562 -18.859 40.062 1 19.03 25 ILE B N 1
ATOM 3292 C CA . ILE B 1 25 ? 42.688 -19.062 38.625 1 19.03 25 ILE B CA 1
ATOM 3293 C C . ILE B 1 25 ? 44.125 -18.75 38.188 1 19.03 25 ILE B C 1
ATOM 3295 O O . ILE B 1 25 ? 44.625 -17.641 38.406 1 19.03 25 ILE B O 1
ATOM 3299 N N . VAL B 1 26 ? 45.031 -19.719 38.094 1 21.2 26 VAL B N 1
ATOM 3300 C CA . VAL B 1 26 ? 46.406 -19.75 37.625 1 21.2 26 VAL B CA 1
ATOM 3301 C C . VAL B 1 26 ? 46.5 -19.031 36.281 1 21.2 26 VAL B C 1
ATOM 3303 O O . VAL B 1 26 ? 45.719 -19.312 35.375 1 21.2 26 VAL B O 1
ATOM 3306 N N . GLU B 1 27 ? 47.312 -17.875 36.094 1 22.67 27 GLU B N 1
ATOM 3307 C CA . GLU B 1 27 ? 47.594 -16.734 35.219 1 22.67 27 GLU B CA 1
ATOM 3308 C C . GLU B 1 27 ? 48.406 -17.172 34 1 22.67 27 GLU B C 1
ATOM 3310 O O . GLU B 1 27 ? 49.625 -17.188 34.031 1 22.67 27 GLU B O 1
ATOM 3315 N N . LYS B 1 28 ? 48.438 -18.375 33.438 1 21.72 28 LYS B N 1
ATOM 3316 C CA . LYS B 1 28 ? 49.438 -18.5 32.406 1 21.72 28 LYS B CA 1
ATOM 3317 C C . LYS B 1 28 ? 49.375 -17.328 31.438 1 21.72 28 LYS B C 1
ATOM 3319 O O . LYS B 1 28 ? 48.344 -16.703 31.266 1 21.72 28 LYS B O 1
ATOM 3324 N N . ALA B 1 29 ? 50.531 -16.859 30.688 1 21.66 29 ALA B N 1
ATOM 3325 C CA . ALA B 1 29 ? 51.094 -15.695 30 1 21.66 29 ALA B CA 1
ATOM 3326 C C . ALA B 1 29 ? 50.188 -15.297 28.828 1 21.66 29 ALA B C 1
ATOM 3328 O O . ALA B 1 29 ? 50.594 -14.469 28 1 21.66 29 ALA B O 1
ATOM 3329 N N . GLY B 1 30 ? 49.062 -15.875 28.688 1 19.12 30 GLY B N 1
ATOM 3330 C CA . GLY B 1 30 ? 48.281 -15.922 27.453 1 19.12 30 GLY B CA 1
ATOM 3331 C C . GLY B 1 30 ? 47.812 -14.555 27 1 19.12 30 GLY B C 1
ATOM 3332 O O . GLY B 1 30 ? 47.406 -13.719 27.812 1 19.12 30 GLY B O 1
ATOM 3333 N N . GLU B 1 31 ? 48.375 -13.992 25.734 1 22.66 31 GLU B N 1
ATOM 3334 C CA . GLU B 1 31 ? 48.25 -12.672 25.125 1 22.66 31 GLU B CA 1
ATOM 3335 C C . GLU B 1 31 ? 46.812 -12.203 25.125 1 22.66 31 GLU B C 1
ATOM 3337 O O . GLU B 1 31 ? 45.906 -12.922 24.688 1 22.66 31 GLU B O 1
ATOM 3342 N N . ILE B 1 32 ? 46.375 -11.477 26.141 1 21.5 32 ILE B N 1
ATOM 3343 C CA . ILE B 1 32 ? 45.094 -10.852 26.391 1 21.5 32 ILE B CA 1
ATOM 3344 C C . ILE B 1 32 ? 44.75 -9.891 25.25 1 21.5 32 ILE B C 1
ATOM 3346 O O . ILE B 1 32 ? 45.469 -8.906 25.031 1 21.5 32 ILE B O 1
ATOM 3350 N N . LEU B 1 33 ? 44.469 -10.461 24.078 1 19.64 33 LEU B N 1
ATOM 3351 C CA . LEU B 1 33 ? 44.062 -9.516 23.047 1 19.64 33 LEU B CA 1
ATOM 3352 C C . LEU B 1 33 ? 42.938 -8.641 23.547 1 19.64 33 LEU B C 1
ATOM 3354 O O . LEU B 1 33 ? 41.875 -9.141 23.922 1 19.64 33 LEU B O 1
ATOM 3358 N N . LYS B 1 34 ? 43.281 -7.652 24.312 1 21.05 34 LYS B N 1
ATOM 3359 C CA . LYS B 1 34 ? 42.375 -6.613 24.766 1 21.05 34 LYS B CA 1
ATOM 3360 C C . LYS B 1 34 ? 41.531 -6.062 23.625 1 21.05 34 LYS B C 1
ATOM 3362 O O . LYS B 1 34 ? 42.062 -5.473 22.688 1 21.05 34 LYS B O 1
ATOM 3367 N N . LEU B 1 35 ? 40.594 -6.801 23.203 1 19.52 35 LEU B N 1
ATOM 3368 C CA . LEU B 1 35 ? 39.719 -6.195 22.203 1 19.52 35 LEU B CA 1
ATOM 3369 C C . LEU B 1 35 ? 39.031 -4.961 22.75 1 19.52 35 LEU B C 1
ATOM 3371 O O . LEU B 1 35 ? 38.344 -5.039 23.781 1 19.52 35 LEU B O 1
ATOM 3375 N N . SER B 1 36 ? 39.688 -3.895 22.891 1 20.3 36 SER B N 1
ATOM 3376 C CA . SER B 1 36 ? 39.062 -2.643 23.297 1 20.3 36 SER B CA 1
ATOM 3377 C C . SER B 1 36 ? 37.875 -2.32 22.406 1 20.3 36 SER B C 1
ATOM 3379 O O . SER B 1 36 ? 38 -2.281 21.172 1 20.3 36 SER B O 1
ATOM 3381 N N . PHE B 1 37 ? 36.719 -2.859 22.812 1 20.75 37 PHE B N 1
ATOM 3382 C CA . PHE B 1 37 ? 35.469 -2.498 22.172 1 20.75 37 PHE B CA 1
ATOM 3383 C C . PHE B 1 37 ? 35.156 -1.012 22.344 1 20.75 37 PHE B C 1
ATOM 3385 O O . PHE B 1 37 ? 34.969 -0.541 23.469 1 20.75 37 PHE B O 1
ATOM 3392 N N . ASN B 1 38 ? 35.938 -0.163 21.766 1 21.19 38 ASN B N 1
ATOM 3393 C CA . ASN B 1 38 ? 35.5 1.231 21.828 1 21.19 38 ASN B CA 1
ATOM 3394 C C . ASN B 1 38 ? 34.094 1.417 21.297 1 21.19 38 ASN B C 1
ATOM 3396 O O . ASN B 1 38 ? 33.875 1.291 20.094 1 21.19 38 ASN B O 1
ATOM 3400 N N . SER B 1 39 ? 33.125 0.852 21.953 1 22.48 39 SER B N 1
ATOM 3401 C CA . SER B 1 39 ? 31.719 0.986 21.609 1 22.48 39 SER B CA 1
ATOM 3402 C C . SER B 1 39 ? 31.266 2.443 21.656 1 22.48 39 SER B C 1
ATOM 3404 O O . SER B 1 39 ? 31.094 3.008 22.75 1 22.48 39 SER B O 1
ATOM 3406 N N . SER B 1 40 ? 32.031 3.385 21.188 1 22.94 40 SER B N 1
ATOM 3407 C CA . SER B 1 40 ? 31.344 4.664 21.25 1 22.94 40 SER B CA 1
ATOM 3408 C C . SER B 1 40 ? 29.938 4.562 20.641 1 22.94 40 SER B C 1
ATOM 3410 O O . SER B 1 40 ? 29.781 4.707 19.438 1 22.94 40 SER B O 1
ATOM 3412 N N . PHE B 1 41 ? 29.297 3.424 20.781 1 23.22 41 PHE B N 1
ATOM 3413 C CA . PHE B 1 41 ? 27.891 3.32 20.375 1 23.22 41 PHE B CA 1
ATOM 3414 C C . PHE B 1 41 ? 27.047 4.398 21.047 1 23.22 41 PHE B C 1
ATOM 3416 O O . PHE B 1 41 ? 27.172 4.633 22.25 1 23.22 41 PHE B O 1
ATOM 3423 N N . ASN B 1 42 ? 26.859 5.543 20.344 1 23.2 42 ASN B N 1
ATOM 3424 C CA . ASN B 1 42 ? 25.875 6.465 20.891 1 23.2 42 ASN B CA 1
ATOM 3425 C C . ASN B 1 42 ? 24.734 5.719 21.578 1 23.2 42 ASN B C 1
ATOM 3427 O O . ASN B 1 42 ? 24.172 4.777 21 1 23.2 42 ASN B O 1
ATOM 3431 N N . SER B 1 43 ? 24.703 5.605 22.875 1 24.97 43 SER B N 1
ATOM 3432 C CA . SER B 1 43 ? 23.875 5.004 23.922 1 24.97 43 SER B CA 1
ATOM 3433 C C . SER B 1 43 ? 22.391 5.199 23.625 1 24.97 43 SER B C 1
ATOM 3435 O O . SER B 1 43 ? 21.547 4.719 24.375 1 24.97 43 SER B O 1
ATOM 3437 N N . CYS B 1 44 ? 22.031 6.223 22.906 1 23.42 44 CYS B N 1
ATOM 3438 C CA . CYS B 1 44 ? 20.641 6.5 23.25 1 23.42 44 CYS B CA 1
ATOM 3439 C C . CYS B 1 44 ? 19.75 5.301 22.953 1 23.42 44 CYS B C 1
ATOM 3441 O O . CYS B 1 44 ? 18.703 5.125 23.594 1 23.42 44 CYS B O 1
ATOM 3443 N N . ILE B 1 45 ? 19.719 4.875 21.703 1 25.91 45 ILE B N 1
ATOM 3444 C CA . ILE B 1 45 ? 18.531 4.047 21.484 1 25.91 45 ILE B CA 1
ATOM 3445 C C . ILE B 1 45 ? 18.719 2.688 22.141 1 25.91 45 ILE B C 1
ATOM 3447 O O . ILE B 1 45 ? 19.531 1.87 21.688 1 25.91 45 ILE B O 1
ATOM 3451 N N . LEU B 1 46 ? 18.734 2.58 23.484 1 26.73 46 LEU B N 1
ATOM 3452 C CA . LEU B 1 46 ? 18.75 1.359 24.281 1 26.73 46 LEU B CA 1
ATOM 3453 C C . LEU B 1 46 ? 17.625 0.423 23.844 1 26.73 46 LEU B C 1
ATOM 3455 O O . LEU B 1 46 ? 16.984 -0.21 24.688 1 26.73 46 LEU B O 1
ATOM 3459 N N . ASN B 1 47 ? 16.906 0.644 22.797 1 26.41 47 ASN B N 1
ATOM 3460 C CA . ASN B 1 47 ? 15.93 -0.447 22.719 1 26.41 47 ASN B CA 1
ATOM 3461 C C . ASN B 1 47 ? 16.625 -1.809 22.734 1 26.41 47 ASN B C 1
ATOM 3463 O O . ASN B 1 47 ? 17.656 -1.993 22.094 1 26.41 47 ASN B O 1
ATOM 3467 N N . ASN B 1 48 ? 16.5 -2.646 23.844 1 27.47 48 ASN B N 1
ATOM 3468 C CA . ASN B 1 48 ? 16.922 -3.984 24.25 1 27.47 48 ASN B CA 1
ATOM 3469 C C . ASN B 1 48 ? 16.812 -4.977 23.094 1 27.47 48 ASN B C 1
ATOM 3471 O O . ASN B 1 48 ? 16.812 -6.188 23.312 1 27.47 48 ASN B O 1
ATOM 3475 N N . ASP B 1 49 ? 16.312 -4.59 21.953 1 28.78 49 ASP B N 1
ATOM 3476 C CA . ASP B 1 49 ? 16.25 -5.793 21.141 1 28.78 49 ASP B CA 1
ATOM 3477 C C . ASP B 1 49 ? 17.656 -6.293 20.781 1 28.78 49 ASP B C 1
ATOM 3479 O O . ASP B 1 49 ? 18.438 -5.566 20.156 1 28.78 49 ASP B O 1
ATOM 3483 N N . LYS B 1 50 ? 18.328 -7.254 21.594 1 30.98 50 LYS B N 1
ATOM 3484 C CA . LYS B 1 50 ? 19.578 -8.008 21.516 1 30.98 50 LYS B CA 1
ATOM 3485 C C . LYS B 1 50 ? 19.922 -8.375 20.078 1 30.98 50 LYS B C 1
ATOM 3487 O O . LYS B 1 50 ? 20.938 -9.023 19.828 1 30.98 50 LYS B O 1
ATOM 3492 N N . ARG B 1 51 ? 18.953 -8.406 19.203 1 29.39 51 ARG B N 1
ATOM 3493 C CA . ARG B 1 51 ? 19.234 -9.219 18.016 1 29.39 51 ARG B CA 1
ATOM 3494 C C . ARG B 1 51 ? 20.219 -8.5 17.094 1 29.39 51 ARG B C 1
ATOM 3496 O O . ARG B 1 51 ? 20.562 -9.023 16.031 1 29.39 51 ARG B O 1
ATOM 3503 N N . ARG B 1 52 ? 20.422 -7.191 17.172 1 30.39 52 ARG B N 1
ATOM 3504 C CA . ARG B 1 52 ? 21.109 -6.633 16.016 1 30.39 52 ARG B CA 1
ATOM 3505 C C . ARG B 1 52 ? 22.609 -6.816 16.109 1 30.39 52 ARG B C 1
ATOM 3507 O O . ARG B 1 52 ? 23.375 -6.051 15.516 1 30.39 52 ARG B O 1
ATOM 3514 N N . SER B 1 53 ? 23.141 -7.629 17.094 1 26.41 53 SER B N 1
ATOM 3515 C CA . SER B 1 53 ? 24.594 -7.621 17 1 26.41 53 SER B CA 1
ATOM 3516 C C . SER B 1 53 ? 25.078 -8.359 15.75 1 26.41 53 SER B C 1
ATOM 3518 O O . SER B 1 53 ? 25.094 -9.586 15.719 1 26.41 53 SER B O 1
ATOM 3520 N N . SER B 1 54 ? 24.516 -8.195 14.617 1 24.72 54 SER B N 1
ATOM 3521 C CA . SER B 1 54 ? 25.062 -9.008 13.539 1 24.72 54 SER B CA 1
ATOM 3522 C C . SER B 1 54 ? 26.531 -8.703 13.312 1 24.72 54 SER B C 1
ATOM 3524 O O . SER B 1 54 ? 26.938 -7.539 13.25 1 24.72 54 SER B O 1
ATOM 3526 N N . LEU B 1 55 ? 27.344 -9.547 13.891 1 24 55 LEU B N 1
ATOM 3527 C CA . LEU B 1 55 ? 28.75 -9.734 13.523 1 24 55 LEU B CA 1
ATOM 3528 C C . LEU B 1 55 ? 28.891 -9.984 12.023 1 24 55 LEU B C 1
ATOM 3530 O O . LEU B 1 55 ? 28.375 -10.984 11.508 1 24 55 LEU B O 1
ATOM 3534 N N . LEU B 1 56 ? 28.797 -9.055 11.195 1 23.52 56 LEU B N 1
ATOM 3535 C CA . LEU B 1 56 ? 29.062 -9.266 9.781 1 23.52 56 LEU B CA 1
ATOM 3536 C C . LEU B 1 56 ? 30.438 -9.898 9.578 1 23.52 56 LEU B C 1
ATOM 3538 O O . LEU B 1 56 ? 31.453 -9.305 9.922 1 23.52 56 LEU B O 1
ATOM 3542 N N . VAL B 1 57 ? 30.531 -11.18 9.891 1 21.36 57 VAL B N 1
ATOM 3543 C CA . VAL B 1 57 ? 31.703 -11.922 9.438 1 21.36 57 VAL B CA 1
ATOM 3544 C C . VAL B 1 57 ? 31.734 -11.969 7.91 1 21.36 57 VAL B C 1
ATOM 3546 O O . VAL B 1 57 ? 30.812 -12.484 7.285 1 21.36 57 VAL B O 1
ATOM 3549 N N . SER B 1 58 ? 32.25 -11.047 7.215 1 21.64 58 SER B N 1
ATOM 3550 C CA . SER B 1 58 ? 32.531 -11.07 5.777 1 21.64 58 SER B CA 1
ATOM 3551 C C . SER B 1 58 ? 33.375 -12.273 5.395 1 21.64 58 SER B C 1
ATOM 3553 O O . SER B 1 58 ? 34.5 -12.398 5.828 1 21.64 58 SER B O 1
ATOM 3555 N N . ALA B 1 59 ? 32.812 -13.469 5.32 1 21.11 59 ALA B N 1
ATOM 3556 C CA . ALA B 1 59 ? 33.531 -14.602 4.785 1 21.11 59 ALA B CA 1
ATOM 3557 C C . ALA B 1 59 ? 33.938 -14.352 3.332 1 21.11 59 ALA B C 1
ATOM 3559 O O . ALA B 1 59 ? 33.094 -14.055 2.488 1 21.11 59 ALA B O 1
ATOM 3560 N N . CYS B 1 60 ? 35.062 -13.836 3.051 1 21.72 60 CYS B N 1
ATOM 3561 C CA . CYS B 1 60 ? 35.75 -13.766 1.76 1 21.72 60 CYS B CA 1
ATOM 3562 C C . CYS B 1 60 ? 35.906 -15.148 1.145 1 21.72 60 CYS B C 1
ATOM 3564 O O . CYS B 1 60 ? 36.531 -16.016 1.721 1 21.72 60 CYS B O 1
ATOM 3566 N N . PHE B 1 61 ? 34.781 -15.719 0.597 1 19.3 61 PHE B N 1
ATOM 3567 C CA . PHE B 1 61 ? 34.938 -16.984 -0.114 1 19.3 61 PHE B CA 1
ATOM 3568 C C . PHE B 1 61 ? 35.969 -16.859 -1.225 1 19.3 61 PHE B C 1
ATOM 3570 O O . PHE B 1 61 ? 35.844 -16 -2.096 1 19.3 61 PHE B O 1
ATOM 3577 N N . ASP B 1 62 ? 37.156 -17.234 -0.962 1 21.97 62 ASP B N 1
ATOM 3578 C CA . ASP B 1 62 ? 38.25 -17.453 -1.918 1 21.97 62 ASP B CA 1
ATOM 3579 C C . ASP B 1 62 ? 37.906 -18.578 -2.885 1 21.97 62 ASP B C 1
ATOM 3581 O O . ASP B 1 62 ? 37.969 -19.75 -2.523 1 21.97 62 ASP B O 1
ATOM 3585 N N . GLY B 1 63 ? 36.781 -18.547 -3.635 1 20.06 63 GLY B N 1
ATOM 3586 C CA . GLY B 1 63 ? 36.531 -19.609 -4.602 1 20.06 63 GLY B CA 1
ATOM 3587 C C . GLY B 1 63 ? 37.688 -19.812 -5.57 1 20.06 63 GLY B C 1
ATOM 3588 O O . GLY B 1 63 ? 38.031 -18.891 -6.309 1 20.06 63 GLY B O 1
ATOM 3589 N N . SER B 1 64 ? 38.625 -20.562 -5.184 1 21.28 64 SER B N 1
ATOM 3590 C CA . SER B 1 64 ? 39.625 -21.109 -6.113 1 21.28 64 SER B CA 1
ATOM 3591 C C . SER B 1 64 ? 38.938 -21.828 -7.273 1 21.28 64 SER B C 1
ATOM 3593 O O . SER B 1 64 ? 38.219 -22.812 -7.07 1 21.28 64 SER B O 1
ATOM 3595 N N . PHE B 1 65 ? 38.469 -21.125 -8.328 1 19.91 65 PHE B N 1
ATOM 3596 C CA . PHE B 1 65 ? 38.031 -21.703 -9.602 1 19.91 65 PHE B CA 1
ATOM 3597 C C . PHE B 1 65 ? 39.062 -22.672 -10.133 1 19.91 65 PHE B C 1
ATOM 3599 O O . PHE B 1 65 ? 40.219 -22.281 -10.344 1 19.91 65 PHE B O 1
ATOM 3606 N N . TRP B 1 66 ? 39 -23.922 -9.734 1 20.5 66 TRP B N 1
ATOM 3607 C CA . TRP B 1 66 ? 39.781 -24.953 -10.375 1 20.5 66 TRP B CA 1
ATOM 3608 C C . TRP B 1 66 ? 39.719 -24.844 -11.898 1 20.5 66 TRP B C 1
ATOM 3610 O O . TRP B 1 66 ? 38.781 -24.281 -12.438 1 20.5 66 TRP B O 1
ATOM 3620 N N . GLY B 1 67 ? 40.812 -25.266 -12.578 1 20.11 67 GLY B N 1
ATOM 3621 C CA . GLY B 1 67 ? 41.438 -25.281 -13.891 1 20.11 67 GLY B CA 1
ATOM 3622 C C . GLY B 1 67 ? 40.625 -26.031 -14.922 1 20.11 67 GLY B C 1
ATOM 3623 O O . GLY B 1 67 ? 40.562 -27.266 -14.906 1 20.11 67 GLY B O 1
ATOM 3624 N N . LEU B 1 68 ? 39.312 -25.719 -15.195 1 19.77 68 LEU B N 1
ATOM 3625 C CA . LEU B 1 68 ? 38.75 -26.422 -16.344 1 19.77 68 LEU B CA 1
ATOM 3626 C C . LEU B 1 68 ? 39.688 -26.328 -17.547 1 19.77 68 LEU B C 1
ATOM 3628 O O . LEU B 1 68 ? 40.281 -25.297 -17.781 1 19.77 68 LEU B O 1
ATOM 3632 N N . ASP B 1 69 ? 40.062 -27.453 -18.125 1 20.2 69 ASP B N 1
ATOM 3633 C CA . ASP B 1 69 ? 40.875 -27.797 -19.297 1 20.2 69 ASP B CA 1
ATOM 3634 C C . ASP B 1 69 ? 40.438 -26.953 -20.5 1 20.2 69 ASP B C 1
ATOM 3636 O O . ASP B 1 69 ? 39.281 -26.609 -20.641 1 20.2 69 ASP B O 1
ATOM 3640 N N . THR B 1 70 ? 41.438 -26.328 -21.203 1 22.34 70 THR B N 1
ATOM 3641 C CA . THR B 1 70 ? 41.688 -25.453 -22.344 1 22.34 70 THR B CA 1
ATOM 3642 C C . THR B 1 70 ? 41 -26.016 -23.594 1 22.34 70 THR B C 1
ATOM 3644 O O . THR B 1 70 ? 41.5 -27 -24.172 1 22.34 70 THR B O 1
ATOM 3647 N N . VAL B 1 71 ? 39.812 -26.469 -23.688 1 20.73 71 VAL B N 1
ATOM 3648 C CA . VAL B 1 71 ? 39.594 -26.875 -25.062 1 20.73 71 VAL B CA 1
ATOM 3649 C C . VAL B 1 71 ? 40.031 -25.75 -26 1 20.73 71 VAL B C 1
ATOM 3651 O O . VAL B 1 71 ? 40 -24.578 -25.625 1 20.73 71 VAL B O 1
ATOM 3654 N N . ASP B 1 72 ? 40.438 -26.031 -27.312 1 19.17 72 ASP B N 1
ATOM 3655 C CA . ASP B 1 72 ? 41.344 -25.516 -28.359 1 19.17 72 ASP B CA 1
ATOM 3656 C C . ASP B 1 72 ? 40.969 -24.078 -28.734 1 19.17 72 ASP B C 1
ATOM 3658 O O . ASP B 1 72 ? 41.844 -23.203 -28.75 1 19.17 72 ASP B O 1
ATOM 3662 N N . GLY B 1 73 ? 40.219 -23.891 -29.797 1 21.33 73 GLY B N 1
ATOM 3663 C CA . GLY B 1 73 ? 40.469 -23 -30.922 1 21.33 73 GLY B CA 1
ATOM 3664 C C . GLY B 1 73 ? 40.156 -21.547 -30.609 1 21.33 73 GLY B C 1
ATOM 3665 O O . GLY B 1 73 ? 40.406 -20.656 -31.438 1 21.33 73 GLY B O 1
ATOM 3666 N N . MET B 1 74 ? 39 -21.312 -29.891 1 20.28 74 MET B N 1
ATOM 3667 C CA . MET B 1 74 ? 38.594 -19.938 -30.156 1 20.28 74 MET B CA 1
ATOM 3668 C C . MET B 1 74 ? 39.594 -18.938 -29.578 1 20.28 74 MET B C 1
ATOM 3670 O O . MET B 1 74 ? 40.156 -19.172 -28.5 1 20.28 74 MET B O 1
ATOM 3674 N N . LYS B 1 75 ? 40.125 -18.094 -30.453 1 21.61 75 LYS B N 1
ATOM 3675 C CA . LYS B 1 75 ? 41.125 -17 -30.328 1 21.61 75 LYS B CA 1
ATOM 3676 C C . LYS B 1 75 ? 40.875 -16.203 -29.047 1 21.61 75 LYS B C 1
ATOM 3678 O O . LYS B 1 75 ? 39.719 -15.891 -28.719 1 21.61 75 LYS B O 1
ATOM 3683 N N . HIS B 1 76 ? 41.781 -16.281 -28.109 1 21.11 76 HIS B N 1
ATOM 3684 C CA . HIS B 1 76 ? 42 -15.711 -26.781 1 21.11 76 HIS B CA 1
ATOM 3685 C C . HIS B 1 76 ? 41.844 -14.195 -26.781 1 21.11 76 HIS B C 1
ATOM 3687 O O . HIS B 1 76 ? 42.719 -13.477 -27.297 1 21.11 76 HIS B O 1
ATOM 3693 N N . ALA B 1 77 ? 40.688 -13.648 -27.156 1 21.14 77 ALA B N 1
ATOM 3694 C CA . ALA B 1 77 ? 40.75 -12.195 -27.031 1 21.14 77 ALA B CA 1
ATOM 3695 C C . ALA B 1 77 ? 41.344 -11.789 -25.688 1 21.14 77 ALA B C 1
ATOM 3697 O O . ALA B 1 77 ? 41 -12.359 -24.656 1 21.14 77 ALA B O 1
ATOM 3698 N N . SER B 1 78 ? 42.562 -11.375 -25.734 1 20.73 78 SER B N 1
ATOM 3699 C CA . SER B 1 78 ? 43.406 -10.922 -24.641 1 20.73 78 SER B CA 1
ATOM 3700 C C . SER B 1 78 ? 42.656 -10.039 -23.672 1 20.73 78 SER B C 1
ATOM 3702 O O . SER B 1 78 ? 42.125 -8.992 -24.062 1 20.73 78 SER B O 1
ATOM 3704 N N . LEU B 1 79 ? 41.938 -10.633 -22.781 1 21.38 79 LEU B N 1
ATOM 3705 C CA . LEU B 1 79 ? 41.344 -9.844 -21.703 1 21.38 79 LEU B CA 1
ATOM 3706 C C . LEU B 1 79 ? 42.406 -9.023 -20.984 1 21.38 79 LEU B C 1
ATOM 3708 O O . LEU B 1 79 ? 43.406 -9.578 -20.5 1 21.38 79 LEU B O 1
ATOM 3712 N N . ALA B 1 80 ? 42.594 -7.805 -21.438 1 23.06 80 ALA B N 1
ATOM 3713 C CA . ALA B 1 80 ? 43.562 -6.93 -20.797 1 23.06 80 ALA B CA 1
ATOM 3714 C C . ALA B 1 80 ? 43.469 -7.008 -19.281 1 23.06 80 ALA B C 1
ATOM 3716 O O . ALA B 1 80 ? 42.375 -7.246 -18.734 1 23.06 80 ALA B O 1
ATOM 3717 N N . PRO B 1 81 ? 44.562 -7.078 -18.562 1 23.7 81 PRO B N 1
ATOM 3718 C CA . PRO B 1 81 ? 44.719 -7.168 -17.109 1 23.7 81 PRO B CA 1
ATOM 3719 C C . PRO B 1 81 ? 44.031 -6.027 -16.359 1 23.7 81 PRO B C 1
ATOM 3721 O O . PRO B 1 81 ? 44.125 -4.867 -16.766 1 23.7 81 PRO B O 1
ATOM 3724 N N . PHE B 1 82 ? 42.844 -6.219 -15.766 1 22.73 82 PHE B N 1
ATOM 3725 C CA . PHE B 1 82 ? 42.125 -5.27 -14.914 1 22.73 82 PHE B CA 1
ATOM 3726 C C . PHE B 1 82 ? 43.031 -4.809 -13.766 1 22.73 82 PHE B C 1
ATOM 3728 O O . PHE B 1 82 ? 43.5 -5.621 -12.961 1 22.73 82 PHE B O 1
ATOM 3735 N N . THR B 1 83 ? 43.781 -3.785 -14.023 1 25.11 83 THR B N 1
ATOM 3736 C CA . THR B 1 83 ? 44.5 -3.213 -12.898 1 25.11 83 THR B CA 1
ATOM 3737 C C . THR B 1 83 ? 43.562 -2.805 -11.781 1 25.11 83 THR B C 1
ATOM 3739 O O . THR B 1 83 ? 42.531 -2.15 -12.031 1 25.11 83 THR B O 1
ATOM 3742 N N . PRO B 1 84 ? 43.656 -3.307 -10.586 1 27.73 84 PRO B N 1
ATOM 3743 C CA . PRO B 1 84 ? 42.906 -3.094 -9.359 1 27.73 84 PRO B CA 1
ATOM 3744 C C . PRO B 1 84 ? 42.844 -1.625 -8.938 1 27.73 84 PRO B C 1
ATOM 3746 O O . PRO B 1 84 ? 42.469 -1.314 -7.805 1 27.73 84 PRO B O 1
ATOM 3749 N N . SER B 1 85 ? 42.719 -0.682 -9.852 1 26.17 85 SER B N 1
ATOM 3750 C CA . SER B 1 85 ? 42.906 0.661 -9.32 1 26.17 85 SER B CA 1
ATOM 3751 C C . SER B 1 85 ? 41.844 1.014 -8.297 1 26.17 85 SER B C 1
ATOM 3753 O O . SER B 1 85 ? 40.75 0.421 -8.305 1 26.17 85 SER B O 1
ATOM 3755 N N . LYS B 1 86 ? 42.031 2.07 -7.43 1 33.19 86 LYS B N 1
ATOM 3756 C CA . LYS B 1 86 ? 41.312 2.729 -6.348 1 33.19 86 LYS B CA 1
ATOM 3757 C C . LYS B 1 86 ? 39.844 2.924 -6.707 1 33.19 86 LYS B C 1
ATOM 3759 O O . LYS B 1 86 ? 39.062 3.316 -5.859 1 33.19 86 LYS B O 1
ATOM 3764 N N . LEU B 1 87 ? 39.406 2.916 -7.926 1 32.91 87 LEU B N 1
ATOM 3765 C CA . LEU B 1 87 ? 38.094 3.053 -8.492 1 32.91 87 LEU B CA 1
ATOM 3766 C C . LEU B 1 87 ? 37.281 1.775 -8.289 1 32.91 87 LEU B C 1
ATOM 3768 O O . LEU B 1 87 ? 36.094 1.734 -8.602 1 32.91 87 LEU B O 1
ATOM 3772 N N . ALA B 1 88 ? 37.812 0.749 -7.852 1 36.84 88 ALA B N 1
ATOM 3773 C CA . ALA B 1 88 ? 37.219 -0.581 -7.672 1 36.84 88 ALA B CA 1
ATOM 3774 C C . ALA B 1 88 ? 36.344 -0.632 -6.426 1 36.84 88 ALA B C 1
ATOM 3776 O O . ALA B 1 88 ? 35.312 -1.301 -6.414 1 36.84 88 ALA B O 1
ATOM 3777 N N . ASN B 1 89 ? 36.656 0.097 -5.426 1 39.75 89 ASN B N 1
ATOM 3778 C CA . ASN B 1 89 ? 35.938 0.01 -4.148 1 39.75 89 ASN B CA 1
ATOM 3779 C C . ASN B 1 89 ? 34.625 0.742 -4.188 1 39.75 89 ASN B C 1
ATOM 3781 O O . ASN B 1 89 ? 33.625 0.291 -3.586 1 39.75 89 ASN B O 1
ATOM 3785 N N . GLU B 1 90 ? 34.562 2.027 -4.742 1 43.69 90 GLU B N 1
ATOM 3786 C CA . GLU B 1 90 ? 33.281 2.736 -4.855 1 43.69 90 GLU B CA 1
ATOM 3787 C C . GLU B 1 90 ? 32.281 1.95 -5.707 1 43.69 90 GLU B C 1
ATOM 3789 O O . GLU B 1 90 ? 31.094 1.949 -5.426 1 43.69 90 GLU B O 1
ATOM 3794 N N . SER B 1 91 ? 32.812 1.172 -6.703 1 48.69 91 SER B N 1
ATOM 3795 C CA . SER B 1 91 ? 32.031 0.354 -7.621 1 48.69 91 SER B CA 1
ATOM 3796 C C . SER B 1 91 ? 31.375 -0.826 -6.898 1 48.69 91 SER B C 1
ATOM 3798 O O . SER B 1 91 ? 30.219 -1.148 -7.137 1 48.69 91 SER B O 1
ATOM 3800 N N . THR B 1 92 ? 32.156 -1.128 -5.82 1 50.28 92 THR B N 1
ATOM 3801 C CA . THR B 1 92 ? 31.625 -2.287 -5.109 1 50.28 92 THR B CA 1
ATOM 3802 C C . THR B 1 92 ? 30.5 -1.876 -4.164 1 50.28 92 THR B C 1
ATOM 3804 O O . THR B 1 92 ? 29.484 -2.58 -4.043 1 50.28 92 THR B O 1
ATOM 3807 N N . ALA B 1 93 ? 30.703 -0.621 -3.568 1 53.28 93 ALA B N 1
ATOM 3808 C CA . ALA B 1 93 ? 29.672 -0.143 -2.648 1 53.28 93 ALA B CA 1
ATOM 3809 C C . ALA B 1 93 ? 28.375 0.189 -3.395 1 53.28 93 ALA B C 1
ATOM 3811 O O . ALA B 1 93 ? 27.281 -0.121 -2.922 1 53.28 93 ALA B O 1
ATOM 3812 N N . GLN B 1 94 ? 28.578 0.745 -4.535 1 61.22 94 GLN B N 1
ATOM 3813 C CA . GLN B 1 94 ? 27.406 1.085 -5.336 1 61.22 94 GLN B CA 1
ATOM 3814 C C . GLN B 1 94 ? 26.703 -0.17 -5.84 1 61.22 94 GLN B C 1
ATOM 3816 O O . GLN B 1 94 ? 25.469 -0.231 -5.863 1 61.22 94 GLN B O 1
ATOM 3821 N N . THR B 1 95 ? 27.531 -1.099 -6.18 1 60.66 95 THR B N 1
ATOM 3822 C CA . THR B 1 95 ? 26.969 -2.357 -6.645 1 60.66 95 THR B CA 1
ATOM 3823 C C . THR B 1 95 ? 26.219 -3.061 -5.52 1 60.66 95 THR B C 1
ATOM 3825 O O . THR B 1 95 ? 25.141 -3.619 -5.738 1 60.66 95 THR B O 1
ATOM 3828 N N . ALA B 1 96 ? 26.875 -2.947 -4.363 1 61.19 96 ALA B N 1
ATOM 3829 C CA . ALA B 1 96 ? 26.219 -3.559 -3.207 1 61.19 96 ALA B CA 1
ATOM 3830 C C . ALA B 1 96 ? 24.922 -2.846 -2.873 1 61.19 96 ALA B C 1
ATOM 3832 O O . ALA B 1 96 ? 23.906 -3.488 -2.553 1 61.19 96 ALA B O 1
ATOM 3833 N N . LEU B 1 97 ? 25.047 -1.604 -3.029 1 66.62 97 LEU B N 1
ATOM 3834 C CA . LEU B 1 97 ? 23.844 -0.813 -2.76 1 66.62 97 LEU B CA 1
ATOM 3835 C C . LEU B 1 97 ? 22.75 -1.121 -3.777 1 66.62 97 LEU B C 1
ATOM 3837 O O . LEU B 1 97 ? 21.594 -1.294 -3.41 1 66.62 97 LEU B O 1
ATOM 3841 N N . ASP B 1 98 ? 23.203 -1.275 -4.961 1 68.38 98 ASP B N 1
ATOM 3842 C CA . ASP B 1 98 ? 22.25 -1.576 -6.02 1 68.38 98 ASP B CA 1
ATOM 3843 C C . ASP B 1 98 ? 21.625 -2.955 -5.816 1 68.38 98 ASP B C 1
ATOM 3845 O O . ASP B 1 98 ? 20.406 -3.127 -6 1 68.38 98 ASP B O 1
ATOM 3849 N N . GLY B 1 99 ? 22.5 -3.838 -5.477 1 70.62 99 GLY B N 1
ATOM 3850 C CA . GLY B 1 99 ? 22 -5.176 -5.219 1 70.62 99 GLY B CA 1
ATOM 3851 C C . GLY B 1 99 ? 21.031 -5.234 -4.051 1 70.62 99 GLY B C 1
ATOM 3852 O O . GLY B 1 99 ? 20.031 -5.941 -4.109 1 70.62 99 GLY B O 1
ATOM 3853 N N . PHE B 1 100 ? 21.406 -4.406 -3.197 1 71.44 100 PHE B N 1
ATOM 3854 C CA . PHE B 1 100 ? 20.531 -4.367 -2.023 1 71.44 100 PHE B CA 1
ATOM 3855 C C . PHE B 1 100 ? 19.188 -3.736 -2.361 1 71.44 100 PHE B C 1
ATOM 3857 O O . PHE B 1 100 ? 18.141 -4.211 -1.915 1 71.44 100 PHE B O 1
ATOM 3864 N N . LEU B 1 101 ? 19.188 -2.844 -3.221 1 71.75 101 LEU B N 1
ATOM 3865 C CA . LEU B 1 101 ? 17.984 -2.062 -3.484 1 71.75 101 LEU B CA 1
ATOM 3866 C C . LEU B 1 101 ? 17.141 -2.715 -4.574 1 71.75 101 LEU B C 1
ATOM 3868 O O . LEU B 1 101 ? 15.914 -2.695 -4.508 1 71.75 101 LEU B O 1
ATOM 3872 N N . ARG B 1 102 ? 17.797 -3.324 -5.48 1 79.81 102 ARG B N 1
ATOM 3873 C CA . ARG B 1 102 ? 17.062 -3.797 -6.652 1 79.81 102 ARG B CA 1
ATOM 3874 C C . ARG B 1 102 ? 17.016 -5.32 -6.688 1 79.81 102 ARG B C 1
ATOM 3876 O O . ARG B 1 102 ? 16.25 -5.902 -7.469 1 79.81 102 ARG B O 1
ATOM 3883 N N . GLY B 1 103 ? 17.688 -5.938 -5.812 1 89.06 103 GLY B N 1
ATOM 3884 C CA . GLY B 1 103 ? 17.75 -7.391 -5.801 1 89.06 103 GLY B CA 1
ATOM 3885 C C . GLY B 1 103 ? 18.906 -7.941 -6.609 1 89.06 103 GLY B C 1
ATOM 3886 O O . GLY B 1 103 ? 19.531 -7.215 -7.395 1 89.06 103 GLY B O 1
ATOM 3887 N N . MET B 1 104 ? 19.25 -9.195 -6.359 1 89.69 104 MET B N 1
ATOM 3888 C CA . MET B 1 104 ? 20.359 -9.836 -7.059 1 89.69 104 MET B CA 1
ATOM 3889 C C . MET B 1 104 ? 20.172 -11.352 -7.102 1 89.69 104 MET B C 1
ATOM 3891 O O . MET B 1 104 ? 19.5 -11.922 -6.238 1 89.69 104 MET B O 1
ATOM 3895 N N . PHE B 1 105 ? 20.719 -11.898 -8.141 1 90.69 105 PHE B N 1
ATOM 3896 C CA . PHE B 1 105 ? 20.75 -13.352 -8.18 1 90.69 105 PHE B CA 1
ATOM 3897 C C . PHE B 1 105 ? 21.812 -13.891 -7.23 1 90.69 105 PHE B C 1
ATOM 3899 O O . PHE B 1 105 ? 22.906 -13.32 -7.113 1 90.69 105 PHE B O 1
ATOM 3906 N N . VAL B 1 106 ? 21.406 -14.898 -6.609 1 88.94 106 VAL B N 1
ATOM 3907 C CA . VAL B 1 106 ? 22.328 -15.57 -5.699 1 88.94 106 VAL B CA 1
ATOM 3908 C C . VAL B 1 106 ? 22.344 -17.078 -5.996 1 88.94 106 VAL B C 1
ATOM 3910 O O . VAL B 1 106 ? 21.594 -17.547 -6.84 1 88.94 106 VAL B O 1
ATOM 3913 N N . GLU B 1 107 ? 23.266 -17.844 -5.418 1 83.62 107 GLU B N 1
ATOM 3914 C CA . GLU B 1 107 ? 23.391 -19.297 -5.578 1 83.62 107 GLU B CA 1
ATOM 3915 C C . GLU B 1 107 ? 23.453 -19.688 -7.055 1 83.62 107 GLU B C 1
ATOM 3917 O O . GLU B 1 107 ? 22.656 -20.516 -7.516 1 83.62 107 GLU B O 1
ATOM 3922 N N . ASP B 1 108 ? 24.297 -19.219 -7.766 1 78.31 108 ASP B N 1
ATOM 3923 C CA . ASP B 1 108 ? 24.578 -19.516 -9.164 1 78.31 108 ASP B CA 1
ATOM 3924 C C . ASP B 1 108 ? 23.391 -19.125 -10.055 1 78.31 108 ASP B C 1
ATOM 3926 O O . ASP B 1 108 ? 22.984 -19.891 -10.93 1 78.31 108 ASP B O 1
ATOM 3930 N N . LYS B 1 109 ? 22.531 -18.141 -9.648 1 77.88 109 LYS B N 1
ATOM 3931 C CA . LYS B 1 109 ? 21.547 -17.438 -10.461 1 77.88 109 LYS B CA 1
ATOM 3932 C C . LYS B 1 109 ? 20.188 -18.125 -10.406 1 77.88 109 LYS B C 1
ATOM 3934 O O . LYS B 1 109 ? 19.297 -17.797 -11.18 1 77.88 109 LYS B O 1
ATOM 3939 N N . PHE B 1 110 ? 20.094 -19.078 -9.523 1 86.62 110 PHE B N 1
ATOM 3940 C CA . PHE B 1 110 ? 18.828 -19.812 -9.453 1 86.62 110 PHE B CA 1
ATOM 3941 C C . PHE B 1 110 ? 17.875 -19.141 -8.484 1 86.62 110 PHE B C 1
ATOM 3943 O O . PHE B 1 110 ? 16.656 -19.344 -8.57 1 86.62 110 PHE B O 1
ATOM 3950 N N . VAL B 1 111 ? 18.5 -18.422 -7.633 1 94.31 111 VAL B N 1
ATOM 3951 C CA . VAL B 1 111 ? 17.703 -17.766 -6.613 1 94.31 111 VAL B CA 1
ATOM 3952 C C . VAL B 1 111 ? 17.875 -16.25 -6.707 1 94.31 111 VAL B C 1
ATOM 3954 O O . VAL B 1 111 ? 19 -15.766 -6.859 1 94.31 111 VAL B O 1
ATOM 3957 N N . TYR B 1 112 ? 16.766 -15.602 -6.777 1 94.81 112 TYR B N 1
ATOM 3958 C CA . TYR B 1 112 ? 16.781 -14.141 -6.754 1 94.81 112 TYR B CA 1
ATOM 3959 C C . TYR B 1 112 ? 16.453 -13.609 -5.363 1 94.81 112 TYR B C 1
ATOM 3961 O O . TYR B 1 112 ? 15.461 -14.016 -4.758 1 94.81 112 TYR B O 1
ATOM 3969 N N . ARG B 1 113 ? 17.281 -12.727 -4.867 1 95.44 113 ARG B N 1
ATOM 3970 C CA . ARG B 1 113 ? 17.125 -12.203 -3.516 1 95.44 113 ARG B CA 1
ATOM 3971 C C . ARG B 1 113 ? 16.875 -10.695 -3.539 1 95.44 113 ARG B C 1
ATOM 3973 O O . ARG B 1 113 ? 17.578 -9.953 -4.223 1 95.44 113 ARG B O 1
ATOM 3980 N N . GLN B 1 114 ? 15.914 -10.297 -2.803 1 95.69 114 GLN B N 1
ATOM 3981 C CA . GLN B 1 114 ? 15.586 -8.883 -2.648 1 95.69 114 GLN B CA 1
ATOM 3982 C C . GLN B 1 114 ? 15.438 -8.516 -1.176 1 95.69 114 GLN B C 1
ATOM 3984 O O . GLN B 1 114 ? 14.82 -9.25 -0.404 1 95.69 114 GLN B O 1
ATOM 3989 N N . ASN B 1 115 ? 15.984 -7.348 -0.835 1 93.56 115 ASN B N 1
ATOM 3990 C CA . ASN B 1 115 ? 15.852 -6.828 0.521 1 93.56 115 ASN B CA 1
ATOM 3991 C C . ASN B 1 115 ? 14.812 -5.711 0.594 1 93.56 115 ASN B C 1
ATOM 3993 O O . ASN B 1 115 ? 14.672 -4.93 -0.346 1 93.56 115 ASN B O 1
ATOM 3997 N N . PHE B 1 116 ? 14.109 -5.703 1.662 1 95 116 PHE B N 1
ATOM 3998 C CA . PHE B 1 116 ? 13.125 -4.656 1.913 1 95 116 PHE B CA 1
ATOM 3999 C C . PHE B 1 116 ? 13.297 -4.074 3.312 1 95 116 PHE B C 1
ATOM 4001 O O . PHE B 1 116 ? 13.578 -4.809 4.266 1 95 116 PHE B O 1
ATOM 4008 N N . VAL B 1 117 ? 13.195 -2.783 3.434 1 94.12 117 VAL B N 1
ATOM 4009 C CA . VAL B 1 117 ? 12.914 -2.15 4.719 1 94.12 117 VAL B CA 1
ATOM 4010 C C . VAL B 1 117 ? 11.414 -1.89 4.848 1 94.12 117 VAL B C 1
ATOM 4012 O O . VAL B 1 117 ? 10.812 -1.241 3.988 1 94.12 117 VAL B O 1
ATOM 4015 N N . VAL B 1 118 ? 10.867 -2.432 5.934 1 96.06 118 VAL B N 1
ATOM 4016 C CA . VAL B 1 118 ? 9.43 -2.293 6.117 1 96.06 118 VAL B CA 1
ATOM 4017 C C . VAL B 1 118 ? 9.078 -0.825 6.348 1 96.06 118 VAL B C 1
ATOM 4019 O O . VAL B 1 118 ? 9.648 -0.173 7.223 1 96.06 118 VAL B O 1
ATOM 4022 N N . ARG B 1 119 ? 8.148 -0.356 5.582 1 94.62 119 ARG B N 1
ATOM 4023 C CA . ARG B 1 119 ? 7.719 1.035 5.656 1 94.62 119 ARG B CA 1
ATOM 4024 C C . ARG B 1 119 ? 6.5 1.183 6.559 1 94.62 119 ARG B C 1
ATOM 4026 O O . ARG B 1 119 ? 5.805 0.203 6.836 1 94.62 119 ARG B O 1
ATOM 4033 N N . SER B 1 120 ? 6.211 2.398 7.016 1 92 120 SER B N 1
ATOM 4034 C CA . SER B 1 120 ? 5.18 2.648 8.023 1 92 120 SER B CA 1
ATOM 4035 C C . SER B 1 120 ? 3.789 2.359 7.469 1 92 120 SER B C 1
ATOM 4037 O O . SER B 1 120 ? 2.893 1.96 8.219 1 92 120 SER B O 1
ATOM 4039 N N . TYR B 1 121 ? 3.631 2.551 6.188 1 93.25 121 TYR B N 1
ATOM 4040 C CA . TYR B 1 121 ? 2.301 2.367 5.617 1 93.25 121 TYR B CA 1
ATOM 4041 C C . TYR B 1 121 ? 2.092 0.923 5.176 1 93.25 121 TYR B C 1
ATOM 4043 O O . TYR B 1 121 ? 1.061 0.592 4.582 1 93.25 121 TYR B O 1
ATOM 4051 N N . GLU B 1 122 ? 3.039 0.094 5.461 1 95.38 122 GLU B N 1
ATOM 4052 C CA . GLU B 1 122 ? 2.971 -1.321 5.105 1 95.38 122 GLU B CA 1
ATOM 4053 C C . GLU B 1 122 ? 2.549 -2.17 6.301 1 95.38 122 GLU B C 1
ATOM 4055 O O . GLU B 1 122 ? 2.4 -3.387 6.184 1 95.38 122 GLU B O 1
ATOM 4060 N N . ILE B 1 123 ? 2.326 -1.512 7.434 1 93.69 123 ILE B N 1
ATOM 4061 C CA . ILE B 1 123 ? 1.899 -2.223 8.633 1 93.69 123 ILE B CA 1
ATOM 4062 C C . ILE B 1 123 ? 0.432 -1.913 8.922 1 93.69 123 ILE B C 1
ATOM 4064 O O . ILE B 1 123 ? -0.124 -0.952 8.383 1 93.69 123 ILE B O 1
ATOM 4068 N N . GLY B 1 124 ? -0.16 -2.748 9.703 1 90.38 124 GLY B N 1
ATOM 4069 C CA . GLY B 1 124 ? -1.557 -2.588 10.07 1 90.38 124 GLY B CA 1
ATOM 4070 C C . GLY B 1 124 ? -1.741 -2.074 11.492 1 90.38 124 GLY B C 1
ATOM 4071 O O . GLY B 1 124 ? -0.792 -1.587 12.109 1 90.38 124 GLY B O 1
ATOM 4072 N N . PRO B 1 125 ? -3.01 -2.143 11.922 1 88.38 125 PRO B N 1
ATOM 4073 C CA . PRO B 1 125 ? -3.326 -1.622 13.258 1 88.38 125 PRO B CA 1
ATOM 4074 C C . PRO B 1 125 ? -2.615 -2.387 14.367 1 88.38 125 PRO B C 1
ATOM 4076 O O . PRO B 1 125 ? -2.494 -1.881 15.492 1 88.38 125 PRO B O 1
ATOM 4079 N N . ASP B 1 126 ? -2.143 -3.545 14.078 1 88.38 126 ASP B N 1
ATOM 4080 C CA . ASP B 1 126 ? -1.448 -4.32 15.102 1 88.38 126 ASP B CA 1
ATOM 4081 C C . ASP B 1 126 ? 0.053 -4.043 15.078 1 88.38 126 ASP B C 1
ATOM 4083 O O . ASP B 1 126 ? 0.832 -4.746 15.727 1 88.38 126 ASP B O 1
ATOM 4087 N N . LYS B 1 127 ? 0.533 -3.146 14.258 1 90.62 127 LYS B N 1
ATOM 4088 C CA . LYS B 1 127 ? 1.895 -2.623 14.203 1 90.62 127 LYS B CA 1
ATOM 4089 C C . LYS B 1 127 ? 2.842 -3.621 13.547 1 90.62 127 LYS B C 1
ATOM 4091 O O . LYS B 1 127 ? 4.043 -3.623 13.82 1 90.62 127 LYS B O 1
ATOM 4096 N N . THR B 1 128 ? 2.275 -4.523 12.82 1 94.31 128 THR B N 1
ATOM 4097 C CA . THR B 1 128 ? 3.076 -5.457 12.039 1 94.31 128 THR B CA 1
ATOM 4098 C C . THR B 1 128 ? 2.66 -5.422 10.57 1 94.31 128 THR B C 1
ATOM 4100 O O . THR B 1 128 ? 1.594 -4.902 10.234 1 94.31 128 THR B O 1
ATOM 4103 N N . VAL B 1 129 ? 3.523 -5.957 9.758 1 96.5 129 VAL B N 1
ATOM 4104 C CA . VAL B 1 129 ? 3.234 -6.031 8.328 1 96.5 129 VAL B CA 1
ATOM 4105 C C . VAL B 1 129 ? 1.904 -6.746 8.109 1 96.5 129 VAL B C 1
ATOM 4107 O O . VAL B 1 129 ? 1.619 -7.754 8.758 1 96.5 129 VAL B O 1
ATOM 4110 N N . THR B 1 130 ? 1.111 -6.207 7.254 1 95.31 130 THR B N 1
ATOM 4111 C CA . THR B 1 130 ? -0.136 -6.875 6.902 1 95.31 130 THR B CA 1
ATOM 4112 C C . THR B 1 130 ? 0.127 -8.055 5.973 1 95.31 130 THR B C 1
ATOM 4114 O O . THR B 1 130 ? 1.164 -8.109 5.309 1 95.31 130 THR B O 1
ATOM 4117 N N . ILE B 1 131 ? -0.812 -8.977 5.906 1 96.12 131 ILE B N 1
ATOM 4118 C CA . ILE B 1 131 ? -0.69 -10.109 4.996 1 96.12 131 ILE B CA 1
ATOM 4119 C C . ILE B 1 131 ? -0.656 -9.617 3.553 1 96.12 131 ILE B C 1
ATOM 4121 O O . ILE B 1 131 ? 0.032 -10.188 2.705 1 96.12 131 ILE B O 1
ATOM 4125 N N . GLU B 1 132 ? -1.386 -8.547 3.227 1 95.75 132 GLU B N 1
ATOM 4126 C CA . GLU B 1 132 ? -1.328 -7.945 1.897 1 95.75 132 GLU B CA 1
ATOM 4127 C C . GLU B 1 132 ? 0.085 -7.473 1.566 1 95.75 132 GLU B C 1
ATOM 4129 O O . GLU B 1 132 ? 0.578 -7.703 0.46 1 95.75 132 GLU B O 1
ATOM 4134 N N . THR B 1 133 ? 0.671 -6.801 2.521 1 96.94 133 THR B N 1
ATOM 4135 C CA . THR B 1 133 ? 2.035 -6.328 2.318 1 96.94 133 THR B CA 1
ATOM 4136 C C . THR B 1 133 ? 2.984 -7.5 2.082 1 96.94 133 THR B C 1
ATOM 4138 O O . THR B 1 133 ? 3.848 -7.441 1.206 1 96.94 133 THR B O 1
ATOM 4141 N N . LEU B 1 134 ? 2.824 -8.531 2.887 1 97.56 134 LEU B N 1
ATOM 4142 C CA . LEU B 1 134 ? 3.654 -9.719 2.699 1 97.56 134 LEU B CA 1
ATOM 4143 C C . LEU B 1 134 ? 3.521 -10.258 1.279 1 97.56 134 LEU B C 1
ATOM 4145 O O . LEU B 1 134 ? 4.523 -10.547 0.623 1 97.56 134 LEU B O 1
ATOM 4149 N N . MET B 1 135 ? 2.32 -10.336 0.786 1 97.44 135 MET B N 1
ATOM 4150 C CA . MET B 1 135 ? 2.064 -10.812 -0.571 1 97.44 135 MET B CA 1
ATOM 4151 C C . MET B 1 135 ? 2.641 -9.844 -1.603 1 97.44 135 MET B C 1
ATOM 4153 O O . MET B 1 135 ? 3.115 -10.266 -2.658 1 97.44 135 MET B O 1
ATOM 4157 N N . ASN B 1 136 ? 2.605 -8.609 -1.306 1 96.81 136 ASN B N 1
ATOM 4158 C CA . ASN B 1 136 ? 3.211 -7.605 -2.174 1 96.81 136 ASN B CA 1
ATOM 4159 C C . ASN B 1 136 ? 4.723 -7.789 -2.275 1 96.81 136 ASN B C 1
ATOM 4161 O O . ASN B 1 136 ? 5.305 -7.59 -3.344 1 96.81 136 ASN B O 1
ATOM 4165 N N . PHE B 1 137 ? 5.344 -8.148 -1.192 1 97.62 137 PHE B N 1
ATOM 4166 C CA . PHE B 1 137 ? 6.777 -8.414 -1.222 1 97.62 137 PHE B CA 1
ATOM 4167 C C . PHE B 1 137 ? 7.09 -9.578 -2.145 1 97.62 137 PHE B C 1
ATOM 4169 O O . PHE B 1 137 ? 8.055 -9.531 -2.916 1 97.62 137 PHE B O 1
ATOM 4176 N N . LEU B 1 138 ? 6.277 -10.609 -2.021 1 97.62 138 LEU B N 1
ATOM 4177 C CA . LEU B 1 138 ? 6.469 -11.766 -2.891 1 97.62 138 LEU B CA 1
ATOM 4178 C C . LEU B 1 138 ? 6.348 -11.367 -4.359 1 97.62 138 LEU B C 1
ATOM 4180 O O . LEU B 1 138 ? 7.215 -11.711 -5.168 1 97.62 138 LEU B O 1
ATOM 4184 N N . GLN B 1 139 ? 5.309 -10.656 -4.629 1 94.88 139 GLN B N 1
ATOM 4185 C CA . GLN B 1 139 ? 5.055 -10.234 -6 1 94.88 139 GLN B CA 1
ATOM 4186 C C . GLN B 1 139 ? 6.172 -9.328 -6.512 1 94.88 139 GLN B C 1
ATOM 4188 O O . GLN B 1 139 ? 6.645 -9.484 -7.637 1 94.88 139 GLN B O 1
ATOM 4193 N N . GLU B 1 140 ? 6.551 -8.383 -5.715 1 94.94 140 GLU B N 1
ATOM 4194 C CA . GLU B 1 140 ? 7.617 -7.457 -6.086 1 94.94 140 GLU B CA 1
ATOM 4195 C C . GLU B 1 140 ? 8.906 -8.203 -6.418 1 94.94 140 GLU B C 1
ATOM 4197 O O . GLU B 1 140 ? 9.555 -7.918 -7.422 1 94.94 140 GLU B O 1
ATOM 4202 N N . THR B 1 141 ? 9.266 -9.117 -5.621 1 95.88 141 THR B N 1
ATOM 4203 C CA . THR B 1 141 ? 10.492 -9.875 -5.824 1 95.88 141 THR B CA 1
ATOM 4204 C C . THR B 1 141 ? 10.414 -10.703 -7.102 1 95.88 141 THR B C 1
ATOM 4206 O O . THR B 1 141 ? 11.375 -10.758 -7.875 1 95.88 141 THR B O 1
ATOM 4209 N N . ALA B 1 142 ? 9.289 -11.328 -7.316 1 93.56 142 ALA B N 1
ATOM 4210 C CA . ALA B 1 142 ? 9.094 -12.094 -8.539 1 93.56 142 ALA B CA 1
ATOM 4211 C C . ALA B 1 142 ? 9.211 -11.211 -9.773 1 93.56 142 ALA B C 1
ATOM 4213 O O . ALA B 1 142 ? 9.883 -11.57 -10.75 1 93.56 142 ALA B O 1
ATOM 4214 N N . LEU B 1 143 ? 8.609 -10.07 -9.727 1 90.69 143 LEU B N 1
ATOM 4215 C CA . LEU B 1 143 ? 8.617 -9.148 -10.859 1 90.69 143 LEU B CA 1
ATOM 4216 C C . LEU B 1 143 ? 10.023 -8.625 -11.125 1 90.69 143 LEU B C 1
ATOM 4218 O O . LEU B 1 143 ? 10.438 -8.492 -12.273 1 90.69 143 LEU B O 1
ATOM 4222 N N . ASN B 1 144 ? 10.695 -8.297 -10.086 1 91.62 144 ASN B N 1
ATOM 4223 C CA . ASN B 1 144 ? 12.07 -7.832 -10.242 1 91.62 144 ASN B CA 1
ATOM 4224 C C . ASN B 1 144 ? 12.961 -8.914 -10.828 1 91.62 144 ASN B C 1
ATOM 4226 O O . ASN B 1 144 ? 13.852 -8.625 -11.633 1 91.62 144 ASN B O 1
ATOM 4230 N N . GLN B 1 145 ? 12.781 -10.125 -10.398 1 90.5 145 GLN B N 1
ATOM 4231 C CA . GLN B 1 145 ? 13.539 -11.227 -10.984 1 90.5 145 GLN B CA 1
ATOM 4232 C C . GLN B 1 145 ? 13.297 -11.32 -12.492 1 90.5 145 GLN B C 1
ATOM 4234 O O . GLN B 1 145 ? 14.242 -11.422 -13.273 1 90.5 145 GLN B O 1
ATOM 4239 N N . VAL B 1 146 ? 12.07 -11.312 -12.867 1 84.94 146 VAL B N 1
ATOM 4240 C CA . VAL B 1 146 ? 11.703 -11.438 -14.273 1 84.94 146 VAL B CA 1
ATOM 4241 C C . VAL B 1 146 ? 12.258 -10.25 -15.062 1 84.94 146 VAL B C 1
ATOM 4243 O O . VAL B 1 146 ? 12.773 -10.414 -16.172 1 84.94 146 VAL B O 1
ATOM 4246 N N . SER B 1 147 ? 12.125 -9.117 -14.5 1 83.19 147 SER B N 1
ATOM 4247 C CA . SER B 1 147 ? 12.641 -7.914 -15.141 1 83.19 147 SER B CA 1
ATOM 4248 C C . SER B 1 147 ? 14.156 -8.008 -15.352 1 83.19 147 SER B C 1
ATOM 4250 O O . SER B 1 147 ? 14.688 -7.461 -16.312 1 83.19 147 SER B O 1
ATOM 4252 N N . SER B 1 148 ? 14.789 -8.625 -14.508 1 81.81 148 SER B N 1
ATOM 4253 C CA . SER B 1 148 ? 16.234 -8.734 -14.57 1 81.81 148 SER B CA 1
ATOM 4254 C C . SER B 1 148 ? 16.672 -9.609 -15.742 1 81.81 148 SER B C 1
ATOM 4256 O O . SER B 1 148 ? 17.812 -9.516 -16.203 1 81.81 148 SER B O 1
ATOM 4258 N N . PHE B 1 149 ? 15.812 -10.484 -16.203 1 74.25 149 PHE B N 1
ATOM 4259 C CA . PHE B 1 149 ? 16.109 -11.305 -17.359 1 74.25 149 PHE B CA 1
ATOM 4260 C C . PHE B 1 149 ? 15.945 -10.5 -18.656 1 74.25 149 PHE B C 1
ATOM 4262 O O . PHE B 1 149 ? 16.297 -10.977 -19.734 1 74.25 149 PHE B O 1
ATOM 4269 N N . GLY B 1 150 ? 15.805 -9.203 -18.578 1 61.91 150 GLY B N 1
ATOM 4270 C CA . GLY B 1 150 ? 15.695 -8.359 -19.75 1 61.91 150 GLY B CA 1
ATOM 4271 C C . GLY B 1 150 ? 14.312 -8.398 -20.375 1 61.91 150 GLY B C 1
ATOM 4272 O O . GLY B 1 150 ? 14.133 -7.973 -21.531 1 61.91 150 GLY B O 1
ATOM 4273 N N . VAL B 1 151 ? 13.531 -9.195 -19.953 1 53.56 151 VAL B N 1
ATOM 4274 C CA . VAL B 1 151 ? 12.188 -9.219 -20.516 1 53.56 151 VAL B CA 1
ATOM 4275 C C . VAL B 1 151 ? 11.477 -7.902 -20.219 1 53.56 151 VAL B C 1
ATOM 4277 O O . VAL B 1 151 ? 11.719 -7.277 -19.188 1 53.56 151 VAL B O 1
ATOM 4280 N N . SER B 1 152 ? 11.125 -7.227 -21.266 1 48.44 152 SER B N 1
ATOM 4281 C CA . SER B 1 152 ? 10.469 -5.922 -21.188 1 48.44 152 SER B CA 1
ATOM 4282 C C . SER B 1 152 ? 9.516 -5.855 -20 1 48.44 152 SER B C 1
ATOM 4284 O O . SER B 1 152 ? 8.82 -6.832 -19.703 1 48.44 152 SER B O 1
ATOM 4286 N N . GLY B 1 153 ? 9.883 -5.176 -19.031 1 47.47 153 GLY B N 1
ATOM 4287 C CA . GLY B 1 153 ? 9.234 -4.867 -17.766 1 47.47 153 GLY B CA 1
ATOM 4288 C C . GLY B 1 153 ? 7.723 -4.82 -17.875 1 47.47 153 GLY B C 1
ATOM 4289 O O . GLY B 1 153 ? 7.027 -4.73 -16.859 1 47.47 153 GLY B O 1
ATOM 4290 N N . ASN B 1 154 ? 7.242 -4.555 -19.094 1 47.59 154 ASN B N 1
ATOM 4291 C CA . ASN B 1 154 ? 5.812 -4.277 -19.188 1 47.59 154 ASN B CA 1
ATOM 4292 C C . ASN B 1 154 ? 4.984 -5.543 -19 1 47.59 154 ASN B C 1
ATOM 4294 O O . ASN B 1 154 ? 3.76 -5.473 -18.859 1 47.59 154 ASN B O 1
ATOM 4298 N N . ASP B 1 155 ? 5.699 -6.723 -19.047 1 52.44 155 ASP B N 1
ATOM 4299 C CA . ASP B 1 155 ? 4.777 -7.836 -19.234 1 52.44 155 ASP B CA 1
ATOM 4300 C C . ASP B 1 155 ? 4.895 -8.844 -18.094 1 52.44 155 ASP B C 1
ATOM 4302 O O . ASP B 1 155 ? 4.582 -10.023 -18.266 1 52.44 155 ASP B O 1
ATOM 4306 N N . PHE B 1 156 ? 4.84 -8.375 -16.969 1 56.62 156 PHE B N 1
ATOM 4307 C CA . PHE B 1 156 ? 4.645 -9.141 -15.742 1 56.62 156 PHE B CA 1
ATOM 4308 C C . PHE B 1 156 ? 5.207 -10.555 -15.898 1 56.62 156 PHE B C 1
ATOM 4310 O O . PHE B 1 156 ? 4.527 -11.531 -15.586 1 56.62 156 PHE B O 1
ATOM 4317 N N . GLY B 1 157 ? 6.473 -10.711 -16.516 1 68.06 157 GLY B N 1
ATOM 4318 C CA . GLY B 1 157 ? 7.184 -11.977 -16.406 1 68.06 157 GLY B CA 1
ATOM 4319 C C . GLY B 1 157 ? 7.102 -12.82 -17.672 1 68.06 157 GLY B C 1
ATOM 4320 O O . GLY B 1 157 ? 7.285 -14.039 -17.625 1 68.06 157 GLY B O 1
ATOM 4321 N N . THR B 1 158 ? 6.758 -12.25 -18.781 1 78.75 158 THR B N 1
ATOM 4322 C CA . THR B 1 158 ? 6.684 -12.984 -20.047 1 78.75 158 THR B CA 1
ATOM 4323 C C . THR B 1 158 ? 8.055 -13.062 -20.703 1 78.75 158 THR B C 1
ATOM 4325 O O . THR B 1 158 ? 8.797 -12.078 -20.734 1 78.75 158 THR B O 1
ATOM 4328 N N . THR B 1 159 ? 8.375 -14.242 -21.172 1 83.12 159 THR B N 1
ATOM 4329 C CA . THR B 1 159 ? 9.594 -14.422 -21.953 1 83.12 159 THR B CA 1
ATOM 4330 C C . THR B 1 159 ? 9.383 -13.977 -23.406 1 83.12 159 THR B C 1
ATOM 4332 O O . THR B 1 159 ? 8.266 -13.648 -23.797 1 83.12 159 THR B O 1
ATOM 4335 N N . ARG B 1 160 ? 10.453 -13.953 -24.094 1 84.31 160 ARG B N 1
ATOM 4336 C CA . ARG B 1 160 ? 10.383 -13.57 -25.5 1 84.31 160 ARG B CA 1
ATOM 4337 C C . ARG B 1 160 ? 9.453 -14.5 -26.281 1 84.31 160 ARG B C 1
ATOM 4339 O O . ARG B 1 160 ? 8.586 -14.039 -27.031 1 84.31 160 ARG B O 1
ATOM 4346 N N . GLU B 1 161 ? 9.609 -15.789 -26.109 1 89.5 161 GLU B N 1
ATOM 4347 C CA . GLU B 1 161 ? 8.797 -16.766 -26.812 1 89.5 161 GLU B CA 1
ATOM 4348 C C . GLU B 1 161 ? 7.332 -16.688 -26.391 1 89.5 161 GLU B C 1
ATOM 4350 O O . GLU B 1 161 ? 6.434 -16.922 -27.203 1 89.5 161 GLU B O 1
ATOM 4355 N N . MET B 1 162 ? 7.109 -16.344 -25.234 1 89.5 162 MET B N 1
ATOM 4356 C CA . MET B 1 162 ? 5.734 -16.156 -24.781 1 89.5 162 MET B CA 1
ATOM 4357 C C . MET B 1 162 ? 5.102 -14.945 -25.453 1 89.5 162 MET B C 1
ATOM 4359 O O . MET B 1 162 ? 3.963 -15.016 -25.922 1 89.5 162 MET B O 1
ATOM 4363 N N . ASP B 1 163 ? 5.863 -13.938 -25.5 1 87 163 ASP B N 1
ATOM 4364 C CA . ASP B 1 163 ? 5.359 -12.711 -26.109 1 87 163 ASP B CA 1
ATOM 4365 C C . ASP B 1 163 ? 5.02 -12.938 -27.578 1 87 163 ASP B C 1
ATOM 4367 O O . ASP B 1 163 ? 3.973 -12.5 -28.062 1 87 163 ASP B O 1
ATOM 4371 N N . LEU B 1 164 ? 5.867 -13.578 -28.25 1 89.56 164 LEU B N 1
ATOM 4372 C CA . LEU B 1 164 ? 5.672 -13.883 -29.672 1 89.56 164 LEU B CA 1
ATOM 4373 C C . LEU B 1 164 ? 4.387 -14.672 -29.891 1 89.56 164 LEU B C 1
ATOM 4375 O O . LEU B 1 164 ? 3.723 -14.523 -30.906 1 89.56 164 LEU B O 1
ATOM 4379 N N . ARG B 1 165 ? 4.016 -15.414 -28.906 1 92.5 165 ARG B N 1
ATOM 4380 C CA . ARG B 1 165 ? 2.873 -16.312 -29.031 1 92.5 165 ARG B CA 1
ATOM 4381 C C . ARG B 1 165 ? 1.665 -15.781 -28.266 1 92.5 165 ARG B C 1
ATOM 4383 O O . ARG B 1 165 ? 0.677 -16.5 -28.078 1 92.5 165 ARG B O 1
ATOM 4390 N N . LYS B 1 166 ? 1.823 -14.586 -27.656 1 91.69 166 LYS B N 1
ATOM 4391 C CA . LYS B 1 166 ? 0.759 -13.883 -26.938 1 91.69 166 LYS B CA 1
ATOM 4392 C C . LYS B 1 166 ? 0.319 -14.656 -25.703 1 91.69 166 LYS B C 1
ATOM 4394 O O . LYS B 1 166 ? -0.878 -14.789 -25.438 1 91.69 166 LYS B O 1
ATOM 4399 N N . LEU B 1 167 ? 1.347 -15.234 -25.094 1 91.25 167 LEU B N 1
ATOM 4400 C CA . LEU B 1 167 ? 1.073 -16.016 -23.891 1 91.25 167 LEU B CA 1
ATOM 4401 C C . LEU B 1 167 ? 1.418 -15.219 -22.641 1 91.25 167 LEU B C 1
ATOM 4403 O O . LEU B 1 167 ? 2.32 -14.375 -22.656 1 91.25 167 LEU B O 1
ATOM 4407 N N . ILE B 1 168 ? 0.629 -15.469 -21.547 1 89.12 168 ILE B N 1
ATOM 4408 C CA . ILE B 1 168 ? 0.908 -14.859 -20.25 1 89.12 168 ILE B CA 1
ATOM 4409 C C . ILE B 1 168 ? 0.772 -15.906 -19.156 1 89.12 168 ILE B C 1
ATOM 4411 O O . ILE B 1 168 ? 0.142 -16.953 -19.359 1 89.12 168 ILE B O 1
ATOM 4415 N N . TRP B 1 169 ? 1.396 -15.656 -18.062 1 90.31 169 TRP B N 1
ATOM 4416 C CA . TRP B 1 169 ? 1.231 -16.484 -16.859 1 90.31 169 TRP B CA 1
ATOM 4417 C C . TRP B 1 169 ? -0.004 -16.062 -16.078 1 90.31 169 TRP B C 1
ATOM 4419 O O . TRP B 1 169 ? -0.286 -14.859 -15.945 1 90.31 169 TRP B O 1
ATOM 4429 N N . VAL B 1 170 ? -0.727 -17 -15.594 1 90.88 170 VAL B N 1
ATOM 4430 C CA . VAL B 1 170 ? -1.854 -16.719 -14.711 1 90.88 170 VAL B CA 1
ATOM 4431 C C . VAL B 1 170 ? -1.695 -17.484 -13.406 1 90.88 170 VAL B C 1
ATOM 4433 O O . VAL B 1 170 ? -1.463 -18.703 -13.414 1 90.88 170 VAL B O 1
ATOM 4436 N N . ALA B 1 171 ? -1.808 -16.766 -12.336 1 92.62 171 ALA B N 1
ATOM 4437 C CA . ALA B 1 171 ? -1.714 -17.406 -11.031 1 92.62 171 ALA B CA 1
ATOM 4438 C C . ALA B 1 171 ? -2.973 -18.219 -10.727 1 92.62 171 ALA B C 1
ATOM 4440 O O . ALA B 1 171 ? -4.09 -17.703 -10.844 1 92.62 171 ALA B O 1
ATOM 4441 N N . THR B 1 172 ? -2.787 -19.453 -10.297 1 93.69 172 THR B N 1
ATOM 4442 C CA . THR B 1 172 ? -3.939 -20.297 -9.984 1 93.69 172 THR B CA 1
ATOM 4443 C C . THR B 1 172 ? -4.051 -20.516 -8.477 1 93.69 172 THR B C 1
ATOM 4445 O O . THR B 1 172 ? -5.156 -20.609 -7.938 1 93.69 172 THR B O 1
ATOM 4448 N N . ARG B 1 173 ? -2.91 -20.688 -7.875 1 95.31 173 ARG B N 1
ATOM 4449 C CA . ARG B 1 173 ? -2.918 -20.938 -6.438 1 95.31 173 ARG B CA 1
ATOM 4450 C C . ARG B 1 173 ? -1.702 -20.312 -5.762 1 95.31 173 ARG B C 1
ATOM 4452 O O . ARG B 1 173 ? -0.631 -20.219 -6.363 1 95.31 173 ARG B O 1
ATOM 4459 N N . ILE B 1 174 ? -1.877 -20 -4.496 1 96.69 174 ILE B N 1
ATOM 4460 C CA . ILE B 1 174 ? -0.749 -19.578 -3.666 1 96.69 174 ILE B CA 1
ATOM 4461 C C . ILE B 1 174 ? -0.984 -20.016 -2.221 1 96.69 174 ILE B C 1
ATOM 4463 O O . ILE B 1 174 ? -2.117 -20 -1.736 1 96.69 174 ILE B O 1
ATOM 4467 N N . GLN B 1 175 ? 0.037 -20.469 -1.612 1 97.12 175 GLN B N 1
ATOM 4468 C CA . GLN B 1 175 ? 0.043 -20.828 -0.196 1 97.12 175 GLN B CA 1
ATOM 4469 C C . GLN B 1 175 ? 1.161 -20.094 0.546 1 97.12 175 GLN B C 1
ATOM 4471 O O . GLN B 1 175 ? 2.291 -20.031 0.059 1 97.12 175 GLN B O 1
ATOM 4476 N N . VAL B 1 176 ? 0.793 -19.578 1.686 1 97.19 176 VAL B N 1
ATOM 4477 C CA . VAL B 1 176 ? 1.777 -18.875 2.496 1 97.19 176 VAL B CA 1
ATOM 4478 C C . VAL B 1 176 ? 1.702 -19.344 3.941 1 97.19 176 VAL B C 1
ATOM 4480 O O . VAL B 1 176 ? 0.611 -19.578 4.473 1 97.19 176 VAL B O 1
ATOM 4483 N N . GLN B 1 177 ? 2.814 -19.547 4.523 1 96.38 177 GLN B N 1
ATOM 4484 C CA . GLN B 1 177 ? 2.977 -19.844 5.945 1 96.38 177 GLN B CA 1
ATOM 4485 C C . GLN B 1 177 ? 3.803 -18.766 6.637 1 96.38 177 GLN B C 1
ATOM 4487 O O . GLN B 1 177 ? 4.895 -18.422 6.18 1 96.38 177 GLN B O 1
ATOM 4492 N N . VAL B 1 178 ? 3.248 -18.281 7.703 1 96.56 178 VAL B N 1
ATOM 4493 C CA . VAL B 1 178 ? 3.904 -17.172 8.375 1 96.56 178 VAL B CA 1
ATOM 4494 C C . VAL B 1 178 ? 4.262 -17.562 9.805 1 96.56 178 VAL B C 1
ATOM 4496 O O . VAL B 1 178 ? 3.389 -17.938 10.594 1 96.56 178 VAL B O 1
ATOM 4499 N N . GLN B 1 179 ? 5.504 -17.422 10.148 1 94.06 179 GLN B N 1
ATOM 4500 C CA . GLN B 1 179 ? 5.977 -17.719 11.492 1 94.06 179 GLN B CA 1
ATOM 4501 C C . GLN B 1 179 ? 5.988 -16.469 12.367 1 94.06 179 GLN B C 1
ATOM 4503 O O . GLN B 1 179 ? 5.719 -16.547 13.57 1 94.06 179 GLN B O 1
ATOM 4508 N N . ARG B 1 180 ? 6.301 -15.391 11.758 1 94.19 180 ARG B N 1
ATOM 4509 C CA . ARG B 1 180 ? 6.379 -14.125 12.477 1 94.19 180 ARG B CA 1
ATOM 4510 C C . ARG B 1 180 ? 6.152 -12.945 11.539 1 94.19 180 ARG B C 1
ATOM 4512 O O . ARG B 1 180 ? 6.641 -12.945 10.406 1 94.19 180 ARG B O 1
ATOM 4519 N N . TYR B 1 181 ? 5.473 -11.969 12.047 1 96.12 181 TYR B N 1
ATOM 4520 C CA . TYR B 1 181 ? 5.258 -10.75 11.289 1 96.12 181 TYR B CA 1
ATOM 4521 C C . TYR B 1 181 ? 6.27 -9.68 11.672 1 96.12 181 TYR B C 1
ATOM 4523 O O . TYR B 1 181 ? 6.539 -9.469 12.859 1 96.12 181 TYR B O 1
ATOM 4531 N N . SER B 1 182 ? 6.82 -9.023 10.68 1 96.81 182 SER B N 1
ATOM 4532 C CA . SER B 1 182 ? 7.809 -7.977 10.891 1 96.81 182 SER B CA 1
ATOM 4533 C C . SER B 1 182 ? 7.145 -6.652 11.258 1 96.81 182 SER B C 1
ATOM 4535 O O . SER B 1 182 ? 5.949 -6.465 11.016 1 96.81 182 SER B O 1
ATOM 4537 N N . LYS B 1 183 ? 7.965 -5.793 11.82 1 95.06 183 LYS B N 1
ATOM 4538 C CA . LYS B 1 183 ? 7.492 -4.48 12.25 1 95.06 183 LYS B CA 1
ATOM 4539 C C . LYS B 1 183 ? 8.094 -3.373 11.383 1 95.06 183 LYS B C 1
ATOM 4541 O O . LYS B 1 183 ? 8.992 -3.623 10.586 1 95.06 183 LYS B O 1
ATOM 4546 N N . TRP B 1 184 ? 7.551 -2.193 11.586 1 93.12 184 TRP B N 1
ATOM 4547 C CA . TRP B 1 184 ? 8.078 -1.017 10.898 1 93.12 184 TRP B CA 1
ATOM 4548 C C . TRP B 1 184 ? 9.57 -0.865 11.164 1 93.12 184 TRP B C 1
ATOM 4550 O O . TRP B 1 184 ? 10.031 -0.991 12.305 1 93.12 184 TRP B O 1
ATOM 4560 N N . GLY B 1 185 ? 10.281 -0.723 10.039 1 91.94 185 GLY B N 1
ATOM 4561 C CA . GLY B 1 185 ? 11.719 -0.512 10.18 1 91.94 185 GLY B CA 1
ATOM 4562 C C . GLY B 1 185 ? 12.523 -1.795 10.078 1 91.94 185 GLY B C 1
ATOM 4563 O O . GLY B 1 185 ? 13.734 -1.759 9.867 1 91.94 185 GLY B O 1
ATOM 4564 N N . ASP B 1 186 ? 11.867 -2.955 10.273 1 94.19 186 ASP B N 1
ATOM 4565 C CA . ASP B 1 186 ? 12.57 -4.223 10.125 1 94.19 186 ASP B CA 1
ATOM 4566 C C . ASP B 1 186 ? 13.086 -4.395 8.695 1 94.19 186 ASP B C 1
ATOM 4568 O O . ASP B 1 186 ? 12.469 -3.916 7.742 1 94.19 186 ASP B O 1
ATOM 4572 N N . GLU B 1 187 ? 14.195 -5.027 8.641 1 93.69 187 GLU B N 1
ATOM 4573 C CA . GLU B 1 187 ? 14.742 -5.406 7.344 1 93.69 187 GLU B CA 1
ATOM 4574 C C . GLU B 1 187 ? 14.516 -6.887 7.059 1 93.69 187 GLU B C 1
ATOM 4576 O O . GLU B 1 187 ? 14.828 -7.742 7.895 1 93.69 187 GLU B O 1
ATOM 4581 N N . ILE B 1 188 ? 13.977 -7.109 5.891 1 96.12 188 ILE B N 1
ATOM 4582 C CA . ILE B 1 188 ? 13.711 -8.5 5.555 1 96.12 188 ILE B CA 1
ATOM 4583 C C . ILE B 1 188 ? 14.375 -8.844 4.223 1 96.12 188 ILE B C 1
ATOM 4585 O O . ILE B 1 188 ? 14.641 -7.961 3.41 1 96.12 188 ILE B O 1
ATOM 4589 N N . GLU B 1 189 ? 14.633 -10.109 4.082 1 96.06 189 GLU B N 1
ATOM 4590 C CA . GLU B 1 189 ? 15.203 -10.688 2.873 1 96.06 189 GLU B CA 1
ATOM 4591 C C . GLU B 1 189 ? 14.25 -11.703 2.242 1 96.06 189 GLU B C 1
ATOM 4593 O O . GLU B 1 189 ? 13.797 -12.633 2.908 1 96.06 189 GLU B O 1
ATOM 4598 N N . VAL B 1 190 ? 13.969 -11.492 0.951 1 97.94 190 VAL B N 1
ATOM 4599 C CA . VAL B 1 190 ? 13.047 -12.375 0.246 1 97.94 190 VAL B CA 1
ATOM 4600 C C . VAL B 1 190 ? 13.789 -13.109 -0.867 1 97.94 190 VAL B C 1
ATOM 4602 O O . VAL B 1 190 ? 14.336 -12.484 -1.779 1 97.94 190 VAL B O 1
ATOM 4605 N N . ASP B 1 191 ? 13.828 -14.391 -0.824 1 97.56 191 ASP B N 1
ATOM 4606 C CA . ASP B 1 191 ? 14.359 -15.242 -1.883 1 97.56 191 ASP B CA 1
ATOM 4607 C C . ASP B 1 191 ? 13.227 -15.859 -2.707 1 97.56 191 ASP B C 1
ATOM 4609 O O . ASP B 1 191 ? 12.203 -16.266 -2.156 1 97.56 191 ASP B O 1
ATOM 4613 N N . THR B 1 192 ? 13.422 -15.938 -3.998 1 97.56 192 THR B N 1
ATOM 4614 C CA . THR B 1 192 ? 12.445 -16.641 -4.828 1 97.56 192 THR B CA 1
ATOM 4615 C C . THR B 1 192 ? 13.141 -17.422 -5.93 1 97.56 192 THR B C 1
ATOM 4617 O O . THR B 1 192 ? 14.234 -17.062 -6.367 1 97.56 192 THR B O 1
ATOM 4620 N N . TRP B 1 193 ? 12.547 -18.469 -6.289 1 96.19 193 TRP B N 1
ATOM 4621 C CA . TRP B 1 193 ? 12.945 -19.312 -7.414 1 96.19 193 TRP B CA 1
ATOM 4622 C C . TRP B 1 193 ? 11.734 -20.016 -8.023 1 96.19 193 TRP B C 1
ATOM 4624 O O . TRP B 1 193 ? 10.625 -19.922 -7.488 1 96.19 193 TRP B O 1
ATOM 4634 N N . PHE B 1 194 ? 11.945 -20.562 -9.148 1 93.88 194 PHE B N 1
ATOM 4635 C CA . PHE B 1 194 ? 10.805 -21.234 -9.773 1 93.88 194 PHE B CA 1
ATOM 4636 C C . PHE B 1 194 ? 11.234 -22.562 -10.398 1 93.88 194 PHE B C 1
ATOM 4638 O O . PHE B 1 194 ? 12.43 -22.812 -10.578 1 93.88 194 PHE B O 1
ATOM 4645 N N . ASP B 1 195 ? 10.258 -23.359 -10.555 1 94.06 195 ASP B N 1
ATOM 4646 C CA . ASP B 1 195 ? 10.406 -24.688 -11.156 1 94.06 195 ASP B CA 1
ATOM 4647 C C . ASP B 1 195 ? 9.117 -25.109 -11.859 1 94.06 195 ASP B C 1
ATOM 4649 O O . ASP B 1 195 ? 8.109 -24.391 -11.812 1 94.06 195 ASP B O 1
ATOM 4653 N N . ALA B 1 196 ? 9.227 -26.25 -12.516 1 92.19 196 ALA B N 1
ATOM 4654 C CA . ALA B 1 196 ? 8.047 -26.797 -13.18 1 92.19 196 ALA B CA 1
ATOM 4655 C C . ALA B 1 196 ? 7.02 -27.281 -12.156 1 92.19 196 ALA B C 1
ATOM 4657 O O . ALA B 1 196 ? 7.387 -27.781 -11.094 1 92.19 196 ALA B O 1
ATOM 4658 N N . ALA B 1 197 ? 5.797 -27.094 -12.492 1 90.75 197 ALA B N 1
ATOM 4659 C CA . ALA B 1 197 ? 4.672 -27.703 -11.781 1 90.75 197 ALA B CA 1
ATOM 4660 C C . ALA B 1 197 ? 3.865 -28.609 -12.703 1 90.75 197 ALA B C 1
ATOM 4662 O O . ALA B 1 197 ? 2.998 -28.141 -13.445 1 90.75 197 ALA B O 1
ATOM 4663 N N . GLY B 1 198 ? 4.109 -29.906 -12.555 1 86.06 198 GLY B N 1
ATOM 4664 C CA . GLY B 1 198 ? 3.49 -30.828 -13.508 1 86.06 198 GLY B CA 1
ATOM 4665 C C . GLY B 1 198 ? 3.955 -30.609 -14.93 1 86.06 198 GLY B C 1
ATOM 4666 O O . GLY B 1 198 ? 5.074 -30.141 -15.164 1 86.06 198 GLY B O 1
ATOM 4667 N N . LYS B 1 199 ? 3.066 -30.953 -15.898 1 83 199 LYS B N 1
ATOM 4668 C CA . LYS B 1 199 ? 3.434 -30.922 -17.312 1 83 199 LYS B CA 1
ATOM 4669 C C . LYS B 1 199 ? 3.211 -29.547 -17.922 1 83 199 LYS B C 1
ATOM 4671 O O . LYS B 1 199 ? 3.91 -29.156 -18.859 1 83 199 LYS B O 1
ATOM 4676 N N . ASN B 1 200 ? 2.287 -28.797 -17.359 1 87 200 ASN B N 1
ATOM 4677 C CA . ASN B 1 200 ? 1.895 -27.578 -18.062 1 87 200 ASN B CA 1
ATOM 4678 C C . ASN B 1 200 ? 1.877 -26.375 -17.125 1 87 200 ASN B C 1
ATOM 4680 O O . ASN B 1 200 ? 1.229 -25.359 -17.406 1 87 200 ASN B O 1
ATOM 4684 N N . GLY B 1 201 ? 2.549 -26.516 -16.031 1 90.81 201 GLY B N 1
ATOM 4685 C CA . GLY B 1 201 ? 2.512 -25.406 -15.094 1 90.81 201 GLY B CA 1
ATOM 4686 C C . GLY B 1 201 ? 3.881 -25.031 -14.555 1 90.81 201 GLY B C 1
ATOM 4687 O O . GLY B 1 201 ? 4.875 -25.703 -14.859 1 90.81 201 GLY B O 1
ATOM 4688 N N . MET B 1 202 ? 3.918 -23.922 -13.883 1 93.12 202 MET B N 1
ATOM 4689 C CA . MET B 1 202 ? 5.117 -23.422 -13.219 1 93.12 202 MET B CA 1
ATOM 4690 C C . MET B 1 202 ? 4.855 -23.188 -11.734 1 93.12 202 MET B C 1
ATOM 4692 O O . MET B 1 202 ? 3.785 -22.703 -11.359 1 93.12 202 MET B O 1
ATOM 4696 N N . ARG B 1 203 ? 5.824 -23.625 -10.969 1 95.5 203 ARG B N 1
ATOM 4697 C CA . ARG B 1 203 ? 5.789 -23.359 -9.539 1 95.5 203 ARG B CA 1
ATOM 4698 C C . ARG B 1 203 ? 6.793 -22.281 -9.156 1 95.5 203 ARG B C 1
ATOM 4700 O O . ARG B 1 203 ? 7.93 -22.281 -9.633 1 95.5 203 ARG B O 1
ATOM 4707 N N . ARG B 1 204 ? 6.387 -21.375 -8.344 1 96.38 204 ARG B N 1
ATOM 4708 C CA . ARG B 1 204 ? 7.309 -20.406 -7.766 1 96.38 204 ARG B CA 1
ATOM 4709 C C . ARG B 1 204 ? 7.297 -20.469 -6.242 1 96.38 204 ARG B C 1
ATOM 4711 O O . ARG B 1 204 ? 6.227 -20.5 -5.629 1 96.38 204 ARG B O 1
ATOM 4718 N N . ASP B 1 205 ? 8.477 -20.391 -5.68 1 97.75 205 ASP B N 1
ATOM 4719 C CA . ASP B 1 205 ? 8.648 -20.516 -4.234 1 97.75 205 ASP B CA 1
ATOM 4720 C C . ASP B 1 205 ? 9.344 -19.281 -3.658 1 97.75 205 ASP B C 1
ATOM 4722 O O . ASP B 1 205 ? 10.078 -18.594 -4.367 1 97.75 205 ASP B O 1
ATOM 4726 N N . TRP B 1 206 ? 9.047 -19.031 -2.387 1 98.38 206 TRP B N 1
ATOM 4727 C CA . TRP B 1 206 ? 9.688 -17.938 -1.678 1 98.38 206 TRP B CA 1
ATOM 4728 C C . TRP B 1 206 ? 10.086 -18.359 -0.267 1 98.38 206 TRP B C 1
ATOM 4730 O O . TRP B 1 206 ? 9.383 -19.141 0.376 1 98.38 206 TRP B O 1
ATOM 4740 N N . ILE B 1 207 ? 11.148 -17.781 0.205 1 98.06 207 ILE B N 1
ATOM 4741 C CA . ILE B 1 207 ? 11.508 -17.766 1.618 1 98.06 207 ILE B CA 1
ATOM 4742 C C . ILE B 1 207 ? 11.766 -16.312 2.057 1 98.06 207 ILE B C 1
ATOM 4744 O O . ILE B 1 207 ? 12.469 -15.57 1.373 1 98.06 207 ILE B O 1
ATOM 4748 N N . ILE B 1 208 ? 11.125 -15.938 3.115 1 98.25 208 ILE B N 1
ATOM 4749 C CA . ILE B 1 208 ? 11.375 -14.633 3.713 1 98.25 208 ILE B CA 1
ATOM 4750 C C . ILE B 1 208 ? 12.133 -14.797 5.027 1 98.25 208 ILE B C 1
ATOM 4752 O O . ILE B 1 208 ? 11.711 -15.57 5.898 1 98.25 208 ILE B O 1
ATOM 4756 N N . ARG B 1 209 ? 13.195 -14.039 5.184 1 97.94 209 ARG B N 1
ATOM 4757 C CA . ARG B 1 209 ? 14.016 -14.094 6.391 1 97.94 209 ARG B CA 1
ATOM 4758 C C . ARG B 1 209 ? 14.164 -12.703 7.008 1 97.94 209 ARG B C 1
ATOM 4760 O O . ARG B 1 209 ? 14.094 -11.695 6.305 1 97.94 209 ARG B O 1
ATOM 4767 N N . ASP B 1 210 ? 14.273 -12.75 8.32 1 96 210 ASP B N 1
ATOM 4768 C CA . ASP B 1 210 ? 14.82 -11.555 8.953 1 96 210 ASP B CA 1
ATOM 4769 C C . ASP B 1 210 ? 16.25 -11.281 8.477 1 96 210 ASP B C 1
ATOM 4771 O O . ASP B 1 210 ? 17.094 -12.164 8.516 1 96 210 ASP B O 1
ATOM 4775 N N . HIS B 1 211 ? 16.453 -10.094 8.07 1 92.25 211 HIS B N 1
ATOM 4776 C CA . HIS B 1 211 ? 17.75 -9.797 7.469 1 92.25 211 HIS B CA 1
ATOM 4777 C C . HIS B 1 211 ? 18.875 -9.953 8.484 1 92.25 211 HIS B C 1
ATOM 4779 O O . HIS B 1 211 ? 19.953 -10.461 8.148 1 92.25 211 HIS B O 1
ATOM 4785 N N . CYS B 1 212 ? 18.641 -9.516 9.656 1 89.44 212 CYS B N 1
ATOM 4786 C CA . CYS B 1 212 ? 19.688 -9.477 10.672 1 89.44 212 CYS B CA 1
ATOM 4787 C C . CYS B 1 212 ? 19.906 -10.859 11.281 1 89.44 212 CYS B C 1
ATOM 4789 O O . CYS B 1 212 ? 21.047 -11.359 11.312 1 89.44 212 CYS B O 1
ATOM 4791 N N . THR B 1 213 ? 18.859 -11.539 11.656 1 93.25 213 THR B N 1
ATOM 4792 C CA . THR B 1 213 ? 18.984 -12.812 12.352 1 93.25 213 THR B CA 1
ATOM 4793 C C . THR B 1 213 ? 19 -13.977 11.367 1 93.25 213 THR B C 1
ATOM 4795 O O . THR B 1 213 ? 19.391 -15.094 11.719 1 93.25 213 THR B O 1
ATOM 4798 N N . LYS B 1 214 ? 18.5 -13.805 10.258 1 94.69 214 LYS B N 1
ATOM 4799 C CA . LYS B 1 214 ? 18.406 -14.797 9.188 1 94.69 214 LYS B CA 1
ATOM 4800 C C . LYS B 1 214 ? 17.359 -15.859 9.523 1 94.69 214 LYS B C 1
ATOM 4802 O O . LYS B 1 214 ? 17.25 -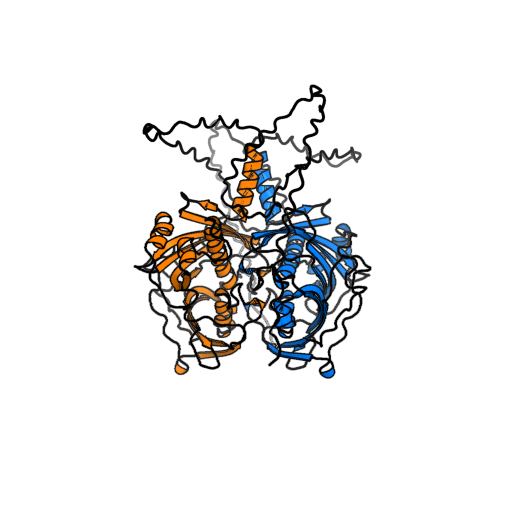16.859 8.82 1 94.69 214 LYS B O 1
ATOM 4807 N N . GLU B 1 215 ? 16.656 -15.562 10.508 1 95.56 215 GLU B N 1
ATOM 4808 C CA . GLU B 1 215 ? 15.539 -16.438 10.844 1 95.56 215 GLU B CA 1
ATOM 4809 C C . GLU B 1 215 ? 14.469 -16.422 9.758 1 95.56 215 GLU B C 1
ATOM 4811 O O . GLU B 1 215 ? 14.133 -15.352 9.234 1 95.56 215 GLU B O 1
ATOM 4816 N N . ILE B 1 216 ? 14.023 -17.625 9.445 1 96.75 216 ILE B N 1
ATOM 4817 C CA . ILE B 1 216 ? 12.93 -17.688 8.492 1 96.75 216 ILE B CA 1
ATOM 4818 C C . ILE B 1 216 ? 11.641 -17.203 9.141 1 96.75 216 ILE B C 1
ATOM 4820 O O . ILE B 1 216 ? 11.242 -17.703 10.195 1 96.75 216 ILE B O 1
ATOM 4824 N N . ILE B 1 217 ? 10.977 -16.266 8.469 1 96.56 217 ILE B N 1
ATOM 4825 C CA . ILE B 1 217 ? 9.789 -15.719 9.109 1 96.56 217 ILE B CA 1
ATOM 4826 C C . ILE B 1 217 ? 8.547 -16.094 8.289 1 96.56 217 ILE B C 1
ATOM 4828 O O . ILE B 1 217 ? 7.422 -16 8.789 1 96.56 217 ILE B O 1
ATOM 4832 N N . ALA B 1 218 ? 8.727 -16.453 7.016 1 97.69 218 ALA B N 1
ATOM 4833 C CA . ALA B 1 218 ? 7.602 -16.906 6.203 1 97.69 218 ALA B CA 1
ATOM 4834 C C . ALA B 1 218 ? 8.078 -17.75 5.027 1 97.69 218 ALA B C 1
ATOM 4836 O O . ALA B 1 218 ? 9.227 -17.625 4.59 1 97.69 218 ALA B O 1
ATOM 4837 N N . ARG B 1 219 ? 7.262 -18.609 4.512 1 98 219 ARG B N 1
ATOM 4838 C CA . ARG B 1 219 ? 7.418 -19.422 3.309 1 98 219 ARG B CA 1
ATOM 4839 C C . ARG B 1 219 ? 6.191 -19.328 2.41 1 98 219 ARG B C 1
ATOM 4841 O O . ARG B 1 219 ? 5.07 -19.156 2.9 1 98 219 ARG B O 1
ATOM 4848 N N . ALA B 1 220 ? 6.434 -19.422 1.155 1 98.12 220 ALA B N 1
ATOM 4849 C CA . ALA B 1 220 ? 5.293 -19.391 0.243 1 98.12 220 ALA B CA 1
ATOM 4850 C C . ALA B 1 220 ? 5.57 -20.203 -1.015 1 98.12 220 ALA B C 1
ATOM 4852 O O . ALA B 1 220 ? 6.727 -20.406 -1.393 1 98.12 220 ALA B O 1
ATOM 4853 N N . THR B 1 221 ? 4.562 -20.688 -1.638 1 97.38 221 THR B N 1
ATOM 4854 C CA . THR B 1 221 ? 4.605 -21.391 -2.918 1 97.38 221 THR B CA 1
ATOM 4855 C C . THR B 1 221 ? 3.377 -21.062 -3.758 1 97.38 221 THR B C 1
ATOM 4857 O O . THR B 1 221 ? 2.314 -20.75 -3.215 1 97.38 221 THR B O 1
ATOM 4860 N N . SER B 1 222 ? 3.525 -21.016 -5.02 1 96.5 222 SER B N 1
ATOM 4861 C CA . SER B 1 222 ? 2.418 -20.719 -5.918 1 96.5 222 SER B CA 1
ATOM 4862 C C . SER B 1 222 ? 2.492 -21.547 -7.191 1 96.5 222 SER B C 1
ATOM 4864 O O . SER B 1 222 ? 3.541 -22.109 -7.512 1 96.5 222 SER B O 1
ATOM 4866 N N . THR B 1 223 ? 1.411 -21.656 -7.828 1 95 223 THR B N 1
ATOM 4867 C CA . THR B 1 223 ? 1.314 -22.359 -9.102 1 95 223 THR B CA 1
ATOM 4868 C C . THR B 1 223 ? 0.739 -21.453 -10.18 1 95 223 THR B C 1
ATOM 4870 O O . THR B 1 223 ? -0.203 -20.688 -9.93 1 95 223 THR B O 1
ATOM 4873 N N . TRP B 1 224 ? 1.265 -21.547 -11.359 1 94 224 TRP B N 1
ATOM 4874 C CA . TRP B 1 224 ? 0.909 -20.703 -12.492 1 94 224 TRP B CA 1
ATOM 4875 C C . TRP B 1 224 ? 0.614 -21.547 -13.727 1 94 224 TRP B C 1
ATOM 4877 O O . TRP B 1 224 ? 1.249 -22.578 -13.953 1 94 224 TRP B O 1
ATOM 4887 N N . ALA B 1 225 ? -0.306 -21.078 -14.492 1 93.62 225 ALA B N 1
ATOM 4888 C CA . ALA B 1 225 ? -0.624 -21.656 -15.789 1 93.62 225 ALA B CA 1
ATOM 4889 C C . ALA B 1 225 ? -0.402 -20.656 -16.906 1 93.62 225 ALA B C 1
ATOM 4891 O O . ALA B 1 225 ? -0.236 -19.453 -16.656 1 93.62 225 ALA B O 1
ATOM 4892 N N . ILE B 1 226 ? -0.344 -21.156 -18.109 1 92.06 226 ILE B N 1
ATOM 4893 C CA . ILE B 1 226 ? -0.176 -20.297 -19.281 1 92.06 226 ILE B CA 1
ATOM 4894 C C . ILE B 1 226 ? -1.515 -20.125 -19.984 1 92.06 226 ILE B C 1
ATOM 4896 O O . ILE B 1 226 ? -2.275 -21.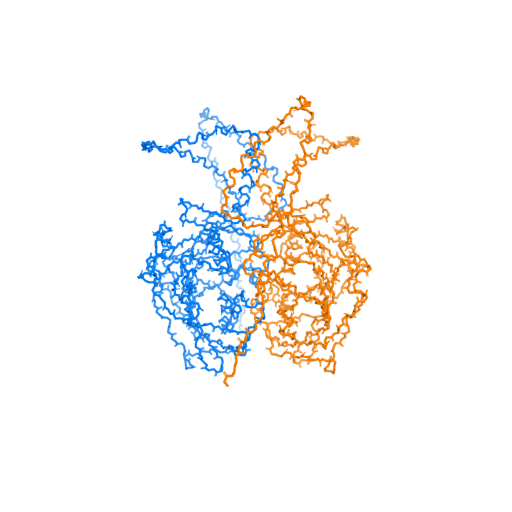078 -20.125 1 92.06 226 ILE B O 1
ATOM 4900 N N . MET B 1 227 ? -1.703 -18.906 -20.375 1 91.81 227 MET B N 1
ATOM 4901 C CA . MET B 1 227 ? -2.922 -18.625 -21.125 1 91.81 227 MET B CA 1
ATOM 4902 C C . MET B 1 227 ? -2.645 -17.656 -22.266 1 91.81 227 MET B C 1
ATOM 4904 O O . MET B 1 227 ? -1.684 -16.891 -22.219 1 91.81 227 MET B O 1
ATOM 4908 N N . ASN B 1 228 ?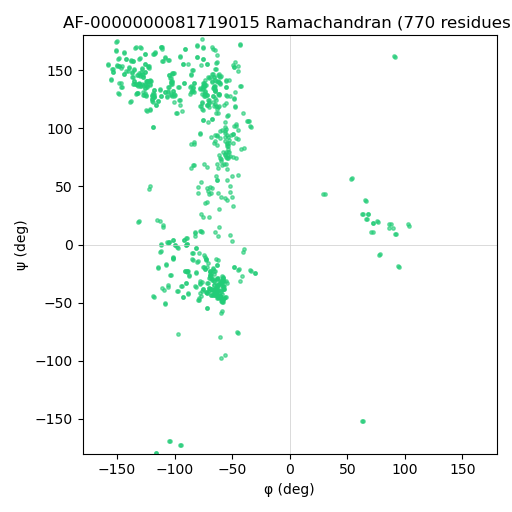 -3.439 -17.766 -23.266 1 92.5 228 ASN B N 1
ATOM 4909 C CA . ASN B 1 228 ? -3.375 -16.781 -24.344 1 92.5 228 ASN B CA 1
ATOM 4910 C C . ASN B 1 228 ? -3.998 -15.461 -23.922 1 92.5 228 ASN B C 1
ATOM 4912 O O . ASN B 1 228 ? -5.148 -15.422 -23.484 1 92.5 228 ASN B O 1
ATOM 4916 N N . ARG B 1 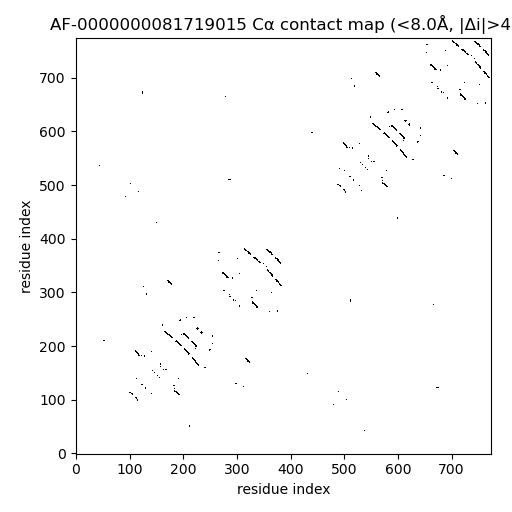229 ? -3.338 -14.398 -24.109 1 87.38 229 ARG B N 1
ATOM 4917 C CA . ARG B 1 229 ? -3.785 -13.109 -23.594 1 87.38 229 ARG B CA 1
ATOM 4918 C C . ARG B 1 229 ? -4.961 -12.57 -24.391 1 87.38 229 ARG B C 1
ATOM 4920 O O . ARG B 1 229 ? -5.727 -11.734 -23.906 1 87.38 229 ARG B O 1
ATOM 4927 N N . GLU B 1 230 ? -5.172 -12.992 -25.578 1 89.31 230 GLU B N 1
ATOM 4928 C CA . GLU B 1 230 ? -6.25 -12.508 -26.438 1 89.31 230 GLU B CA 1
ATOM 4929 C C . GLU B 1 230 ? -7.496 -13.375 -26.297 1 89.31 230 GLU B C 1
ATOM 4931 O O . GLU B 1 230 ? -8.602 -12.859 -26.125 1 89.31 230 GLU B O 1
ATOM 4936 N N . THR B 1 231 ? -7.324 -14.672 -26.312 1 90.81 231 THR B N 1
ATOM 4937 C CA . THR B 1 231 ? -8.469 -15.578 -26.281 1 90.81 231 THR B CA 1
ATOM 4938 C C . THR B 1 231 ? -8.859 -15.898 -24.844 1 90.81 231 THR B C 1
ATOM 4940 O O . THR B 1 231 ? -9.961 -16.391 -24.594 1 90.81 231 THR B O 1
ATOM 4943 N N . ARG B 1 232 ? -7.898 -15.742 -23.938 1 87.12 232 ARG B N 1
ATOM 4944 C CA . ARG B 1 232 ? -8.062 -16 -22.516 1 87.12 232 ARG B CA 1
ATOM 4945 C C . ARG B 1 232 ? -8.266 -17.484 -22.25 1 87.12 232 ARG B C 1
ATOM 4947 O O . ARG B 1 232 ? -8.922 -17.875 -21.281 1 87.12 232 ARG B O 1
ATOM 4954 N N . ARG B 1 233 ? -7.742 -18.266 -23.156 1 91.38 233 ARG B N 1
ATOM 4955 C CA . ARG B 1 233 ? -7.801 -19.703 -22.984 1 91.38 233 ARG B CA 1
ATOM 4956 C C . ARG B 1 233 ? -6.469 -20.266 -22.5 1 91.38 233 ARG B C 1
ATOM 4958 O O . ARG B 1 233 ? -5.406 -19.797 -22.922 1 91.38 233 ARG B O 1
ATOM 4965 N N . LEU B 1 234 ? -6.633 -21.281 -21.75 1 90.94 234 LEU B N 1
ATOM 4966 C CA . LEU B 1 234 ? -5.438 -21.953 -21.266 1 90.94 234 LEU B CA 1
ATOM 4967 C C . LEU B 1 234 ? -4.684 -22.625 -22.406 1 90.94 234 LEU B C 1
ATOM 4969 O O . LEU B 1 234 ? -5.289 -23.047 -23.391 1 90.94 234 LEU B O 1
ATOM 4973 N N . SER B 1 235 ? -3.387 -22.625 -22.234 1 91.31 235 SER B N 1
ATOM 4974 C CA . SER B 1 235 ? -2.504 -23.203 -23.234 1 91.31 235 SER B CA 1
ATOM 4975 C C . SER B 1 235 ? -1.431 -24.078 -22.594 1 91.31 235 SER B C 1
ATOM 4977 O O . SER B 1 235 ? -1.067 -23.859 -21.438 1 91.31 235 SER B O 1
ATOM 4979 N N . LYS B 1 236 ? -1.032 -25.047 -23.359 1 92.19 236 LYS B N 1
ATOM 4980 C CA . LYS B 1 236 ? 0.158 -25.781 -22.953 1 92.19 236 LYS B CA 1
ATOM 4981 C C . LYS B 1 236 ? 1.418 -24.953 -23.125 1 92.19 236 LYS B C 1
ATOM 4983 O O . LYS B 1 236 ? 1.452 -24.047 -23.969 1 92.19 236 LYS B O 1
ATOM 4988 N N . ILE B 1 237 ? 2.416 -25.281 -22.375 1 92.06 237 ILE B N 1
ATOM 4989 C CA . ILE B 1 237 ? 3.682 -24.562 -22.531 1 92.06 237 ILE B CA 1
ATOM 4990 C C . ILE B 1 237 ? 4.395 -25.047 -23.797 1 92.06 237 ILE B C 1
ATOM 4992 O O . ILE B 1 237 ? 4.789 -26.203 -23.891 1 92.06 237 ILE B O 1
ATOM 4996 N N . PRO B 1 238 ? 4.551 -24.188 -24.672 1 93.25 238 PRO B N 1
ATOM 4997 C CA . PRO B 1 238 ? 5.262 -24.578 -25.891 1 93.25 238 PRO B CA 1
ATOM 4998 C C . PRO B 1 238 ? 6.715 -24.969 -25.625 1 93.25 238 PRO B C 1
ATOM 5000 O O . PRO B 1 238 ? 7.328 -24.469 -24.688 1 93.25 238 PRO B O 1
ATOM 5003 N N . GLU B 1 239 ? 7.215 -25.766 -26.547 1 93.62 239 GLU B N 1
ATOM 5004 C CA . GLU B 1 239 ? 8.586 -26.25 -26.391 1 93.62 239 GLU B CA 1
ATOM 5005 C C . GLU B 1 239 ? 9.586 -25.094 -26.422 1 93.62 239 GLU B C 1
ATOM 5007 O O . GLU B 1 239 ? 10.578 -25.125 -25.688 1 93.62 239 GLU B O 1
ATOM 5012 N N . GLU B 1 240 ? 9.32 -24.109 -27.219 1 93.12 240 GLU B N 1
ATOM 5013 C CA . GLU B 1 240 ? 10.195 -22.938 -27.312 1 93.12 240 GLU B CA 1
ATOM 5014 C C . GLU B 1 240 ? 10.258 -22.188 -26 1 93.12 240 GLU B C 1
ATOM 5016 O O . GLU B 1 240 ? 11.32 -21.688 -25.609 1 93.12 240 GLU B O 1
ATOM 5021 N N . VAL B 1 241 ? 9.133 -22.109 -25.359 1 90.94 241 VAL B N 1
ATOM 5022 C CA . VAL B 1 241 ? 9.062 -21.438 -24.062 1 90.94 241 VAL B CA 1
ATOM 5023 C C . VAL B 1 241 ? 9.789 -22.281 -23.016 1 90.94 241 VAL B C 1
ATOM 5025 O O . VAL B 1 241 ? 10.516 -21.75 -22.172 1 90.94 241 VAL B O 1
ATOM 5028 N N . LYS B 1 242 ? 9.641 -23.578 -23.078 1 90.94 242 LYS B N 1
ATOM 5029 C CA . LYS B 1 242 ? 10.32 -24.484 -22.141 1 90.94 242 LYS B CA 1
ATOM 5030 C C . LYS B 1 242 ? 11.836 -24.328 -22.234 1 90.94 242 LYS B C 1
ATOM 5032 O O . LYS B 1 242 ? 12.523 -24.344 -21.219 1 90.94 242 LYS B O 1
ATOM 5037 N N . GLN B 1 243 ? 12.305 -24.203 -23.406 1 91.38 243 GLN B N 1
ATOM 5038 C CA . GLN B 1 243 ? 13.742 -24.094 -23.625 1 91.38 243 GLN B CA 1
ATOM 5039 C C . GLN B 1 243 ? 14.297 -22.828 -22.969 1 91.38 243 GLN B C 1
ATOM 5041 O O . GLN B 1 243 ? 15.445 -22.812 -22.516 1 91.38 243 GLN B O 1
ATOM 5046 N N . GLU B 1 244 ? 13.453 -21.812 -22.859 1 87 244 GLU B N 1
ATOM 5047 C CA . GLU B 1 244 ? 13.867 -20.562 -22.25 1 87 244 GLU B CA 1
ATOM 5048 C C . GLU B 1 244 ? 13.883 -20.672 -20.719 1 87 244 GLU B C 1
ATOM 5050 O O . GLU B 1 244 ? 14.742 -20.094 -20.062 1 87 244 GLU B O 1
ATOM 5055 N N . ILE B 1 245 ? 12.969 -21.453 -20.203 1 87.69 245 ILE B N 1
ATOM 5056 C CA . ILE B 1 245 ? 12.727 -21.328 -18.781 1 87.69 245 ILE B CA 1
ATOM 5057 C C . ILE B 1 245 ? 13.391 -22.5 -18.047 1 87.69 245 ILE B C 1
ATOM 5059 O O . ILE B 1 245 ? 13.805 -22.359 -16.891 1 87.69 245 ILE B O 1
ATOM 5063 N N . VAL B 1 246 ? 13.594 -23.641 -18.656 1 89.06 246 VAL B N 1
ATOM 5064 C CA . VAL B 1 246 ? 14.055 -24.875 -18.016 1 89.06 246 VAL B CA 1
ATOM 5065 C C . VAL B 1 246 ? 15.461 -24.672 -17.469 1 89.06 246 VAL B C 1
ATOM 5067 O O . VAL B 1 246 ? 15.773 -25.109 -16.359 1 89.06 246 VAL B O 1
ATOM 5070 N N . PRO B 1 247 ? 16.312 -23.984 -18.188 1 87.94 247 PRO B N 1
ATOM 5071 C CA . PRO B 1 247 ? 17.672 -23.766 -17.672 1 87.94 247 PRO B CA 1
ATOM 5072 C C . PRO B 1 247 ? 17.703 -22.969 -16.375 1 87.94 247 PRO B C 1
ATOM 5074 O O . PRO B 1 247 ? 18.719 -22.938 -15.68 1 87.94 247 PRO B O 1
ATOM 5077 N N . LEU B 1 248 ? 16.641 -22.375 -16.047 1 86.44 248 LEU B N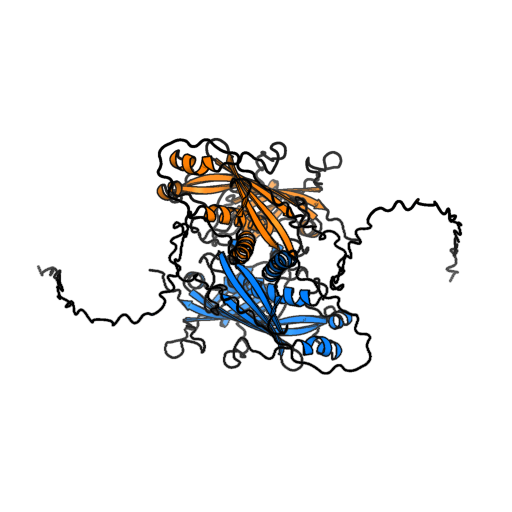 1
ATOM 5078 C CA . LEU B 1 248 ? 16.594 -21.5 -14.883 1 86.44 248 LEU B CA 1
ATOM 5079 C C . LEU B 1 248 ? 15.859 -22.188 -13.727 1 86.44 248 LEU B C 1
ATOM 5081 O O . LEU B 1 248 ? 15.711 -21.594 -12.648 1 86.44 248 LEU B O 1
ATOM 5085 N N . HIS B 1 249 ? 15.438 -23.406 -13.914 1 91 249 HIS B N 1
ATOM 5086 C CA . HIS B 1 249 ? 14.68 -24.141 -12.898 1 91 249 HIS B CA 1
ATOM 5087 C C . HIS B 1 249 ? 15.547 -24.453 -11.688 1 91 249 HIS B C 1
ATOM 5089 O O . HIS B 1 249 ? 16.734 -24.766 -11.828 1 91 249 HIS B O 1
ATOM 5095 N N . CYS B 1 250 ? 14.93 -24.328 -10.602 1 91.75 250 CYS B N 1
ATOM 5096 C CA . CYS B 1 250 ? 15.547 -24.672 -9.328 1 91.75 250 CYS B CA 1
ATOM 5097 C C . CYS B 1 250 ? 14.695 -25.688 -8.57 1 91.75 250 CYS B C 1
ATOM 5099 O O . CYS B 1 250 ? 13.578 -25.391 -8.156 1 91.75 250 CYS B O 1
ATOM 5101 N N . ASP B 1 251 ? 15.219 -26.859 -8.367 1 89.81 251 ASP B N 1
ATOM 5102 C CA . ASP B 1 251 ? 14.477 -27.953 -7.727 1 89.81 251 ASP B CA 1
ATOM 5103 C C . ASP B 1 251 ? 14.555 -27.844 -6.207 1 89.81 251 ASP B C 1
ATOM 5105 O O . ASP B 1 251 ? 15.211 -28.656 -5.559 1 89.81 251 ASP B O 1
ATOM 5109 N N . ARG B 1 252 ? 13.977 -26.906 -5.66 1 92.5 252 ARG B N 1
ATOM 5110 C CA . ARG B 1 252 ? 13.875 -26.672 -4.227 1 92.5 252 ARG B CA 1
ATOM 5111 C C . ARG B 1 252 ? 12.453 -26.281 -3.84 1 92.5 252 ARG B C 1
ATOM 5113 O O . ARG B 1 252 ? 11.766 -25.578 -4.586 1 92.5 252 ARG B O 1
ATOM 5120 N N . LEU B 1 253 ? 12.07 -26.859 -2.746 1 94.25 253 LEU B N 1
ATOM 5121 C CA . LEU B 1 253 ? 10.734 -26.547 -2.258 1 94.25 253 LEU B CA 1
ATOM 5122 C C . LEU B 1 253 ? 10.805 -25.641 -1.024 1 94.25 253 LEU B C 1
ATOM 5124 O O . LEU B 1 253 ? 11.531 -25.938 -0.076 1 94.25 253 LEU B O 1
ATOM 5128 N N . ALA B 1 254 ? 10.102 -24.547 -1.089 1 95.19 254 ALA B N 1
ATOM 5129 C CA . ALA B 1 254 ? 10.031 -23.688 0.09 1 95.19 254 ALA B CA 1
ATOM 5130 C C . ALA B 1 254 ? 9.156 -24.328 1.174 1 95.19 254 ALA B C 1
ATOM 5132 O O . ALA B 1 254 ? 9.43 -24.172 2.367 1 95.19 254 ALA B O 1
ATOM 5133 N N . ILE B 1 255 ? 8.102 -24.891 0.765 1 92.5 255 ILE B N 1
ATOM 5134 C CA . ILE B 1 255 ? 7.207 -25.625 1.65 1 92.5 255 ILE B CA 1
ATOM 5135 C C . ILE B 1 255 ? 7.266 -27.125 1.318 1 92.5 255 ILE B C 1
ATOM 5137 O O . ILE B 1 255 ? 7.023 -27.516 0.176 1 92.5 255 ILE B O 1
ATOM 5141 N N . ALA B 1 256 ? 7.484 -27.812 2.33 1 86.38 256 ALA B N 1
ATOM 5142 C CA . ALA B 1 256 ? 7.621 -29.266 2.135 1 86.38 256 ALA B CA 1
ATOM 5143 C C . ALA B 1 256 ? 6.344 -29.859 1.548 1 86.38 256 ALA B C 1
ATOM 5145 O O . ALA B 1 256 ? 5.238 -29.406 1.863 1 86.38 256 ALA B O 1
ATOM 5146 N N . SER B 1 257 ? 6.543 -30.844 0.705 1 80.25 257 SER B N 1
ATOM 5147 C CA . SER B 1 257 ? 5.426 -31.469 0.002 1 80.25 257 SER B CA 1
ATOM 5148 C C . SER B 1 257 ? 4.359 -31.953 0.978 1 80.25 257 SER B C 1
ATOM 5150 O O . SER B 1 257 ? 3.164 -31.875 0.691 1 80.25 257 SER B O 1
ATOM 5152 N N . GLU B 1 258 ? 4.82 -32.375 2.148 1 73.81 258 GLU B N 1
ATOM 5153 C CA . GLU B 1 258 ? 3.906 -32.875 3.164 1 73.81 258 GLU B CA 1
ATOM 5154 C C . GLU B 1 258 ? 3.092 -31.766 3.795 1 73.81 258 GLU B C 1
ATOM 5156 O O . GLU B 1 258 ? 2.012 -32 4.336 1 73.81 258 GLU B O 1
ATOM 5161 N N . GLU B 1 259 ? 3.607 -30.609 3.627 1 72.69 259 GLU B N 1
ATOM 5162 C CA . GLU B 1 259 ? 2.977 -29.469 4.266 1 72.69 259 GLU B CA 1
ATOM 5163 C C . GLU B 1 259 ? 2.141 -28.672 3.27 1 72.69 259 GLU B C 1
ATOM 5165 O O . GLU B 1 259 ? 1.377 -27.781 3.66 1 72.69 259 GLU B O 1
ATOM 5170 N N . LYS B 1 260 ? 2.418 -29.078 2.064 1 73.88 260 LYS B N 1
ATOM 5171 C CA . LYS B 1 260 ? 1.614 -28.422 1.038 1 73.88 260 LYS B CA 1
ATOM 5172 C C . LYS B 1 260 ? 0.159 -28.875 1.104 1 73.88 260 LYS B C 1
ATOM 5174 O O . LYS B 1 260 ? -0.12 -30.062 1.201 1 73.88 260 LYS B O 1
ATOM 5179 N N . ASP B 1 261 ? -0.681 -27.938 1.275 1 71.69 261 ASP B N 1
ATOM 5180 C CA . ASP B 1 261 ? -2.105 -28.266 1.265 1 71.69 261 ASP B CA 1
ATOM 5181 C C . ASP B 1 261 ? -2.613 -28.453 -0.161 1 71.69 261 ASP B C 1
ATOM 5183 O O . ASP B 1 261 ? -2.982 -27.484 -0.834 1 71.69 261 ASP B O 1
ATOM 5187 N N . CYS B 1 262 ? -2.623 -29.672 -0.564 1 70.75 262 CYS B N 1
ATOM 5188 C CA . CYS B 1 262 ? -3.008 -29.969 -1.938 1 70.75 262 CYS B CA 1
ATOM 5189 C C . CYS B 1 262 ? -4.512 -30.188 -2.047 1 70.75 262 CYS B C 1
ATOM 5191 O O . CYS B 1 262 ? -5.031 -30.422 -3.139 1 70.75 262 CYS B O 1
ATOM 5193 N N . GLN B 1 263 ? -5.098 -30.047 -0.844 1 74.38 263 GLN B N 1
ATOM 5194 C CA . GLN B 1 263 ? -6.539 -30.25 -0.883 1 74.38 263 GLN B CA 1
ATOM 5195 C C . GLN B 1 263 ? -7.25 -29.047 -1.478 1 74.38 263 GLN B C 1
ATOM 5197 O O . GLN B 1 263 ? -6.887 -27.891 -1.187 1 74.38 263 GLN B O 1
ATOM 5202 N N . LYS B 1 264 ? -8.133 -29.422 -2.361 1 81.75 264 LYS B N 1
ATOM 5203 C CA . LYS B 1 264 ? -8.969 -28.359 -2.928 1 81.75 264 LYS B CA 1
ATOM 5204 C C . LYS B 1 264 ? -9.812 -27.688 -1.85 1 81.75 264 LYS B C 1
ATOM 5206 O O . LYS B 1 264 ? -10.297 -28.359 -0.927 1 81.75 264 LYS B O 1
ATOM 5211 N N . ILE B 1 265 ? -9.906 -26.453 -1.98 1 89.19 265 ILE B N 1
ATOM 5212 C CA . ILE B 1 265 ? -10.742 -25.703 -1.05 1 89.19 265 ILE B CA 1
ATOM 5213 C C . ILE B 1 265 ? -12.219 -25.906 -1.396 1 89.19 265 ILE B C 1
ATOM 5215 O O . ILE B 1 265 ? -12.641 -25.609 -2.518 1 89.19 265 ILE B O 1
ATOM 5219 N N . HIS B 1 266 ? -12.914 -26.375 -0.451 1 85.94 266 HIS B N 1
ATOM 5220 C CA . HIS B 1 266 ? -14.336 -26.594 -0.674 1 85.94 266 HIS B CA 1
ATOM 5221 C C . HIS B 1 266 ? -15.07 -25.281 -0.884 1 85.94 266 HIS B C 1
ATOM 5223 O O . HIS B 1 266 ? -14.773 -24.281 -0.219 1 85.94 266 HIS B O 1
ATOM 5229 N N . LYS B 1 267 ? -16.047 -25.438 -1.788 1 86.12 267 LYS B N 1
ATOM 5230 C CA . LYS B 1 267 ? -16.844 -24.25 -2.08 1 86.12 267 LYS B CA 1
ATOM 5231 C C . LYS B 1 267 ? -17.797 -23.938 -0.938 1 86.12 267 LYS B C 1
ATOM 5233 O O . LYS B 1 267 ? -18.547 -24.812 -0.487 1 86.12 267 LYS B O 1
ATOM 5238 N N . LEU B 1 268 ? -17.703 -22.75 -0.54 1 90.88 268 LEU B N 1
ATOM 5239 C CA . LEU B 1 268 ? -18.672 -22.281 0.442 1 90.88 268 LEU B CA 1
ATOM 5240 C C . LEU B 1 268 ? -20.016 -21.969 -0.223 1 90.88 268 LEU B C 1
ATOM 5242 O O . LEU B 1 268 ? -20.047 -21.391 -1.314 1 90.88 268 LEU B O 1
ATOM 5246 N N . THR B 1 269 ? -21.047 -22.438 0.412 1 89.56 269 THR B N 1
ATOM 5247 C CA . THR B 1 269 ? -22.391 -22.141 -0.033 1 89.56 269 THR B CA 1
ATOM 5248 C C . THR B 1 269 ? -23.094 -21.219 0.967 1 89.56 269 THR B C 1
ATOM 5250 O O . THR B 1 269 ? -22.594 -20.984 2.062 1 89.56 269 THR B O 1
ATOM 5253 N N . ASP B 1 270 ? -24.188 -20.719 0.549 1 89.25 270 ASP B N 1
ATOM 5254 C CA . ASP B 1 270 ? -24.953 -19.844 1.424 1 89.25 270 ASP B CA 1
ATOM 5255 C C . ASP B 1 270 ? -25.328 -20.547 2.727 1 89.25 270 ASP B C 1
ATOM 5257 O O . ASP B 1 270 ? -25.391 -19.922 3.783 1 89.25 270 ASP B O 1
ATOM 5261 N N . ASP B 1 271 ? -25.438 -21.844 2.645 1 89.44 271 ASP B N 1
ATOM 5262 C CA . ASP B 1 271 ? -25.859 -22.625 3.807 1 89.44 271 ASP B CA 1
ATOM 5263 C C . ASP B 1 271 ? -24.688 -22.875 4.754 1 89.44 271 ASP B C 1
ATOM 5265 O O . ASP B 1 271 ? -24.875 -23.062 5.957 1 89.44 271 ASP B O 1
ATOM 5269 N N . THR B 1 272 ? -23.562 -22.844 4.242 1 90.69 272 THR B N 1
ATOM 5270 C CA . THR B 1 272 ? -22.391 -23.172 5.047 1 90.69 272 THR B CA 1
ATOM 5271 C C . THR B 1 272 ? -21.656 -21.906 5.488 1 90.69 272 THR B C 1
ATOM 5273 O O . THR B 1 272 ? -20.609 -21.984 6.133 1 90.69 272 THR B O 1
ATOM 5276 N N . THR B 1 273 ? -22.266 -20.828 5.129 1 93.12 273 THR B N 1
ATOM 5277 C CA . THR B 1 273 ? -21.641 -19.547 5.441 1 93.12 273 THR B CA 1
ATOM 5278 C C . THR B 1 273 ? -22.125 -19.016 6.793 1 93.12 273 THR B C 1
ATOM 5280 O O . THR B 1 273 ? -23.312 -19.141 7.113 1 93.12 273 THR B O 1
ATOM 5283 N N . ASP B 1 274 ? -21.234 -18.484 7.547 1 94.5 274 ASP B N 1
ATOM 5284 C CA . ASP B 1 274 ? -21.562 -17.875 8.836 1 94.5 274 ASP B CA 1
ATOM 5285 C C . ASP B 1 274 ? -21.688 -16.359 8.711 1 94.5 274 ASP B C 1
ATOM 5287 O O . ASP B 1 274 ? -22.609 -15.766 9.289 1 94.5 274 ASP B O 1
ATOM 5291 N N . ARG B 1 275 ? -20.797 -15.773 7.918 1 96 275 ARG B N 1
ATOM 5292 C CA . ARG B 1 275 ? -20.781 -14.32 7.777 1 96 275 ARG B CA 1
ATOM 5293 C C . ARG B 1 275 ? -20.641 -13.914 6.316 1 96 275 ARG B C 1
ATOM 5295 O O . ARG B 1 275 ? -19.875 -14.531 5.566 1 96 275 ARG B O 1
ATOM 5302 N N . VAL B 1 276 ? -21.375 -12.883 6.004 1 95.44 276 VAL B N 1
ATOM 5303 C CA . VAL B 1 276 ? -21.328 -12.352 4.645 1 95.44 276 VAL B CA 1
ATOM 5304 C C . VAL B 1 276 ? -21.188 -10.836 4.684 1 95.44 276 VAL B C 1
ATOM 5306 O O . VAL B 1 276 ? -21.875 -10.156 5.453 1 95.44 276 VAL B O 1
ATOM 5309 N N . ARG B 1 277 ? -20.266 -10.289 3.977 1 93.62 277 ARG B N 1
ATOM 5310 C CA . ARG B 1 277 ? -20.125 -8.859 3.721 1 93.62 277 ARG B CA 1
ATOM 5311 C C . ARG B 1 277 ? -20.344 -8.547 2.246 1 93.62 277 ARG B C 1
ATOM 5313 O O . ARG B 1 277 ? -19.609 -9.039 1.382 1 93.62 277 ARG B O 1
ATOM 5320 N N . SER B 1 278 ? -21.328 -7.637 2.002 1 91.75 278 SER B N 1
ATOM 5321 C CA . SER B 1 278 ? -21.703 -7.32 0.626 1 91.75 278 SER B CA 1
ATOM 5322 C C . SER B 1 278 ? -21.422 -5.855 0.302 1 91.75 278 SER B C 1
ATOM 5324 O O . SER B 1 278 ? -21.031 -5.082 1.183 1 91.75 278 SER B O 1
ATOM 5326 N N . GLY B 1 279 ? -21.438 -5.582 -0.939 1 89.06 279 GLY B N 1
ATOM 5327 C CA . GLY B 1 279 ? -21.406 -4.199 -1.386 1 89.06 279 GLY B CA 1
ATOM 5328 C C . GLY B 1 279 ? -20 -3.66 -1.542 1 89.06 279 GLY B C 1
ATOM 5329 O O . GLY B 1 279 ? -19.781 -2.445 -1.573 1 89.06 279 GLY B O 1
ATOM 5330 N N . MET B 1 280 ? -19.062 -4.508 -1.614 1 89.44 280 MET B N 1
ATOM 5331 C CA . MET B 1 280 ? -17.672 -4.047 -1.743 1 89.44 280 MET B CA 1
ATOM 5332 C C . MET B 1 280 ? -17.328 -3.77 -3.201 1 89.44 280 MET B C 1
ATOM 5334 O O . MET B 1 280 ? -17.625 -4.582 -4.082 1 89.44 280 MET B O 1
ATOM 5338 N N . THR B 1 281 ? -16.719 -2.602 -3.428 1 87.69 281 THR B N 1
ATOM 5339 C CA . THR B 1 281 ? -16.375 -2.221 -4.793 1 87.69 281 THR B CA 1
ATOM 5340 C C . THR B 1 281 ? -14.883 -1.897 -4.902 1 87.69 281 THR B C 1
ATOM 5342 O O . THR B 1 281 ? -14.32 -1.226 -4.035 1 87.69 281 THR B O 1
ATOM 5345 N N . PRO B 1 282 ? -14.25 -2.383 -6 1 89.06 282 PRO B N 1
ATOM 5346 C CA . PRO B 1 282 ? -12.859 -1.991 -6.227 1 89.06 282 PRO B CA 1
ATOM 5347 C C . PRO B 1 282 ? -12.695 -0.492 -6.469 1 89.06 282 PRO B C 1
ATOM 5349 O O . PRO B 1 282 ? -13.547 0.128 -7.109 1 89.06 282 PRO B O 1
ATOM 5352 N N . ARG B 1 283 ? -11.648 0.026 -5.918 1 87.75 283 ARG B N 1
ATOM 5353 C CA . ARG B 1 283 ? -11.273 1.413 -6.176 1 87.75 283 ARG B CA 1
ATOM 5354 C C . ARG B 1 283 ? -10.328 1.511 -7.375 1 87.75 283 ARG B C 1
ATOM 5356 O O . ARG B 1 283 ? -9.789 0.5 -7.832 1 87.75 283 ARG B O 1
ATOM 5363 N N . TRP B 1 284 ? -10.172 2.742 -7.793 1 84.25 284 TRP B N 1
ATOM 5364 C CA . TRP B 1 284 ? -9.258 2.988 -8.906 1 84.25 284 TRP B CA 1
ATOM 5365 C C . TRP B 1 284 ? -7.855 2.486 -8.578 1 84.25 284 TRP B C 1
ATOM 5367 O O . TRP B 1 284 ? -7.199 1.872 -9.422 1 84.25 284 TRP B O 1
ATOM 5377 N N . THR B 1 285 ? -7.465 2.67 -7.352 1 84.12 285 THR B N 1
ATOM 5378 C CA . THR B 1 285 ? -6.094 2.359 -6.957 1 84.12 285 THR B CA 1
ATOM 5379 C C . THR B 1 285 ? -5.938 0.866 -6.688 1 84.12 285 THR B C 1
ATOM 5381 O O . THR B 1 285 ? -4.832 0.395 -6.402 1 84.12 285 THR B O 1
ATOM 5384 N N . ASP B 1 286 ? -7.035 0.13 -6.781 1 88.5 286 ASP B N 1
ATOM 5385 C CA . ASP B 1 286 ? -6.965 -1.32 -6.629 1 88.5 286 ASP B CA 1
ATOM 5386 C C . ASP B 1 286 ? -6.59 -1.994 -7.945 1 88.5 286 ASP B C 1
ATOM 5388 O O . ASP B 1 286 ? -6.234 -3.176 -7.969 1 88.5 286 ASP B O 1
ATOM 5392 N N . MET B 1 287 ? -6.656 -1.262 -9 1 85.31 287 MET B N 1
ATOM 5393 C CA . MET B 1 287 ? -6.402 -1.808 -10.328 1 85.31 287 MET B CA 1
ATOM 5394 C C . MET B 1 287 ? -4.91 -1.798 -10.648 1 85.31 287 MET B C 1
ATOM 5396 O O . MET B 1 287 ? -4.188 -0.898 -10.219 1 85.31 287 MET B O 1
ATOM 5400 N N . ASP B 1 288 ? -4.566 -2.787 -11.367 1 81.25 288 ASP B N 1
ATOM 5401 C CA . ASP B 1 288 ? -3.178 -2.824 -11.82 1 81.25 288 ASP B CA 1
ATOM 5402 C C . ASP B 1 288 ? -3.039 -2.219 -13.211 1 81.25 288 ASP B C 1
ATOM 5404 O O . ASP B 1 288 ? -3.98 -1.608 -13.727 1 81.25 288 ASP B O 1
ATOM 5408 N N . VAL B 1 289 ? -1.87 -2.334 -13.773 1 76.69 289 VAL B N 1
ATOM 5409 C CA . VAL B 1 289 ? -1.525 -1.698 -15.047 1 76.69 289 VAL B CA 1
ATOM 5410 C C . VAL B 1 289 ? -2.344 -2.318 -16.172 1 76.69 289 VAL B C 1
ATOM 5412 O O . VAL B 1 289 ? -2.457 -1.74 -17.25 1 76.69 289 VAL B O 1
ATOM 5415 N N . ASN B 1 290 ? -2.873 -3.533 -15.938 1 73.38 290 ASN B N 1
ATOM 5416 C CA . ASN B 1 290 ? -3.697 -4.211 -16.938 1 73.38 290 ASN B CA 1
ATOM 5417 C C . ASN B 1 290 ? -5.176 -3.859 -16.781 1 73.38 290 ASN B C 1
ATOM 5419 O O . ASN B 1 290 ? -6.027 -4.406 -17.469 1 73.38 290 ASN B O 1
ATOM 5423 N N . GLN B 1 291 ? -5.488 -3.016 -15.789 1 74.88 291 GLN B N 1
ATOM 5424 C CA . GLN B 1 291 ? -6.828 -2.502 -15.523 1 74.88 291 GLN B CA 1
ATOM 5425 C C . GLN B 1 291 ? -7.727 -3.586 -14.938 1 74.88 291 GLN B C 1
ATOM 5427 O O . GLN B 1 291 ? -8.938 -3.572 -15.148 1 74.88 291 GLN B O 1
ATOM 5432 N N . HIS B 1 292 ? -7.102 -4.617 -14.438 1 84.06 292 HIS B N 1
ATOM 5433 C CA . HIS B 1 292 ? -7.762 -5.594 -13.578 1 84.06 292 HIS B CA 1
ATOM 5434 C C . HIS B 1 292 ? -7.348 -5.418 -12.125 1 84.06 292 HIS B C 1
ATOM 5436 O O . HIS B 1 292 ? -6.344 -4.758 -11.836 1 84.06 292 HIS B O 1
ATOM 5442 N N . VAL B 1 293 ? -8.195 -5.938 -11.328 1 88.75 293 VAL B N 1
ATOM 5443 C CA . VAL B 1 293 ? -7.859 -5.848 -9.906 1 88.75 293 VAL B CA 1
ATOM 5444 C C . VAL B 1 293 ? -6.598 -6.66 -9.625 1 88.75 293 VAL B C 1
ATOM 5446 O O . VAL B 1 293 ? -6.469 -7.797 -10.086 1 88.75 293 VAL B O 1
ATOM 5449 N N . ASN B 1 294 ? -5.668 -6.086 -8.922 1 88.56 294 ASN B N 1
ATOM 5450 C CA . ASN B 1 294 ? -4.465 -6.781 -8.477 1 88.56 294 ASN B CA 1
ATOM 5451 C C . ASN B 1 294 ? -4.801 -7.961 -7.57 1 88.56 294 ASN B C 1
ATOM 5453 O O . ASN B 1 294 ? -5.637 -7.84 -6.672 1 88.56 294 ASN B O 1
ATOM 5457 N N . ASN B 1 295 ? -4.113 -9.062 -7.762 1 88.94 295 ASN B N 1
ATOM 5458 C CA . ASN B 1 295 ? -4.406 -10.305 -7.055 1 88.94 295 ASN B CA 1
ATOM 5459 C C . ASN B 1 295 ? -4.293 -10.125 -5.543 1 88.94 295 ASN B C 1
ATOM 5461 O O . ASN B 1 295 ? -5.012 -10.781 -4.781 1 88.94 295 ASN B O 1
ATOM 5465 N N . VAL B 1 296 ? -3.428 -9.281 -5.137 1 93 296 VAL B N 1
ATOM 5466 C CA . VAL B 1 296 ? -3.188 -9.094 -3.711 1 93 296 VAL B CA 1
ATOM 5467 C C . VAL B 1 296 ? -4.395 -8.406 -3.068 1 93 296 VAL B C 1
ATOM 5469 O O . VAL B 1 296 ? -4.711 -8.664 -1.905 1 93 296 VAL B O 1
ATOM 5472 N N . LYS B 1 297 ? -5.086 -7.641 -3.805 1 92.12 297 LYS B N 1
ATOM 5473 C CA . LYS B 1 297 ? -6.203 -6.867 -3.271 1 92.12 297 LYS B CA 1
ATOM 5474 C C . LYS B 1 297 ? -7.363 -7.777 -2.875 1 92.12 297 LYS B C 1
ATOM 5476 O O . LYS B 1 297 ? -8.141 -7.441 -1.98 1 92.12 297 LYS B O 1
ATOM 5481 N N . TYR B 1 298 ? -7.465 -8.945 -3.512 1 94.94 298 TYR B N 1
ATOM 5482 C CA . TYR B 1 298 ? -8.523 -9.891 -3.164 1 94.94 298 TYR B CA 1
ATOM 5483 C C . TYR B 1 298 ? -8.438 -10.281 -1.694 1 94.94 298 TYR B C 1
ATOM 5485 O O . TYR B 1 298 ? -9.461 -10.539 -1.055 1 94.94 298 TYR B O 1
ATOM 5493 N N . ILE B 1 299 ? -7.277 -10.305 -1.195 1 94.81 299 ILE B N 1
ATOM 5494 C CA . ILE B 1 299 ? -7.051 -10.719 0.184 1 94.81 299 ILE B CA 1
ATOM 5495 C C . ILE B 1 299 ? -7.746 -9.75 1.137 1 94.81 299 ILE B C 1
ATOM 5497 O O . ILE B 1 299 ? -8.414 -10.172 2.086 1 94.81 299 ILE B O 1
ATOM 5501 N N . GLY B 1 300 ? -7.625 -8.477 0.868 1 92.25 300 GLY B N 1
ATOM 5502 C CA . GLY B 1 300 ? -8.305 -7.492 1.687 1 92.25 300 GLY B CA 1
ATOM 5503 C C . GLY B 1 300 ? -9.812 -7.699 1.749 1 92.25 300 GLY B C 1
ATOM 5504 O O . GLY B 1 300 ? -10.422 -7.547 2.811 1 92.25 300 GLY B O 1
ATOM 5505 N N . TRP B 1 301 ? -10.383 -8.078 0.685 1 93.81 301 TRP B N 1
ATOM 5506 C CA . TRP B 1 301 ? -11.828 -8.281 0.634 1 93.81 301 TRP B CA 1
ATOM 5507 C C . TRP B 1 301 ? -12.219 -9.57 1.342 1 93.81 301 TRP B C 1
ATOM 5509 O O . TRP B 1 301 ? -13.242 -9.625 2.029 1 93.81 301 TRP B O 1
ATOM 5519 N N . ILE B 1 302 ? -11.414 -10.57 1.181 1 94.88 302 ILE B N 1
ATOM 5520 C CA . ILE B 1 302 ? -11.664 -11.844 1.843 1 94.88 302 ILE B CA 1
ATOM 5521 C C . ILE B 1 302 ? -11.727 -11.641 3.355 1 94.88 302 ILE B C 1
ATOM 5523 O O . ILE B 1 302 ? -12.578 -12.219 4.031 1 94.88 302 ILE B O 1
ATOM 5527 N N . LEU B 1 303 ? -10.984 -10.797 3.873 1 94.06 303 LEU B N 1
ATOM 5528 C CA . LEU B 1 303 ? -10.852 -10.602 5.312 1 94.06 303 LEU B CA 1
ATOM 5529 C C . LEU B 1 303 ? -12.008 -9.766 5.855 1 94.06 303 LEU B C 1
ATOM 5531 O O . LEU B 1 303 ? -12.227 -9.711 7.066 1 94.06 303 LEU B O 1
ATOM 5535 N N . GLU B 1 304 ? -12.719 -9.133 4.984 1 92.94 304 GLU B N 1
ATOM 5536 C CA . GLU B 1 304 ? -13.797 -8.25 5.414 1 92.94 304 GLU B CA 1
ATOM 5537 C C . GLU B 1 304 ? -14.914 -9.023 6.109 1 92.94 304 GLU B C 1
ATOM 5539 O O . GLU B 1 304 ? -15.688 -8.453 6.875 1 92.94 304 GLU B O 1
ATOM 5544 N N . SER B 1 305 ? -15.023 -10.281 5.84 1 95.06 305 SER B N 1
ATOM 5545 C CA . SER B 1 305 ? -16.062 -11.078 6.469 1 95.06 305 SER B CA 1
ATOM 5546 C C . SER B 1 305 ? -15.539 -11.82 7.688 1 95.06 305 SER B C 1
ATOM 5548 O O . SER B 1 305 ? -16.281 -12.539 8.359 1 95.06 305 SER B O 1
ATOM 5550 N N . VAL B 1 306 ? -14.289 -11.727 7.98 1 95.88 306 VAL B N 1
ATOM 5551 C CA . VAL B 1 306 ? -13.719 -12.328 9.18 1 95.88 306 VAL B CA 1
ATOM 5552 C C . VAL B 1 306 ? -14.109 -11.516 10.406 1 95.88 306 VAL B C 1
ATOM 5554 O O . VAL B 1 306 ? -14.055 -10.281 10.391 1 95.88 306 VAL B O 1
ATOM 5557 N N . PRO B 1 307 ? -14.492 -12.203 11.492 1 94.12 307 PRO B N 1
ATOM 5558 C CA . PRO B 1 307 ? -14.852 -11.461 12.703 1 94.12 307 PRO B CA 1
ATOM 5559 C C . PRO B 1 307 ? -13.742 -10.523 13.172 1 94.12 307 PRO B C 1
ATOM 5561 O O . PRO B 1 307 ? -12.57 -10.906 13.156 1 94.12 307 PRO B O 1
ATOM 5564 N N . ARG B 1 308 ? -14.133 -9.367 13.633 1 89.56 308 ARG B N 1
ATOM 5565 C CA . ARG B 1 308 ? -13.188 -8.336 14.055 1 89.56 308 ARG B CA 1
ATOM 5566 C C . ARG B 1 308 ? -12.312 -8.844 15.195 1 89.56 308 ARG B C 1
ATOM 5568 O O . ARG B 1 308 ? -11.125 -8.516 15.258 1 89.56 308 ARG B O 1
ATOM 5575 N N . GLU B 1 309 ? -12.859 -9.547 16.094 1 92.06 309 GLU B N 1
ATOM 5576 C CA . GLU B 1 309 ? -12.125 -10.078 17.234 1 92.06 309 GLU B CA 1
ATOM 5577 C C . GLU B 1 309 ? -10.953 -10.945 16.781 1 92.06 309 GLU B C 1
ATOM 5579 O O . GLU B 1 309 ? -9.898 -10.961 17.438 1 92.06 309 GLU B O 1
ATOM 5584 N N . VAL B 1 310 ? -11.156 -11.656 15.703 1 94.31 310 VAL B N 1
ATOM 5585 C CA . VAL B 1 310 ? -10.102 -12.516 15.188 1 94.31 310 VAL B CA 1
ATOM 5586 C C . VAL B 1 310 ? -8.992 -11.656 14.578 1 94.31 310 VAL B C 1
ATOM 5588 O O . VAL B 1 310 ? -7.809 -11.891 14.836 1 94.31 310 VAL B O 1
ATOM 5591 N N . LEU B 1 311 ? -9.398 -10.648 13.875 1 91.5 311 LEU B N 1
ATOM 5592 C CA . LEU B 1 311 ? -8.422 -9.766 13.25 1 91.5 311 LEU B CA 1
ATOM 5593 C C . LEU B 1 311 ? -7.574 -9.055 14.305 1 91.5 311 LEU B C 1
ATOM 5595 O O . LEU B 1 311 ? -6.395 -8.781 14.07 1 91.5 311 LEU B O 1
ATOM 5599 N N . VAL B 1 312 ? -8.117 -8.82 15.438 1 90.12 312 VAL B N 1
ATOM 5600 C CA . VAL B 1 312 ? -7.445 -8.062 16.484 1 90.12 312 VAL B CA 1
ATOM 5601 C C . VAL B 1 312 ? -6.617 -9.008 17.359 1 90.12 312 VAL B C 1
ATOM 5603 O O . VAL B 1 312 ? -5.453 -8.727 17.656 1 90.12 312 VAL B O 1
ATOM 5606 N N . ASP B 1 313 ? -7.148 -10.141 17.688 1 93.38 313 ASP B N 1
ATOM 5607 C CA . ASP B 1 313 ? -6.582 -10.953 18.766 1 93.38 313 ASP B CA 1
ATOM 5608 C C . ASP B 1 313 ? -5.742 -12.102 18.203 1 93.38 313 ASP B C 1
ATOM 5610 O O . ASP B 1 313 ? -5.031 -12.773 18.953 1 93.38 313 ASP B O 1
ATOM 5614 N N . TYR B 1 314 ? -5.797 -12.375 16.922 1 94.44 314 TYR B N 1
ATOM 5615 C CA . TYR B 1 314 ? -5.102 -13.523 16.344 1 94.44 314 TYR B CA 1
ATOM 5616 C C . TYR B 1 314 ? -4.129 -13.078 15.258 1 94.44 314 TYR B C 1
ATOM 5618 O O . TYR B 1 314 ? -4.312 -12.023 14.648 1 94.44 314 TYR B O 1
ATOM 5626 N N . ASN B 1 315 ? -3.104 -13.875 15.055 1 94.88 315 ASN B N 1
ATOM 5627 C CA . ASN B 1 315 ? -2.242 -13.781 13.883 1 94.88 315 ASN B CA 1
ATOM 5628 C C . ASN B 1 315 ? -2.58 -14.844 12.844 1 94.88 315 ASN B C 1
ATOM 5630 O O . ASN B 1 315 ? -2.76 -16.016 13.188 1 94.88 315 ASN B O 1
ATOM 5634 N N . MET B 1 316 ? -2.709 -14.445 11.648 1 96.12 316 MET B N 1
ATOM 5635 C CA . MET B 1 316 ? -2.85 -15.445 10.586 1 96.12 316 MET B CA 1
ATOM 5636 C C . MET B 1 316 ? -1.541 -16.188 10.367 1 96.12 316 MET B C 1
ATOM 5638 O O . MET B 1 316 ? -0.511 -15.578 10.078 1 96.12 316 MET B O 1
ATOM 5642 N N . THR B 1 317 ? -1.519 -17.469 10.445 1 95.81 317 THR B N 1
ATOM 5643 C CA . THR B 1 317 ? -0.287 -18.25 10.359 1 95.81 317 THR B CA 1
ATOM 5644 C C . THR B 1 317 ? -0.199 -18.984 9.023 1 95.81 317 THR B C 1
ATOM 5646 O O . THR B 1 317 ? 0.874 -19.453 8.633 1 95.81 317 THR B O 1
ATOM 5649 N N . SER B 1 318 ? -1.346 -19.094 8.336 1 95.31 318 SER B N 1
ATOM 5650 C CA . SER B 1 318 ? -1.359 -19.75 7.035 1 95.31 318 SER B CA 1
ATOM 5651 C C . SER B 1 318 ? -2.51 -19.234 6.172 1 95.31 318 SER B C 1
ATOM 5653 O O . SER B 1 318 ? -3.562 -18.859 6.695 1 95.31 318 SER B O 1
ATOM 5655 N N . MET B 1 319 ? -2.293 -19.219 4.91 1 96.5 319 MET B N 1
ATOM 5656 C CA . MET B 1 319 ? -3.314 -18.828 3.941 1 96.5 319 MET B CA 1
ATOM 5657 C C . MET B 1 319 ? -3.123 -19.562 2.621 1 96.5 319 MET B C 1
ATOM 5659 O O . MET B 1 319 ? -2.004 -19.656 2.115 1 96.5 319 MET B O 1
ATOM 5663 N N . LYS B 1 320 ? -4.121 -20.109 2.164 1 96.5 320 LYS B N 1
ATOM 5664 C CA . LYS B 1 320 ? -4.18 -20.719 0.837 1 96.5 320 LYS B CA 1
ATOM 5665 C C . LYS B 1 320 ? -5.23 -20.031 -0.034 1 96.5 320 LYS B C 1
ATOM 5667 O O . LYS B 1 320 ? -6.371 -19.844 0.394 1 96.5 320 LYS B O 1
ATOM 5672 N N . LEU B 1 321 ? -4.855 -19.672 -1.204 1 97 321 LEU B N 1
ATOM 5673 C CA . LEU B 1 321 ? -5.762 -19.016 -2.146 1 97 321 LEU B CA 1
ATOM 5674 C C . LEU B 1 321 ? -5.848 -19.812 -3.447 1 97 321 LEU B C 1
ATOM 5676 O O . LEU B 1 321 ? -4.84 -20.328 -3.934 1 97 321 LEU B O 1
ATOM 5680 N N . GLU B 1 322 ? -6.973 -19.906 -3.988 1 96.62 322 GLU B N 1
ATOM 5681 C CA . GLU B 1 322 ? -7.238 -20.391 -5.34 1 96.62 322 GLU B CA 1
ATOM 5682 C C . GLU B 1 322 ? -7.961 -19.328 -6.172 1 96.62 322 GLU B C 1
ATOM 5684 O O . GLU B 1 322 ? -9.102 -18.969 -5.879 1 96.62 322 GLU B O 1
ATOM 5689 N N . PHE B 1 323 ? -7.324 -18.906 -7.156 1 94.94 323 PHE B N 1
ATOM 5690 C CA . PHE B 1 323 ? -7.883 -17.875 -8.023 1 94.94 323 PHE B CA 1
ATOM 5691 C C . PHE B 1 323 ? -8.742 -18.5 -9.117 1 94.94 323 PHE B C 1
ATOM 5693 O O . PHE B 1 323 ? -8.32 -19.453 -9.789 1 94.94 323 PHE B O 1
ATOM 5700 N N . ARG B 1 324 ? -9.883 -17.906 -9.328 1 92.94 324 ARG B N 1
ATOM 5701 C CA . ARG B 1 324 ? -10.82 -18.484 -10.281 1 92.94 324 ARG B CA 1
ATOM 5702 C C . ARG B 1 324 ? -11.086 -17.531 -11.445 1 92.94 324 ARG B C 1
ATOM 5704 O O . ARG B 1 324 ? -11.133 -17.953 -12.602 1 92.94 324 ARG B O 1
ATOM 5711 N N . ARG B 1 325 ? -11.305 -16.281 -11.109 1 91.12 325 ARG B N 1
ATOM 5712 C CA . ARG B 1 325 ? -11.633 -15.289 -12.133 1 91.12 325 ARG B CA 1
ATOM 5713 C C . ARG B 1 325 ? -11.109 -13.906 -11.75 1 91.12 325 ARG B C 1
ATOM 5715 O O . ARG B 1 325 ? -10.844 -13.641 -10.578 1 91.12 325 ARG B O 1
ATOM 5722 N N . GLU B 1 326 ? -11.016 -13.102 -12.766 1 88.12 326 GLU B N 1
ATOM 5723 C CA . GLU B 1 326 ? -10.633 -11.703 -12.562 1 88.12 326 GLU B CA 1
ATOM 5724 C C . GLU B 1 326 ? -11.859 -10.812 -12.406 1 88.12 326 GLU B C 1
ATOM 5726 O O . GLU B 1 326 ? -12.961 -11.188 -12.82 1 88.12 326 GLU B O 1
ATOM 5731 N N . CYS B 1 327 ? -11.617 -9.711 -11.734 1 88.31 327 CYS B N 1
ATOM 5732 C CA . CYS B 1 327 ? -12.703 -8.742 -11.664 1 88.31 327 CYS B CA 1
ATOM 5733 C C . CYS B 1 327 ? -12.211 -7.348 -12.023 1 88.31 327 CYS B C 1
ATOM 5735 O O . CYS B 1 327 ? -11.008 -7.109 -12.102 1 88.31 327 CYS B O 1
ATOM 5737 N N . THR B 1 328 ? -13.18 -6.5 -12.398 1 85.81 328 THR B N 1
ATOM 5738 C CA . THR B 1 328 ? -12.891 -5.133 -12.82 1 85.81 328 THR B CA 1
ATOM 5739 C C . THR B 1 328 ? -13.516 -4.129 -11.852 1 85.81 328 THR B C 1
ATOM 5741 O O . THR B 1 328 ? -14.188 -4.516 -10.891 1 85.81 328 THR B O 1
ATOM 5744 N N . GLN B 1 329 ? -13.312 -2.877 -12.18 1 84.19 329 GLN B N 1
ATOM 5745 C CA . GLN B 1 329 ? -13.742 -1.805 -11.289 1 84.19 329 GLN B CA 1
ATOM 5746 C C . GLN B 1 329 ? -15.266 -1.716 -11.234 1 84.19 329 GLN B C 1
ATOM 5748 O O . GLN B 1 329 ? -15.828 -1.189 -10.273 1 84.19 329 GLN B O 1
ATOM 5753 N N . SER B 1 330 ? -15.961 -2.18 -12.172 1 83.81 330 SER B N 1
ATOM 5754 C CA . SER B 1 330 ? -17.422 -2.049 -12.242 1 83.81 330 SER B CA 1
ATOM 5755 C C . SER B 1 330 ? -18.109 -3.146 -11.445 1 83.81 330 SER B C 1
ATOM 5757 O O . SER B 1 330 ? -19.312 -3.082 -11.211 1 83.81 330 SER B O 1
ATOM 5759 N N . ASN B 1 331 ? -17.406 -4.051 -10.977 1 89.56 331 ASN B N 1
ATOM 5760 C CA . ASN B 1 331 ? -17.984 -5.188 -10.266 1 89.56 331 ASN B CA 1
ATOM 5761 C C . ASN B 1 331 ? -18.234 -4.867 -8.797 1 89.56 331 ASN B C 1
ATOM 5763 O O . ASN B 1 331 ? -17.562 -4.008 -8.227 1 89.56 331 ASN B O 1
ATOM 5767 N N . VAL B 1 332 ? -19.234 -5.516 -8.273 1 92.31 332 VAL B N 1
ATOM 5768 C CA . VAL B 1 332 ? -19.516 -5.469 -6.84 1 92.31 332 VAL B CA 1
ATOM 5769 C C . VAL B 1 332 ? -19.266 -6.836 -6.215 1 92.31 332 VAL B C 1
ATOM 5771 O O . VAL B 1 332 ? -19.719 -7.859 -6.734 1 92.31 332 VAL B O 1
ATOM 5774 N N . LEU B 1 333 ? -18.578 -6.84 -5.109 1 94.56 333 LEU B N 1
ATOM 5775 C CA . LEU B 1 333 ? -18.094 -8.094 -4.551 1 94.56 333 LEU B CA 1
ATOM 5776 C C . LEU B 1 333 ? -18.828 -8.438 -3.256 1 94.56 333 LEU B C 1
ATOM 5778 O O . LEU B 1 333 ? -19.375 -7.551 -2.598 1 94.56 333 LEU B O 1
ATOM 5782 N N . GLU B 1 334 ? -18.766 -9.703 -2.984 1 96.19 334 GLU B N 1
ATOM 5783 C CA . GLU B 1 334 ? -19.25 -10.25 -1.722 1 96.19 334 GLU B CA 1
ATOM 5784 C C . GLU B 1 334 ? -18.234 -11.203 -1.104 1 96.19 334 GLU B C 1
ATOM 5786 O O . GLU B 1 334 ? -17.703 -12.086 -1.785 1 96.19 334 GLU B O 1
ATOM 5791 N N . SER B 1 335 ? -17.984 -10.945 0.155 1 96.5 335 SER B N 1
ATOM 5792 C CA . SER B 1 335 ? -17.062 -11.789 0.906 1 96.5 335 SER B CA 1
ATOM 5793 C C . SER B 1 335 ? -17.812 -12.703 1.873 1 96.5 335 SER B C 1
ATOM 5795 O O . SER B 1 335 ? -18.672 -12.242 2.635 1 96.5 335 SER B O 1
ATOM 5797 N N . MET B 1 336 ? -17.453 -14 1.819 1 97.31 336 MET B N 1
ATOM 5798 C CA . MET B 1 336 ? -18.109 -14.984 2.668 1 97.31 336 MET B CA 1
ATOM 5799 C C . MET B 1 336 ? -17.078 -15.742 3.512 1 97.31 336 MET B C 1
ATOM 5801 O O . MET B 1 336 ? -16 -16.094 3.027 1 97.31 336 MET B O 1
ATOM 5805 N N . THR B 1 337 ? -17.469 -15.992 4.758 1 97.19 337 THR B N 1
ATOM 5806 C CA . THR B 1 337 ? -16.609 -16.734 5.668 1 97.19 337 THR B CA 1
ATOM 5807 C C . THR B 1 337 ? -17.391 -17.812 6.398 1 97.19 337 THR B C 1
ATOM 5809 O O . THR B 1 337 ? -18.516 -17.578 6.832 1 97.19 337 THR B O 1
ATOM 5812 N N . SER B 1 338 ? -16.859 -18.953 6.555 1 95.88 338 SER B N 1
ATOM 5813 C CA . SER B 1 338 ? -17.469 -20.078 7.266 1 95.88 338 SER B CA 1
ATOM 5814 C C . SER B 1 338 ? -17.406 -19.875 8.773 1 95.88 338 SER B C 1
ATOM 5816 O O . SER B 1 338 ? -16.703 -18.984 9.258 1 95.88 338 SER B O 1
ATOM 5818 N N . PRO B 1 339 ? -18.125 -20.75 9.539 1 92.88 339 PRO B N 1
ATOM 5819 C CA . PRO B 1 339 ? -17.859 -20.797 10.977 1 92.88 339 PRO B CA 1
ATOM 5820 C C . PRO B 1 339 ? -16.438 -21.297 11.289 1 92.88 339 PRO B C 1
ATOM 5822 O O . PRO B 1 339 ? -15.844 -22.016 10.492 1 92.88 339 PRO B O 1
ATOM 5825 N N . PRO B 1 340 ? -15.969 -20.812 12.414 1 91.5 340 PRO B N 1
ATOM 5826 C CA . PRO B 1 340 ? -14.617 -21.266 12.766 1 91.5 340 PRO B CA 1
ATOM 5827 C C . PRO B 1 340 ? -14.562 -22.766 13.078 1 91.5 340 PRO B C 1
ATOM 5829 O O . PRO B 1 340 ? -15.492 -23.312 13.672 1 91.5 340 PRO B O 1
ATOM 5832 N N . CYS B 1 341 ? -13.594 -23.344 12.531 1 87.25 341 CYS B N 1
ATOM 5833 C CA . CYS B 1 341 ? -13.242 -24.688 12.961 1 87.25 341 CYS B CA 1
ATOM 5834 C C . CYS B 1 341 ? -12.086 -24.656 13.953 1 87.25 341 CYS B C 1
ATOM 5836 O O . CYS B 1 341 ? -11.016 -24.109 13.648 1 87.25 341 CYS B O 1
ATOM 5838 N N . THR B 1 342 ? -12.359 -25.031 15.195 1 80.88 342 THR B N 1
ATOM 5839 C CA . THR B 1 342 ? -11.305 -25.047 16.203 1 80.88 342 THR B CA 1
ATOM 5840 C C . THR B 1 342 ? -10.422 -26.297 16.031 1 80.88 342 THR B C 1
ATOM 5842 O O . THR B 1 342 ? -10.93 -27.391 15.781 1 80.88 342 THR B O 1
ATOM 5845 N N . VAL B 1 343 ? -9.188 -26 15.789 1 69.69 343 VAL B N 1
ATOM 5846 C CA . VAL B 1 343 ? -8.266 -27.125 15.672 1 69.69 343 VAL B CA 1
ATOM 5847 C C . VAL B 1 343 ? -7.801 -27.562 17.062 1 69.69 343 VAL B C 1
ATOM 5849 O O . VAL B 1 343 ? -7.348 -26.75 17.859 1 69.69 343 VAL B O 1
ATOM 5852 N N . THR B 1 344 ? -8.406 -28.422 17.891 1 57.66 344 THR B N 1
ATOM 5853 C CA . THR B 1 344 ? -8.094 -28.953 19.203 1 57.66 344 THR B CA 1
ATOM 5854 C C . THR B 1 344 ? -6.617 -29.328 19.312 1 57.66 344 THR B C 1
ATOM 5856 O O . THR B 1 344 ? -5.945 -29.484 18.297 1 57.66 344 THR B O 1
ATOM 5859 N N . ASP B 1 345 ? -6.031 -29.75 20.703 1 51.81 345 ASP B N 1
ATOM 5860 C CA . ASP B 1 345 ? -4.797 -29.922 21.469 1 51.81 345 ASP B CA 1
ATOM 5861 C C . ASP B 1 345 ? -3.738 -30.641 20.641 1 51.81 345 ASP B C 1
ATOM 5863 O O . ASP B 1 345 ? -2.557 -30.297 20.688 1 51.81 345 ASP B O 1
ATOM 5867 N N . ALA B 1 346 ? -3.871 -32.062 20.453 1 47.75 346 ALA B N 1
ATOM 5868 C CA . ALA B 1 346 ? -2.723 -32.938 20.234 1 47.75 346 ALA B CA 1
ATOM 5869 C C . ALA B 1 346 ? -1.931 -32.5 19.016 1 47.75 346 ALA B C 1
ATOM 5871 O O . ALA B 1 346 ? -0.762 -32.875 18.859 1 47.75 346 ALA B O 1
ATOM 5872 N N . SER B 1 347 ? -2.482 -31.906 17.922 1 46.03 347 SER B N 1
ATOM 5873 C CA . SER B 1 347 ? -1.885 -31.734 16.609 1 46.03 347 SER B CA 1
ATOM 5874 C C . SER B 1 347 ? -1.665 -30.266 16.281 1 46.03 347 SER B C 1
ATOM 5876 O O . SER B 1 347 ? -1.546 -29.891 15.117 1 46.03 347 SER B O 1
ATOM 5878 N N . ASN B 1 348 ? -1.604 -29.391 17.156 1 52 348 ASN B N 1
ATOM 5879 C CA . ASN B 1 348 ? -1.671 -27.938 17.109 1 52 348 ASN B CA 1
ATOM 5880 C C . ASN B 1 348 ? -0.465 -27.344 16.391 1 52 348 ASN B C 1
ATOM 5882 O O . ASN B 1 348 ? -0.375 -26.125 16.219 1 52 348 ASN B O 1
ATOM 5886 N N . HIS B 1 349 ? 0.567 -27.938 16.438 1 51.53 349 HIS B N 1
ATOM 5887 C CA . HIS B 1 349 ? 1.71 -27.453 15.688 1 51.53 349 HIS B CA 1
ATOM 5888 C C . HIS B 1 349 ? 1.819 -28.156 14.336 1 51.53 349 HIS B C 1
ATOM 5890 O O . HIS B 1 349 ? 1.583 -29.359 14.234 1 51.53 349 HIS B O 1
ATOM 5896 N N . ASP B 1 350 ? 1.751 -27.375 13.414 1 54.69 350 ASP B N 1
ATOM 5897 C CA . ASP B 1 350 ? 2.09 -28.031 12.156 1 54.69 350 ASP B CA 1
ATOM 5898 C C . ASP B 1 350 ? 3.557 -28.453 12.133 1 54.69 350 ASP B C 1
ATOM 5900 O O . ASP B 1 350 ? 4.277 -28.266 13.117 1 54.69 350 ASP B O 1
ATOM 5904 N N . SER B 1 351 ? 3.885 -29.188 11.234 1 48.09 351 SER B N 1
ATOM 5905 C CA . SER B 1 351 ? 5.215 -29.781 11.109 1 48.09 351 SER B CA 1
ATOM 5906 C C . SER B 1 351 ? 6.305 -28.719 11.297 1 48.09 351 SER B C 1
ATOM 5908 O O . SER B 1 351 ? 7.438 -29.047 11.648 1 48.09 351 SER B O 1
ATOM 5910 N N . VAL B 1 352 ? 5.863 -27.516 11.125 1 55.84 352 VAL B N 1
ATOM 5911 C CA . VAL B 1 352 ? 6.938 -26.531 11.242 1 55.84 352 VAL B CA 1
ATOM 5912 C C . VAL B 1 352 ? 6.758 -25.719 12.516 1 55.84 352 VAL B C 1
ATOM 5914 O O . VAL B 1 352 ? 7.348 -24.641 12.664 1 55.84 352 VAL B O 1
ATOM 5917 N N . GLY B 1 353 ? 5.828 -26.281 13.492 1 59.31 353 GLY B N 1
ATOM 5918 C CA . GLY B 1 353 ? 5.785 -25.688 14.82 1 59.31 353 GLY B CA 1
ATOM 5919 C C . GLY B 1 353 ? 4.793 -24.547 14.93 1 59.31 353 GLY B C 1
ATOM 5920 O O . GLY B 1 353 ? 4.812 -23.797 15.906 1 59.31 353 GLY B O 1
ATOM 5921 N N . ARG B 1 354 ? 3.939 -24.547 13.836 1 64.69 354 ARG B N 1
ATOM 5922 C CA . ARG B 1 354 ? 2.963 -23.469 13.938 1 64.69 354 ARG B CA 1
ATOM 5923 C C . ARG B 1 354 ? 1.74 -23.906 14.734 1 64.69 354 ARG B C 1
ATOM 5925 O O . ARG B 1 354 ? 1.226 -25 14.531 1 64.69 354 ARG B O 1
ATOM 5932 N N . LYS B 1 355 ? 1.376 -23.109 15.688 1 73.5 355 LYS B N 1
ATOM 5933 C CA . LYS B 1 355 ? 0.154 -23.344 16.453 1 73.5 355 LYS B CA 1
ATOM 5934 C C . LYS B 1 355 ? -1.068 -22.797 15.711 1 73.5 355 LYS B C 1
ATOM 5936 O O . LYS B 1 355 ? -1.01 -21.734 15.102 1 73.5 355 LYS B O 1
ATOM 5941 N N . ILE B 1 356 ? -2.088 -23.625 15.609 1 81.88 356 ILE B N 1
ATOM 5942 C CA . ILE B 1 356 ? -3.332 -23.266 14.945 1 81.88 356 ILE B CA 1
ATOM 5943 C C . ILE B 1 356 ? -4.488 -23.328 15.938 1 81.88 356 ILE B C 1
ATOM 5945 O O . ILE B 1 356 ? -4.734 -24.359 16.547 1 81.88 356 ILE B O 1
ATOM 5949 N N . ASP B 1 357 ? -5.195 -22.172 16.094 1 87.62 357 ASP B N 1
ATOM 5950 C CA . ASP B 1 357 ? -6.336 -22.125 17 1 87.62 357 ASP B CA 1
ATOM 5951 C C . ASP B 1 357 ? -7.652 -22.094 16.234 1 87.62 357 ASP B C 1
ATOM 5953 O O . ASP B 1 357 ? -8.625 -22.75 16.625 1 87.62 357 ASP B O 1
ATOM 5957 N N . LEU B 1 358 ? -7.605 -21.406 15.086 1 93.75 358 LEU B N 1
ATOM 5958 C CA . LEU B 1 358 ? -8.82 -21.234 14.297 1 93.75 358 LEU B CA 1
ATOM 5959 C C . LEU B 1 358 ? -8.539 -21.438 12.812 1 93.75 358 LEU B C 1
ATOM 5961 O O . LEU B 1 358 ? -7.453 -21.109 12.336 1 93.75 358 LEU B O 1
ATOM 5965 N N . GLN B 1 359 ? -9.516 -22.016 12.141 1 94.38 359 GLN B N 1
ATOM 5966 C CA . GLN B 1 359 ? -9.469 -22.172 10.688 1 94.38 359 GLN B CA 1
ATOM 5967 C C . GLN B 1 359 ? -10.75 -21.656 10.039 1 94.38 359 GLN B C 1
ATOM 5969 O O . GLN B 1 359 ? -11.844 -21.891 10.547 1 94.38 359 GLN B O 1
ATOM 5974 N N . TYR B 1 360 ? -10.594 -20.938 8.961 1 95.81 360 TYR B N 1
ATOM 5975 C CA . TYR B 1 360 ? -11.742 -20.438 8.211 1 95.81 360 TYR B CA 1
ATOM 5976 C C . TYR B 1 360 ? -11.641 -20.812 6.738 1 95.81 360 TYR B C 1
ATOM 5978 O O . TYR B 1 360 ? -10.539 -20.875 6.184 1 95.81 360 TYR B O 1
ATOM 5986 N N . THR B 1 361 ? -12.742 -21.094 6.137 1 96.38 361 THR B N 1
ATOM 5987 C CA . THR B 1 361 ? -12.883 -21.156 4.684 1 96.38 361 THR B CA 1
ATOM 5988 C C . THR B 1 361 ? -13.57 -19.906 4.152 1 96.38 361 THR B C 1
ATOM 5990 O O . THR B 1 361 ? -14.508 -19.391 4.77 1 96.38 361 THR B O 1
ATOM 5993 N N . HIS B 1 362 ? -13.086 -19.438 3.061 1 97.5 362 HIS B N 1
ATOM 5994 C CA . HIS B 1 362 ? -13.578 -18.188 2.52 1 97.5 362 HIS B CA 1
ATOM 5995 C C . HIS B 1 362 ? -13.984 -18.328 1.057 1 97.5 362 HIS B C 1
ATOM 5997 O O . HIS B 1 362 ? -13.438 -19.172 0.34 1 97.5 362 HIS B O 1
ATOM 6003 N N . LEU B 1 363 ? -14.922 -17.516 0.643 1 97.75 363 LEU B N 1
ATOM 6004 C CA . LEU B 1 363 ? -15.297 -17.375 -0.758 1 97.75 363 LEU B CA 1
ATOM 6005 C C . LEU B 1 363 ? -15.531 -15.906 -1.104 1 97.75 363 LEU B C 1
ATOM 6007 O O . LEU B 1 363 ? -16.281 -15.211 -0.411 1 97.75 363 LEU B O 1
ATOM 6011 N N . LEU B 1 364 ? -14.828 -15.422 -2.047 1 97.25 364 LEU B N 1
ATOM 6012 C CA . LEU B 1 364 ? -15.094 -14.125 -2.664 1 97.25 364 LEU B CA 1
ATOM 6013 C C . LEU B 1 364 ? -15.82 -14.297 -3.996 1 97.25 364 LEU B C 1
ATOM 6015 O O . LEU B 1 364 ? -15.352 -15.031 -4.871 1 97.25 364 LEU B O 1
ATOM 6019 N N . ARG B 1 365 ? -16.906 -13.641 -4.188 1 96.94 365 ARG B N 1
ATOM 6020 C CA . ARG B 1 365 ? -17.688 -13.797 -5.41 1 96.94 365 ARG B CA 1
ATOM 6021 C C . ARG B 1 365 ? -18.312 -12.477 -5.832 1 96.94 365 ARG B C 1
ATOM 6023 O O . ARG B 1 365 ? -18.297 -11.5 -5.074 1 96.94 365 ARG B O 1
ATOM 6030 N N . LEU B 1 366 ? -18.766 -12.453 -7.035 1 95.94 366 LEU B N 1
ATOM 6031 C CA . LEU B 1 366 ? -19.531 -11.305 -7.508 1 95.94 366 LEU B CA 1
ATOM 6032 C C . LEU B 1 366 ? -20.922 -11.281 -6.898 1 95.94 366 LEU B C 1
ATOM 6034 O O . LEU B 1 366 ? -21.562 -12.328 -6.781 1 95.94 366 LEU B O 1
ATOM 6038 N N . GLN B 1 367 ? -21.312 -10.133 -6.508 1 93.88 367 GLN B N 1
ATOM 6039 C CA . GLN B 1 367 ? -22.609 -10 -5.836 1 93.88 367 GLN B CA 1
ATOM 6040 C C . GLN B 1 367 ? -23.75 -10.234 -6.809 1 93.88 367 GLN B C 1
ATOM 6042 O O . GLN B 1 367 ? -24.781 -10.812 -6.438 1 93.88 367 GLN B O 1
ATOM 6047 N N . ASP B 1 368 ? -23.609 -9.789 -8.008 1 91.62 368 ASP B N 1
ATOM 6048 C CA . ASP B 1 368 ? -24.703 -9.805 -8.977 1 91.62 368 ASP B CA 1
ATOM 6049 C C . ASP B 1 368 ? -25 -11.234 -9.445 1 91.62 368 ASP B C 1
ATOM 6051 O O . ASP B 1 368 ? -26.109 -11.734 -9.266 1 91.62 368 ASP B O 1
ATOM 6055 N N . ASP B 1 369 ? -24 -11.984 -9.961 1 92.5 369 ASP B N 1
ATOM 6056 C CA . ASP B 1 369 ? -24.25 -13.297 -10.555 1 92.5 369 ASP B CA 1
ATOM 6057 C C . ASP B 1 369 ? -23.656 -14.406 -9.711 1 92.5 369 ASP B C 1
ATOM 6059 O O . ASP B 1 369 ? -23.719 -15.578 -10.078 1 92.5 369 ASP B O 1
ATOM 6063 N N . LYS B 1 370 ? -23.031 -14.086 -8.641 1 93.69 370 LYS B N 1
ATOM 6064 C CA . LYS B 1 370 ? -22.469 -15.023 -7.664 1 93.69 370 LYS B CA 1
ATOM 6065 C C . LYS B 1 370 ? -21.312 -15.82 -8.258 1 93.69 370 LYS B C 1
ATOM 6067 O O . LYS B 1 370 ? -20.984 -16.906 -7.777 1 93.69 370 LYS B O 1
ATOM 6072 N N . THR B 1 371 ? -20.781 -15.219 -9.273 1 95 371 THR B N 1
ATOM 6073 C CA . THR B 1 371 ? -19.609 -15.844 -9.867 1 95 371 THR B CA 1
ATOM 6074 C C . THR B 1 371 ? -18.438 -15.844 -8.883 1 95 371 THR B C 1
ATOM 6076 O O . THR B 1 371 ? -18.141 -14.82 -8.258 1 95 371 THR B O 1
ATOM 6079 N N . GLU B 1 372 ? -17.781 -17.016 -8.773 1 96.06 372 GLU B N 1
ATOM 6080 C CA . GLU B 1 372 ? -16.672 -17.156 -7.844 1 96.06 372 GLU B CA 1
ATOM 6081 C C . GLU B 1 372 ? -15.422 -16.453 -8.375 1 96.06 372 GLU B C 1
ATOM 6083 O O . GLU B 1 372 ? -15.102 -16.562 -9.562 1 96.06 372 GLU B O 1
ATOM 6088 N N . LEU B 1 373 ? -14.766 -15.734 -7.496 1 96.12 373 LEU B N 1
ATOM 6089 C CA . LEU B 1 373 ? -13.508 -15.078 -7.852 1 96.12 373 LEU B CA 1
ATOM 6090 C C . LEU B 1 373 ? -12.328 -15.773 -7.188 1 96.12 373 LEU B C 1
ATOM 6092 O O . LEU B 1 373 ? -11.352 -16.109 -7.855 1 96.12 373 LEU B O 1
ATOM 6096 N N . VAL B 1 374 ? -12.43 -15.969 -5.91 1 97.19 374 VAL B N 1
ATOM 6097 C CA . VAL B 1 374 ? -11.328 -16.547 -5.148 1 97.19 374 VAL B CA 1
ATOM 6098 C C . VAL B 1 374 ? -11.875 -17.422 -4.023 1 97.19 374 VAL B C 1
ATOM 6100 O O . VAL B 1 374 ? -12.828 -17.031 -3.342 1 97.19 374 VAL B O 1
ATOM 6103 N N . ARG B 1 375 ? -11.312 -18.578 -3.842 1 97.25 375 ARG B N 1
ATOM 6104 C CA . ARG B 1 375 ? -11.492 -19.406 -2.646 1 97.25 375 ARG B CA 1
ATOM 6105 C C . ARG B 1 375 ? -10.258 -19.344 -1.752 1 97.25 375 ARG B C 1
ATOM 6107 O O . ARG B 1 375 ? -9.133 -19.266 -2.242 1 97.25 375 ARG B O 1
ATOM 6114 N N . ALA B 1 376 ? -10.547 -19.406 -0.469 1 97.25 376 ALA B N 1
ATOM 6115 C CA . ALA B 1 376 ? -9.398 -19.312 0.419 1 97.25 376 ALA B CA 1
ATOM 6116 C C . ALA B 1 376 ? -9.617 -20.125 1.692 1 97.25 376 ALA B C 1
ATOM 6118 O O . ALA B 1 376 ? -10.758 -20.422 2.061 1 97.25 376 ALA B O 1
ATOM 6119 N N . LYS B 1 377 ? -8.555 -20.531 2.254 1 96.12 377 LYS B N 1
ATOM 6120 C CA . LYS B 1 377 ? -8.484 -21.109 3.592 1 96.12 377 LYS B CA 1
ATOM 6121 C C . LYS B 1 377 ? -7.441 -20.406 4.445 1 96.12 377 LYS B C 1
ATOM 6123 O O . LYS B 1 377 ? -6.32 -20.156 3.99 1 96.12 377 LYS B O 1
ATOM 6128 N N . THR B 1 378 ? -7.828 -20.047 5.629 1 96.12 378 THR B N 1
ATOM 6129 C CA . THR B 1 378 ? -6.898 -19.344 6.512 1 96.12 378 THR B CA 1
ATOM 6130 C C . THR B 1 378 ? -6.828 -20.031 7.871 1 96.12 378 THR B C 1
ATOM 6132 O O . THR B 1 378 ? -7.812 -20.609 8.336 1 96.12 378 THR B O 1
ATOM 6135 N N . GLU B 1 379 ? -5.645 -19.984 8.469 1 95.44 379 GLU B N 1
ATOM 6136 C CA . GLU B 1 379 ? -5.402 -20.484 9.812 1 95.44 379 GLU B CA 1
ATOM 6137 C C . GLU B 1 379 ? -4.875 -19.375 10.727 1 95.44 379 GLU B C 1
ATOM 6139 O O . GLU B 1 379 ? -4.062 -18.547 10.305 1 95.44 379 GLU B O 1
ATOM 6144 N N . TRP B 1 380 ? -5.344 -19.406 11.969 1 95.75 380 TRP B N 1
ATOM 6145 C CA . TRP B 1 380 ? -5.062 -18.312 12.906 1 95.75 380 TRP B CA 1
ATOM 6146 C C . TRP B 1 380 ? -4.594 -18.859 14.25 1 95.75 380 TRP B C 1
ATOM 6148 O O . TRP B 1 380 ? -5.059 -19.906 14.695 1 95.75 380 TRP B O 1
ATOM 6158 N N . HIS B 1 381 ? -3.689 -18.109 14.875 1 94.94 381 HIS B N 1
ATOM 6159 C CA . HIS B 1 381 ? -3.199 -18.422 16.203 1 94.94 381 HIS B CA 1
ATOM 6160 C C . HIS B 1 381 ? -3.326 -17.203 17.141 1 94.94 381 HIS B C 1
ATOM 6162 O O . HIS B 1 381 ? -2.998 -16.094 16.75 1 94.94 381 HIS B O 1
ATOM 6168 N N . LEU B 1 382 ? -3.75 -17.438 18.328 1 93 382 LEU B N 1
ATOM 6169 C CA . LEU B 1 382 ? -3.98 -16.391 19.312 1 93 382 LEU B CA 1
ATOM 6170 C C . LEU B 1 382 ? -2.688 -15.641 19.625 1 93 382 LEU B C 1
ATOM 6172 O O . LEU B 1 382 ? -1.648 -16.266 19.859 1 93 382 LEU B O 1
ATOM 6176 N N . LYS B 1 383 ? -2.82 -14.258 19.516 1 89.69 383 LYS B N 1
ATOM 6177 C CA . LYS B 1 383 ? -1.663 -13.422 19.828 1 89.69 383 LYS B CA 1
ATOM 6178 C C . LYS B 1 383 ? -1.286 -13.531 21.297 1 89.69 383 LYS B C 1
ATOM 6180 O O . LYS B 1 383 ? -2.16 -13.602 22.172 1 89.69 383 LYS B O 1
ATOM 6185 N N . GLN B 1 384 ? 0.01 -13.641 21.531 1 75.88 384 GLN B N 1
ATOM 6186 C CA . GLN B 1 384 ? 0.441 -13.625 22.922 1 75.88 384 GLN B CA 1
ATOM 6187 C C . GLN B 1 384 ? 0.386 -12.219 23.5 1 75.88 384 GLN B C 1
ATOM 6189 O O . GLN B 1 384 ? 0.81 -11.258 22.859 1 75.88 384 GLN B O 1
ATOM 6194 N N . LYS B 1 385 ? -0.565 -11.883 24.375 1 59.25 385 LYS B N 1
ATOM 6195 C CA . LYS B 1 385 ? -0.681 -10.578 25.016 1 59.25 385 LYS B CA 1
ATOM 6196 C C . LYS B 1 385 ? 0.662 -10.125 25.594 1 59.25 385 LYS B C 1
ATOM 6198 O O . LYS B 1 385 ? 1.358 -10.898 26.25 1 59.25 385 LYS B O 1
ATOM 6203 N N . GLN B 1 386 ? 1.39 -9.234 24.969 1 43.12 386 GLN B N 1
ATOM 6204 C CA . GLN B 1 386 ? 2.533 -8.672 25.688 1 43.12 386 GLN B CA 1
ATOM 6205 C C . GLN B 1 386 ? 2.137 -8.203 27.078 1 43.12 386 GLN B C 1
ATOM 6207 O O . GLN B 1 386 ? 1.192 -7.43 27.234 1 43.12 386 GLN B O 1
ATOM 6212 N N . LYS B 1 387 ? 2.303 -8.961 28.062 1 37.84 387 LYS B N 1
ATOM 6213 C CA . LYS B 1 387 ? 2.275 -8.508 29.453 1 37.84 387 LYS B CA 1
ATOM 6214 C C . LYS B 1 387 ? 3.176 -7.289 29.641 1 37.84 387 LYS B C 1
ATOM 6216 O O . LYS B 1 387 ? 4.266 -7.219 29.062 1 37.84 387 LYS B O 1
#

Solvent-accessible surface area (backbone atoms only — not comparable to full-atom values): 44802 Å² total; per-residue (Å²): 137,90,85,85,86,78,87,88,80,88,74,88,78,89,75,88,82,86,82,82,84,76,81,82,77,82,76,71,91,68,83,73,77,72,73,77,74,79,68,80,60,80,67,74,81,60,74,74,73,74,67,71,72,59,75,80,74,79,75,78,78,79,75,77,79,75,83,77,81,79,78,80,76,77,80,74,74,75,75,72,82,78,71,83,50,88,71,52,59,62,52,47,42,48,46,48,46,44,32,43,69,65,27,40,65,37,84,92,63,36,30,35,36,31,48,44,67,39,46,68,86,42,31,20,44,82,53,23,46,31,71,54,44,54,49,46,52,54,50,41,47,52,45,45,50,34,36,70,72,62,29,66,72,86,48,83,66,34,48,70,58,27,51,78,66,41,35,37,79,39,73,38,36,39,38,38,39,42,76,54,73,51,37,66,67,39,46,35,32,39,36,35,36,34,28,75,34,78,91,49,30,36,25,41,29,27,41,31,22,35,55,70,76,58,44,73,24,33,31,25,39,33,36,30,37,36,24,28,71,83,81,69,40,79,40,74,70,48,69,71,43,45,68,68,47,58,83,49,47,34,100,68,71,54,56,52,76,89,69,48,78,80,67,77,79,73,81,72,44,83,85,58,41,66,32,74,35,72,71,43,61,56,50,75,77,43,19,25,65,84,61,32,52,37,77,56,55,53,54,61,50,47,52,64,22,50,60,65,66,50,70,72,48,30,40,72,34,33,41,37,41,37,54,70,50,86,52,46,62,87,45,42,29,26,15,28,19,34,58,76,42,71,52,68,79,96,67,28,45,44,99,83,67,46,58,42,46,36,33,37,45,31,34,29,24,33,57,88,78,58,46,64,26,35,39,34,40,39,29,24,22,73,53,78,76,83,124,138,83,82,87,66,82,91,85,76,87,71,87,68,92,71,84,80,84,78,77,85,78,79,82,77,82,79,72,90,68,83,72,77,73,74,75,74,76,66,79,60,82,65,73,80,64,72,75,72,77,63,71,72,59,74,79,73,80,76,78,77,78,74,77,77,73,82,74,80,78,78,82,75,79,78,74,72,76,74,73,80,81,70,82,51,88,71,53,58,63,53,46,45,49,46,49,45,44,32,44,68,64,27,40,66,37,85,91,63,34,31,34,36,31,50,44,68,39,46,67,87,42,31,21,44,83,54,23,46,32,72,54,44,53,49,46,53,54,50,42,46,54,46,45,49,35,37,69,72,65,28,67,72,85,49,83,65,36,49,71,58,27,52,78,66,42,35,37,78,40,74,39,33,40,37,39,39,42,75,55,74,52,36,66,66,39,47,33,33,38,38,36,37,34,28,76,35,79,93,48,30,36,25,40,28,27,42,32,22,36,55,68,74,57,44,75,24,32,33,24,40,32,36,30,38,37,24,29,71,84,79,69,39,78,41,74,69,47,69,70,42,45,66,69,49,57,82,49,47,33,101,70,71,56,56,51,76,87,70,48,76,80,68,79,79,72,83,73,44,82,83,58,42,66,32,74,36,71,72,43,62,57,49,76,76,44,18,26,64,83,62,31,52,37,77,55,57,54,54,63,48,47,51,65,23,49,60,65,66,49,68,71,47,31,41,71,34,32,40,37,41,37,52,69,49,87,54,45,63,87,43,44,30,25,13,29,19,34,60,74,43,69,50,67,79,96,66,26,44,44,99,84,65,45,59,40,46,36,32,35,44,30,34,28,22,33,57,86,81,58,47,64,27,36,39,35,39,40,30,25,23,73,53,78,75,82,125

Sequence (774 aa):
MNSISAPSNIGLQFRGNICNTKMKIVEKAGEILKLSFNSSFNSCILNNDKRRSSLLVSACFDGSFWGLDTVDGMKHASLAPFTPSKLANESTAQTALDGFLRGMFVEDKFVYRQNFVVRSYEIGPDKTVTIETLMNFLQETALNQVSSFGVSGNDFGTTREMDLRKLIWVATRIQVQVQRYSKWGDEIEVDTWFDAAGKNGMRRDWIIRDHCTKEIIARATSTWAIMNRETRRLSKIPEEVKQEIVPLHCDRLAIASEEKDCQKIHKLTDDTTDRVRSGMTPRWTDMDVNQHVNNVKYIGWILESVPREVLVDYNMTSMKLEFRRECTQSNVLESMTSPPCTVTDASNHDSVGRKIDLQYTHLLRLQDDKTELVRAKTEWHLKQKQKMNSISAPSNIGLQFRGNICNTKMKIVEKAGEILKLSFNSSFNSCILNNDKRRSSLLVSACFDGSFWGLDTVDGMKHASLAPFTPSKLANESTAQTALDGFLRGMFVEDKFVYRQNFVVRSYEIGPDKTVTIETLMNFLQETALNQVSSFGVSGNDFGTTREMDLRKLIWVATRIQVQVQRYSKWGDEIEVDTWFDAAGKNGMRRDWIIRDHCTKEIIARATSTWAIMNRETRRLSKIPEEVKQEIVPLHCDRLAIASEEKDCQKIHKLTDDTTDRVRSGMTPRWTDMDVNQHVNNVKYIGWILESVPREVLVDYNMTSMKLEFRRECTQSNVLESMTSPPCTVTDASNHDSVGRKIDLQYTHLLRLQDDKTELVRAKTEWHLKQKQK

Foldseek 3Di:
DDDPDDDDDDPDDPDDDPDDDDPPPDDPPPPPPPPPPPCPPPPDPPPPPVQQPQPPPPPPPPPPPDDDDDPDDDPPPPPDPPDCDPVVVVVVVVVVVCCADLWDADDVRLKIKYKDQAAQVQCDPQQFGDPLSVVVVVLSRQLSSLVVVVDPSPASRDDPVCVVQQKHKDWFKKKKFFQDTHGHGWMKMKMKGKADDPQAKIKMKIWMAGPRNRHTGMIMMTMIFMARNVVRHTDGQDPVNCVVCVVSHDPDHRDDPVRDDPDDFDDDDPVQFDWKDWFDFDDPVQADPVQWGDPSVVVVQQCVRPDPCQVNFKDWRMKMKGFDDIDHRPFIKMKTKGDWDADDDPCQQDPVGHGFGTKIWMWMATPPPRHTGMIMMITIDGDDPPD/DDDPDDDDDPPPPPDDDPDDPPPPPDDPPPPPPPPPPPCPVVPDPPPPPPQQPQPPPVPPPPPPPPDDDDDDDDDPPPPPDPDPDPVVVVVVVVVVVCCADLWDADDVRLKIKYKDQAAQVQCDPQQFGDPLSVVVVVLSRQLSSLVVVVDPSPASRDDPVCVVQQKHKDWFKKKKFFQDTHGHGWMKMKMKGKADDPQAKIKMKIWMAGPRNRHTGMIMMTMIFMAHNVVRHTDGQDPVNCVVCVVSHDPDHRDDPVRDDPDDFDDDDPVQFDWKDWFDFDDPVQADPVQWGDPSVVVVQQCVRPDPCQVNFKDWRMKMKGFDDIDHRPFIKMKTKGDWDADDDPCQQDPVGHGFGTKIWMWMATPPPRHTGMIMMITIDGDDPPD

Nearest PDB structures (foldseek):
  5x04-assembly1_A  TM=9.328E-01  e=9.319E-35  Umbellularia californica
  5x04-assembly1_B  TM=9.289E-01  e=9.406E-33  Umbellularia californica
  8qs0-assembly2_DDD  TM=9.483E-01  e=8.443E-32  Lemna aequinoctialis
  8qrt-assembly2_DDD  TM=9.476E-01  e=8.932E-32  Lemna aequinoctialis
  8qs0-assembly2_CCC  TM=9.457E-01  e=3.447E-31  Lemna aequinoctialis

Secondary structure (DSSP, 8-state):
------------------------------------------S------GGG-------------------S-S-----------TTHHHHHHHHHHHHHHH-EEETTTTEEEEEEEPPGGGB-TTSSB-HHHHHHHHHHHHHHHHHHTT--GGGTT--HHHHHTTEEEEEEEEEEEES----TT-EEEEEEEEEEETTTEEEEEEEEEETTT--EEEEEEEEEEEEETTT--EE---HHHHHHHGGG-----SS-TTTS--SPPPPP-GGG-SEEEEEE---GGGB-TTSSB-TTHHHHHHGGGS-HHHHHHEEEEEEEEEE-----TT--EEEEEPPPEE--GGG-B-TT--B--EEEEEEEEETTT--EEEEEEEEEEE-----/------------------------------------------S------GGG-------------------S-S-----------TTHHHHHHHHHHHHHHH-EEETTTTEEEEEEEPPGGGB-TTSSB-HHHHHHHHHHHHHHHHHHTT--GGGTT--HHHHHTTEEEEEEEEEEEES----TT-EEEEEEEEEEETTTEEEEEEEEEETTT--EEEEEEEEEEEEETTT--EEPPPHHHHHHHGGG-----SS-TTTS--SPPPPP-GGG-SEEEEEE---GGGB-TTSSB-TTHHHHHHGGGS-HHHHHHEEEEEEEEEE-----TT--EEEEEPPPEE--GGG-B-TT--B--EEEEEEEEETTT--EEEEEEEEEEE-----